Protein 5TTX (pdb70)

Solvent-accessible surface area: 29119 Å² total

Radius of gyration: 36.77 Å; Cα contacts (8 Å, |Δi|>4): 1331; chains: 4; bounding box: 72×115×46 Å

Sequence (600 aa):
KRVLVAGVGNRLGDDGFGPRVVDLLSSSLPDYVDARDIGTAGITVATDLEDYEKVIFLDSVELEGPPGRLSKSILEVRGLDEDISQLARTTLLHHEEVVGGLLEGLLKFAKSIGVLPPGGEEVVTLIGCIPRSLKPSLELSEEVEAATHAAVDLVLEALGLEKRVLVAGVGNRLGDDGFGPRVVDLLSSSLPDYVDARDIGTAGITVATDLEDYEKVIFLDSVELEGPPGRLSKSILEVRGLDEDISQLARTTLLHHEEVVGGLLEGLLKFAKSIGVLPGEVTLIGCIPRSLKPSLELSEEVEAATHAAVDLVLEALGLEKRVLVAGVGNRLGDDGFGPRVVDLLSSSLPDYVDARDIGTAGITDLEDYEKVIFLDSVELEGPPGRLSKSILEVRGLDEDISQLARTLHEVGLEGLLKFAKSIGVLPGEVTLIGCIPRSLKPSLELSEEVEAATHAAVDLVLEALGLEKRVLVAGVGNRLGDDGFGPRVVDLLSSSLPDYVDARDIGTAGITVATDLEDYEKVIFLDSVELEGPPGRLSKSILEVRGLDEDISQLARTLHEVGLEGLLKFAKSIGVLPGEVTLIGCIPRSLKPSLELSEEVEAATHAAVDLVLEALGL

Nearest PDB structures (foldseek):
  5ttx-assembly3_C  TM=1.007E+00  e=7.642E-30  Thaumarchaeota archaeon SCGC AB-539-E09
  5ttx-assembly1_A  TM=9.515E-01  e=2.611E-27  Thaumarchaeota archaeon SCGC AB-539-E09
  1cfz-assembly2_B  TM=7.663E-01  e=1.480E-13  Escherichia coli
  2kml-assembly1_A  TM=7.675E-01  e=4.742E-11  Escherichia coli IAI1
  5ija-assembly2_B  TM=6.728E-01  e=5.137E-08  Thermococcus kodakarensis KOD1

Foldseek 3Di:
DAEEEEFEAALLELQRLRVVLLVVVVVDDDPNYHSDYCYHVDDDQPPGQLRYQAYEYEGADADPDDFLDKDKDKDQLVVVLVVLVVVLCCVPPDCNVVSVVVSVRSVRHHRMYMYMYTHAPDPPRDNYYDPNSVVSSVVVNVVVCVVVVND/DAEEEEFEAALLELQCLRVVLLVVVVVDDDPLYDRDYCYHVDDDQPPTQLRYQEYEYEGADPDDDDFLDKDKDWDQLVVVLVVLVVVLVDDPVVDNVVSVVVNVSSVRHHNTYMYMYGHAPDDPRDNYYDPSSVVSSVVVNVVVCVVVVND/DAEEEEFEAALLELQCLRVVLLVVVVVDDDPVYDYDHCYHVDCDVQLRYQEYEAEGADADDDDFLDKDKDKDQLVVVLVVLVVVCVDDPVCDNVVSVVVNVVSVSHHRMYIYIYTHAPDPPRDNYYDPSSVVSSVVVNVVVCVVVPND/DAEEQEFEAALLELQCLRVVLLVVVVVDDDPNYDYYHCYHVDDDCPPTQLSHLEYEYEGADADPDDQQDKDKDKDALVVVLVVLVVVQVDDPVNDDVNSVVVNVVSVSGHGIYMYIYGHHDDDDRDNYYDPSSVVSSVVVNVVVCVVVVD

InterPro domains:
  IPR000671 Peptidase A31 family [PF01750] (25-153)
  IPR000671 Peptidase A31 family [PR00446] (7-19)
  IPR000671 Peptidase A31 family [PR00446] (19-30)
  IPR000671 Peptidase A31 family [PR00446] (38-55)
  IPR000671 Peptidase A31 family [PR00446] (59-69)
  IPR000671 Peptidase A31 family [PTHR30302] (1-156)
  IPR000671 Peptidase A31 family [TIGR00072] (8-154)
  IPR023430 Peptidase HybD-like domain superfamily [G3DSA:3.40.50.1450] (5-157)
  IPR023430 Peptidase HybD-like domain superfamily [SSF53163] (5-156)

Organism: NCBI:txid1198115

B-factor: mean 65.5, std 28.56, range [20.11, 185.98]

Structure (mmCIF, N/CA/C/O backbone):
data_5TTX
#
_entry.id   5TTX
#
_cell.length_a   131.966
_cell.length_b   161.494
_cell.length_c   101.702
_cell.angle_alpha   90.00
_cell.angle_beta   90.00
_cell.angle_gamma   90.00
#
_symmetry.space_group_name_H-M   'C 2 2 21'
#
loop_
_entity.id
_entity.type
_entity.pdbx_description
1 polymer 'Hydrogenase 2 maturation peptidase'
2 non-polymer GLYCEROL
3 water water
#
loop_
_atom_site.group_PDB
_atom_site.id
_atom_site.type_symbol
_atom_site.label_atom_id
_atom_site.label_alt_id
_atom_site.label_comp_id
_atom_site.label_asym_id
_atom_site.label_entity_id
_atom_site.label_seq_id
_atom_site.pdbx_PDB_ins_code
_atom_site.Cartn_x
_atom_site.Cartn_y
_atom_site.Cartn_z
_atom_site.occupancy
_atom_site.B_iso_or_equiv
_atom_site.auth_seq_id
_atom_site.auth_comp_id
_atom_site.auth_asym_id
_atom_site.auth_atom_id
_atom_site.pdbx_PDB_model_num
ATOM 1 N N . LYS A 1 8 ? -25.830 10.877 -1.407 1.00 87.77 5 LYS A N 1
ATOM 2 C CA . LYS A 1 8 ? -25.682 10.503 -0.002 1.00 85.03 5 LYS A CA 1
ATOM 3 C C . LYS A 1 8 ? -24.891 9.199 0.105 1.00 77.38 5 LYS A C 1
ATOM 4 O O . LYS A 1 8 ? -25.445 8.156 0.441 1.00 88.57 5 LYS A O 1
ATOM 10 N N . ARG A 1 9 ? -23.595 9.253 -0.178 1.00 64.92 6 ARG A N 1
ATOM 11 C CA . ARG A 1 9 ? -22.803 8.035 -0.322 1.00 56.82 6 ARG A CA 1
ATOM 12 C C . ARG A 1 9 ? -21.676 7.901 0.685 1.00 43.42 6 ARG A C 1
ATOM 13 O O . ARG A 1 9 ? -21.438 6.796 1.180 1.00 43.81 6 ARG A O 1
ATOM 21 N N . VAL A 1 10 ? -20.961 8.977 0.992 1.00 39.96 7 VAL A N 1
ATOM 22 C CA . VAL A 1 10 ? -19.857 8.945 1.941 1.00 35.55 7 VAL A CA 1
ATOM 23 C C . VAL A 1 10 ? -20.221 9.804 3.143 1.00 38.84 7 VAL A C 1
ATOM 24 O O . VAL A 1 10 ? -20.728 10.918 2.979 1.00 47.04 7 VAL A O 1
ATOM 28 N N . LEU A 1 11 ? -19.976 9.274 4.343 1.00 27.49 8 LEU A N 1
ATOM 29 C CA . LEU A 1 11 ? -20.204 9.974 5.595 1.00 30.24 8 LEU A CA 1
ATOM 30 C C . LEU A 1 11 ? -18.856 10.274 6.217 1.00 31.29 8 LEU A C 1
ATOM 31 O O . LEU A 1 11 ? -18.063 9.355 6.445 1.00 31.86 8 LEU A O 1
ATOM 36 N N . VAL A 1 12 ? -18.587 11.547 6.484 1.00 27.28 9 VAL A N 1
ATOM 37 C CA . VAL A 1 12 ? -17.467 11.933 7.339 1.00 24.18 9 VAL A CA 1
ATOM 38 C C . VAL A 1 12 ? -18.050 12.496 8.627 1.00 35.08 9 VAL A C 1
ATOM 39 O O . VAL A 1 12 ? -18.729 13.538 8.606 1.00 36.52 9 VAL A O 1
ATOM 43 N N . ALA A 1 13 ? -17.775 11.817 9.747 1.00 32.01 10 ALA A N 1
ATOM 44 C CA . ALA A 1 13 ? -18.442 12.074 11.020 1.00 26.40 10 ALA A CA 1
ATOM 45 C C . ALA A 1 13 ? -17.447 12.597 12.037 1.00 25.71 10 ALA A C 1
ATOM 46 O O . ALA A 1 13 ? -16.482 11.907 12.376 1.00 29.48 10 ALA A O 1
ATOM 48 N N . GLY A 1 14 ? -17.685 13.813 12.529 1.00 32.18 11 GLY A N 1
ATOM 49 C CA . GLY A 1 14 ? -16.908 14.349 13.629 1.00 25.67 11 GLY A CA 1
ATOM 50 C C . GLY A 1 14 ? -17.589 14.065 14.954 1.00 30.13 11 GLY A C 1
ATOM 51 O O . GLY A 1 14 ? -18.761 14.398 15.147 1.00 36.84 11 GLY A O 1
ATOM 52 N N . VAL A 1 15 ? -16.856 13.438 15.863 1.00 26.09 12 VAL A N 1
ATOM 53 C CA . VAL A 1 15 ? -17.414 12.981 17.127 1.00 34.31 12 VAL A CA 1
ATOM 54 C C . VAL A 1 15 ? -16.651 13.644 18.264 1.00 35.48 12 VAL A C 1
ATOM 55 O O . VAL A 1 15 ? -15.415 13.582 18.302 1.00 33.00 12 VAL A O 1
ATOM 59 N N . GLY A 1 16 ? -17.383 14.241 19.192 1.00 33.95 13 GLY A N 1
ATOM 60 C CA . GLY A 1 16 ? -16.801 14.764 20.416 1.00 29.26 13 GLY A CA 1
ATOM 61 C C . GLY A 1 16 ? -17.580 15.973 20.899 1.00 33.21 13 GLY A C 1
ATOM 62 O O . GLY A 1 16 ? -18.545 16.412 20.284 1.00 36.69 13 GLY A O 1
ATOM 63 N N . ASN A 1 17 ? -17.122 16.518 22.015 1.00 29.24 14 ASN A N 1
ATOM 64 C CA . ASN A 1 17 ? -17.790 17.624 22.700 1.00 27.25 14 ASN A CA 1
ATOM 65 C C . ASN A 1 17 ? -17.008 18.921 22.474 1.00 32.88 14 ASN A C 1
ATOM 66 O O . ASN A 1 17 ? -15.921 19.094 23.039 1.00 33.91 14 ASN A O 1
ATOM 71 N N . ARG A 1 18 ? -17.585 19.840 21.682 1.00 28.77 15 ARG A N 1
ATOM 72 C CA . ARG A 1 18 ? -16.976 21.147 21.395 1.00 29.82 15 ARG A CA 1
ATOM 73 C C . ARG A 1 18 ? -16.669 21.968 22.638 1.00 35.74 15 ARG A C 1
ATOM 74 O O . ARG A 1 18 ? -15.843 22.880 22.561 1.00 35.58 15 ARG A O 1
ATOM 82 N N . LEU A 1 19 ? -17.348 21.710 23.755 1.00 29.29 16 LEU A N 1
ATOM 83 C CA . LEU A 1 19 ? -17.149 22.460 24.985 1.00 31.80 16 LEU A CA 1
ATOM 84 C C . LEU A 1 19 ? -16.013 21.908 25.835 1.00 37.46 16 LEU A C 1
ATOM 85 O O . LEU A 1 19 ? -15.735 22.452 26.917 1.00 34.28 16 LEU A O 1
ATOM 98 N N . GLY A 1 21 ? -12.644 21.473 25.013 1.00 32.61 18 GLY A N 1
ATOM 99 C CA . GLY A 1 21 ? -11.293 21.691 24.533 1.00 35.82 18 GLY A CA 1
ATOM 100 C C . GLY A 1 21 ? -10.989 20.856 23.315 1.00 29.56 18 GLY A C 1
ATOM 101 O O . GLY A 1 21 ? -11.686 20.919 22.298 1.00 31.10 18 GLY A O 1
ATOM 102 N N . ASP A 1 22 ? -9.933 20.059 23.407 1.00 29.38 19 ASP A N 1
ATOM 103 C CA . ASP A 1 22 ? -9.500 19.305 22.240 1.00 24.18 19 ASP A CA 1
ATOM 104 C C . ASP A 1 22 ? -10.414 18.118 21.916 1.00 28.36 19 ASP A C 1
ATOM 105 O O . ASP A 1 22 ? -10.213 17.474 20.878 1.00 28.54 19 ASP A O 1
ATOM 110 N N . ASP A 1 23 ? -11.427 17.819 22.738 1.00 30.12 20 ASP A N 1
ATOM 111 C CA . ASP A 1 23 ? -12.434 16.857 22.293 1.00 27.95 20 ASP A CA 1
ATOM 112 C C . ASP A 1 23 ? -13.252 17.386 21.135 1.00 31.87 20 ASP A C 1
ATOM 113 O O . ASP A 1 23 ? -13.997 16.615 20.521 1.00 32.14 20 ASP A O 1
ATOM 118 N N . GLY A 1 24 ? -13.162 18.683 20.844 1.00 28.53 21 GLY A N 1
ATOM 119 C CA . GLY A 1 24 ? -13.785 19.215 19.654 1.00 23.55 21 GLY A CA 1
ATOM 120 C C . GLY A 1 24 ? -12.999 19.015 18.373 1.00 27.44 21 GLY A C 1
ATOM 121 O O . GLY A 1 24 ? -13.374 19.583 17.349 1.00 30.10 21 GLY A O 1
ATOM 122 N N . PHE A 1 25 ? -11.920 18.223 18.386 1.00 26.72 22 PHE A N 1
ATOM 123 C CA . PHE A 1 25 ? -11.183 17.933 17.150 1.00 30.66 22 PHE A CA 1
ATOM 124 C C . PHE A 1 25 ? -12.102 17.483 16.007 1.00 35.83 22 PHE A C 1
ATOM 125 O O . PHE A 1 25 ? -12.074 18.055 14.911 1.00 35.07 22 PHE A O 1
ATOM 133 N N . GLY A 1 26 ? -12.915 16.447 16.235 1.00 38.08 23 GLY A N 1
ATOM 134 C CA . GLY A 1 26 ? -13.726 15.882 15.169 1.00 29.48 23 GLY A CA 1
ATOM 135 C C . GLY A 1 26 ? -14.705 16.873 14.553 1.00 28.47 23 GLY A C 1
ATOM 136 O O . GLY A 1 26 ? -14.722 17.081 13.337 1.00 29.85 23 GLY A O 1
ATOM 137 N N . PRO A 1 27 ? -15.563 17.478 15.384 1.00 30.54 24 PRO A N 1
ATOM 138 C CA . PRO A 1 27 ? -16.486 18.504 14.862 1.00 22.99 24 PRO A CA 1
ATOM 139 C C . PRO A 1 27 ? -15.780 19.659 14.194 1.00 32.93 24 PRO A C 1
ATOM 140 O O . PRO A 1 27 ? -16.326 20.245 13.244 1.00 32.87 24 PRO A O 1
ATOM 144 N N . ARG A 1 28 ? -14.580 20.017 14.663 1.00 30.89 25 ARG A N 1
ATOM 145 C CA . ARG A 1 28 ? -13.862 21.122 14.042 1.00 33.62 25 ARG A CA 1
ATOM 146 C C . ARG A 1 28 ? -13.295 20.727 12.671 1.00 35.77 25 ARG A C 1
ATOM 147 O O . ARG A 1 28 ? -13.173 21.583 11.792 1.00 35.21 25 ARG A O 1
ATOM 155 N N . VAL A 1 29 ? -12.961 19.448 12.462 1.00 31.74 26 VAL A N 1
ATOM 156 C CA . VAL A 1 29 ? -12.600 18.999 11.120 1.00 30.91 26 VAL A CA 1
ATOM 157 C C . VAL A 1 29 ? -13.810 19.087 10.201 1.00 33.95 26 VAL A C 1
ATOM 158 O O . VAL A 1 29 ? -13.705 19.526 9.050 1.00 42.96 26 VAL A O 1
ATOM 162 N N . VAL A 1 30 ? -14.981 18.688 10.694 1.00 32.44 27 VAL A N 1
ATOM 163 C CA . VAL A 1 30 ? -16.192 18.833 9.889 1.00 34.33 27 VAL A CA 1
ATOM 164 C C . VAL A 1 30 ? -16.393 20.287 9.477 1.00 39.43 27 VAL A C 1
ATOM 165 O O . VAL A 1 30 ? -16.763 20.566 8.330 1.00 40.98 27 VAL A O 1
ATOM 169 N N . ASP A 1 31 ? -16.140 21.238 10.397 1.00 33.67 28 ASP A N 1
ATOM 170 C CA . ASP A 1 31 ? -16.232 22.653 10.042 1.00 31.97 28 ASP A CA 1
ATOM 171 C C . ASP A 1 31 ? -15.325 22.984 8.866 1.00 35.06 28 ASP A C 1
ATOM 172 O O . ASP A 1 31 ? -15.738 23.686 7.937 1.00 40.77 28 ASP A O 1
ATOM 177 N N . LEU A 1 32 ? -14.081 22.496 8.888 1.00 37.26 29 LEU A N 1
ATOM 178 C CA . LEU A 1 32 ? -13.186 22.748 7.762 1.00 39.16 29 LEU A CA 1
ATOM 179 C C . LEU A 1 32 ? -13.744 22.156 6.477 1.00 34.55 29 LEU A C 1
ATOM 180 O O . LEU A 1 32 ? -13.791 22.833 5.443 1.00 50.56 29 LEU A O 1
ATOM 185 N N . LEU A 1 33 ? -14.193 20.899 6.528 1.00 39.19 30 LEU A N 1
ATOM 186 C CA . LEU A 1 33 ? -14.715 20.229 5.333 1.00 38.10 30 LEU A CA 1
ATOM 187 C C . LEU A 1 33 ? -15.966 20.923 4.803 1.00 42.51 30 LEU A C 1
ATOM 188 O O . LEU A 1 33 ? -16.086 21.171 3.600 1.00 47.70 30 LEU A O 1
ATOM 193 N N . SER A 1 34 ? -16.903 21.264 5.694 1.00 44.25 31 SER A N 1
ATOM 194 C CA . SER A 1 34 ? -18.108 21.983 5.285 1.00 43.34 31 SER A CA 1
ATOM 195 C C . SER A 1 34 ? -17.811 23.307 4.606 1.00 41.01 31 SER A C 1
ATOM 196 O O . SER A 1 34 ? -18.669 23.814 3.881 1.00 52.34 31 SER A O 1
ATOM 199 N N . SER A 1 35 ? -16.649 23.904 4.827 1.00 47.86 32 SER A N 1
ATOM 200 C CA . SER A 1 35 ? -16.379 25.159 4.147 1.00 49.85 32 SER A CA 1
ATOM 201 C C . SER A 1 35 ? -15.602 24.966 2.849 1.00 49.34 32 SER A C 1
ATOM 202 O O . SER A 1 35 ? -15.376 25.938 2.133 1.00 52.96 32 SER A O 1
ATOM 213 N N . SER A 1 37 ? -15.372 22.847 -0.941 1.00 48.41 34 SER A N 1
ATOM 214 C CA . SER A 1 37 ? -16.413 22.581 -1.927 1.00 68.49 34 SER A CA 1
ATOM 215 C C . SER A 1 37 ? -16.313 21.103 -2.263 1.00 59.09 34 SER A C 1
ATOM 216 O O . SER A 1 37 ? -15.609 20.707 -3.191 1.00 68.24 34 SER A O 1
ATOM 219 N N . LEU A 1 38 ? -16.953 20.347 -1.529 1.00 57.82 35 LEU A N 1
ATOM 220 C CA . LEU A 1 38 ? -16.967 18.899 -1.601 1.00 52.32 35 LEU A CA 1
ATOM 221 C C . LEU A 1 38 ? -18.116 18.410 -2.475 1.00 54.09 35 LEU A C 1
ATOM 222 O O . LEU A 1 38 ? -19.184 19.034 -2.520 1.00 56.25 35 LEU A O 1
ATOM 227 N N . PRO A 1 39 ? -17.909 17.299 -3.177 1.00 47.36 36 PRO A N 1
ATOM 228 C CA . PRO A 1 39 ? -18.999 16.712 -3.967 1.00 46.53 36 PRO A CA 1
ATOM 229 C C . PRO A 1 39 ? -20.233 16.465 -3.108 1.00 46.79 36 PRO A C 1
ATOM 230 O O . PRO A 1 39 ? -20.134 16.175 -1.907 1.00 45.28 36 PRO A O 1
ATOM 234 N N . ASP A 1 40 ? -21.405 16.583 -3.743 1.00 44.68 37 ASP A N 1
ATOM 235 C CA . ASP A 1 40 ? -22.676 16.407 -3.041 1.00 49.89 37 ASP A CA 1
ATOM 236 C C . ASP A 1 40 ? -22.766 15.061 -2.340 1.00 48.79 37 ASP A C 1
ATOM 237 O O . ASP A 1 40 ? -23.460 14.941 -1.320 1.00 52.41 37 ASP A O 1
ATOM 242 N N . TYR A 1 41 ? -22.078 14.037 -2.856 1.00 45.42 38 TYR A N 1
ATOM 243 C CA . TYR A 1 41 ? -22.261 12.709 -2.287 1.00 48.90 38 TYR A CA 1
ATOM 244 C C . TYR A 1 41 ? -21.548 12.545 -0.942 1.00 47.28 38 TYR A C 1
ATOM 245 O O . TYR A 1 41 ? -21.830 11.585 -0.216 1.00 42.97 38 TYR A O 1
ATOM 254 N N . VAL A 1 42 ? -20.658 13.460 -0.582 1.00 42.00 39 VAL A N 1
ATOM 255 C CA . VAL A 1 42 ? -20.016 13.451 0.724 1.00 42.55 39 VAL A CA 1
ATOM 256 C C . VAL A 1 42 ? -20.907 14.179 1.724 1.00 42.28 39 VAL A C 1
ATOM 257 O O . VAL A 1 42 ? -21.317 15.317 1.482 1.00 34.92 39 VAL A O 1
ATOM 261 N N . ASP A 1 43 ? -21.218 13.526 2.845 1.00 33.41 40 ASP A N 1
ATOM 262 C CA . ASP A 1 43 ? -21.855 14.189 3.982 1.00 36.77 40 ASP A CA 1
ATOM 263 C C . ASP A 1 43 ? -20.815 14.353 5.083 1.00 32.48 40 ASP A C 1
ATOM 264 O O . ASP A 1 43 ? -20.406 13.366 5.703 1.00 37.30 40 ASP A O 1
ATOM 269 N N . ALA A 1 44 ? -20.384 15.587 5.322 1.00 33.93 41 ALA A N 1
ATOM 270 C CA . ALA A 1 44 ? -19.554 15.923 6.479 1.00 36.42 41 ALA A CA 1
ATOM 271 C C . ALA A 1 44 ? -20.497 16.338 7.598 1.00 33.57 41 ALA A C 1
ATOM 272 O O . ALA A 1 44 ? -21.127 17.384 7.511 1.00 40.53 41 ALA A O 1
ATOM 274 N N . ARG A 1 45 ? -20.628 15.512 8.632 1.00 30.75 42 ARG A N 1
ATOM 275 C CA . ARG A 1 45 ? -21.681 15.700 9.622 1.00 33.90 42 ARG A CA 1
ATOM 276 C C . ARG A 1 45 ? -21.076 15.816 11.015 1.00 34.51 42 ARG A C 1
ATOM 277 O O . ARG A 1 45 ? -20.254 14.981 11.427 1.00 33.46 42 ARG A O 1
ATOM 285 N N . ASP A 1 46 ? -21.488 16.851 11.729 1.00 36.76 43 ASP A N 1
ATOM 286 C CA . ASP A 1 46 ? -21.043 17.103 13.098 1.00 35.74 43 ASP A CA 1
ATOM 287 C C . ASP A 1 46 ? -21.955 16.313 14.033 1.00 32.69 43 ASP A C 1
ATOM 288 O O . ASP A 1 46 ? -23.060 16.748 14.367 1.00 37.92 43 ASP A O 1
ATOM 293 N N . ILE A 1 47 ? -21.493 15.140 14.448 1.00 34.76 44 ILE A N 1
ATOM 294 C CA . ILE A 1 47 ? -22.279 14.272 15.321 1.00 35.23 44 ILE A CA 1
ATOM 295 C C . ILE A 1 47 ? -22.203 14.719 16.782 1.00 42.92 44 ILE A C 1
ATOM 296 O O . ILE A 1 47 ? -23.120 14.427 17.568 1.00 39.62 44 ILE A O 1
ATOM 301 N N . GLY A 1 48 ? -21.140 15.431 17.162 1.00 35.98 45 GLY A N 1
ATOM 302 C CA . GLY A 1 48 ? -21.018 15.897 18.531 1.00 30.04 45 GLY A CA 1
ATOM 303 C C . GLY A 1 48 ? -20.976 14.741 19.514 1.00 34.20 45 GLY A C 1
ATOM 304 O O . GLY A 1 48 ? -20.212 13.784 19.353 1.00 37.87 45 GLY A O 1
ATOM 305 N N . THR A 1 49 ? -21.828 14.832 20.533 1.00 34.45 46 THR A N 1
ATOM 306 C CA . THR A 1 49 ? -22.004 13.818 21.572 1.00 37.97 46 THR A CA 1
ATOM 307 C C . THR A 1 49 ? -23.327 13.086 21.437 1.00 40.41 46 THR A C 1
ATOM 308 O O . THR A 1 49 ? -23.702 12.330 22.338 1.00 48.40 46 THR A O 1
ATOM 312 N N . ALA A 1 50 ? -24.074 13.342 20.368 1.00 41.39 47 ALA A N 1
ATOM 313 C CA . ALA A 1 50 ? -25.426 12.820 20.239 1.00 44.90 47 ALA A CA 1
ATOM 314 C C . ALA A 1 50 ? -25.488 11.420 19.627 1.00 39.02 47 ALA A C 1
ATOM 315 O O . ALA A 1 50 ? -26.579 10.844 19.574 1.00 43.53 47 ALA A O 1
ATOM 317 N N . GLY A 1 51 ? -24.360 10.868 19.159 1.00 33.09 48 GLY A N 1
ATOM 318 C CA . GLY A 1 51 ? -24.336 9.568 18.493 1.00 36.08 48 GLY A CA 1
ATOM 319 C C . GLY A 1 51 ? -25.122 9.543 17.186 1.00 44.25 48 GLY A C 1
ATOM 320 O O . GLY A 1 51 ? -25.777 10.503 16.794 1.00 47.13 48 GLY A O 1
ATOM 321 N N . ILE A 1 52 ? -25.082 8.401 16.517 1.00 49.39 49 ILE A N 1
ATOM 322 C CA . ILE A 1 52 ? -25.789 8.245 15.251 1.00 47.87 49 ILE A CA 1
ATOM 323 C C . ILE A 1 52 ? -26.547 6.926 15.254 1.00 46.26 49 ILE A C 1
ATOM 324 O O . ILE A 1 52 ? -26.062 5.925 15.790 1.00 53.04 49 ILE A O 1
ATOM 329 N N . THR A 1 53 ? -27.758 6.942 14.696 1.00 39.19 50 THR A N 1
ATOM 330 C CA . THR A 1 53 ? -28.531 5.727 14.479 1.00 53.66 50 THR A CA 1
ATOM 331 C C . THR A 1 53 ? -28.033 4.958 13.248 1.00 62.23 50 THR A C 1
ATOM 332 O O . THR A 1 53 ? -27.746 5.542 12.195 1.00 62.22 50 THR A O 1
ATOM 336 N N . VAL A 1 54 ? -27.941 3.636 13.390 1.00 60.73 51 VAL A N 1
ATOM 337 C CA . VAL A 1 54 ? -27.565 2.769 12.276 1.00 59.28 51 VAL A CA 1
ATOM 338 C C . VAL A 1 54 ? -28.736 2.593 11.311 1.00 58.69 51 VAL A C 1
ATOM 339 O O . VAL A 1 54 ? -28.623 2.883 10.112 1.00 64.92 51 VAL A O 1
ATOM 343 N N . ALA A 1 55 ? -29.878 2.122 11.814 1.00 55.71 52 ALA A N 1
ATOM 344 C CA . ALA A 1 55 ? -31.051 1.974 10.958 1.00 65.17 52 ALA A CA 1
ATOM 345 C C . ALA A 1 55 ? -31.523 3.336 10.442 1.00 76.56 52 ALA A C 1
ATOM 346 O O . ALA A 1 55 ? -31.568 4.325 11.184 1.00 74.22 52 ALA A O 1
ATOM 348 N N . THR A 1 56 ? -31.851 3.385 9.146 1.00 81.32 53 THR A N 1
ATOM 349 C CA . THR A 1 56 ? -32.393 4.554 8.449 1.00 84.17 53 THR A CA 1
ATOM 350 C C . THR A 1 56 ? -31.430 5.740 8.403 1.00 76.10 53 THR A C 1
ATOM 351 O O . THR A 1 56 ? -31.853 6.859 8.079 1.00 84.07 53 THR A O 1
ATOM 355 N N . ASP A 1 57 ? -30.153 5.543 8.724 1.00 60.66 54 ASP A N 1
ATOM 356 C CA . ASP A 1 57 ? -29.207 6.655 8.700 1.00 51.89 54 ASP A CA 1
ATOM 357 C C . ASP A 1 57 ? -27.827 6.155 8.298 1.00 38.77 54 ASP A C 1
ATOM 358 O O . ASP A 1 57 ? -27.430 6.298 7.142 1.00 46.98 54 ASP A O 1
ATOM 363 N N . LEU A 1 58 ? -27.098 5.545 9.231 1.00 38.49 55 LEU A N 1
ATOM 364 C CA . LEU A 1 58 ? -25.729 5.120 8.934 1.00 40.12 55 LEU A CA 1
ATOM 365 C C . LEU A 1 58 ? -25.694 4.070 7.825 1.00 38.51 55 LEU A C 1
ATOM 366 O O . LEU A 1 58 ? -24.796 4.079 6.970 1.00 39.06 55 LEU A O 1
ATOM 371 N N . GLU A 1 59 ? -26.680 3.178 7.797 1.00 41.47 56 GLU A N 1
ATOM 372 C CA . GLU A 1 59 ? -26.689 2.129 6.788 1.00 44.85 56 GLU A CA 1
ATOM 373 C C . GLU A 1 59 ? -26.871 2.667 5.371 1.00 53.57 56 GLU A C 1
ATOM 374 O O . GLU A 1 59 ? -26.594 1.940 4.412 1.00 58.24 56 GLU A O 1
ATOM 380 N N . ASP A 1 60 ? -27.301 3.912 5.204 1.00 46.55 57 ASP A N 1
ATOM 381 C CA . ASP A 1 60 ? -27.443 4.440 3.854 1.00 42.88 57 ASP A CA 1
ATOM 382 C C . ASP A 1 60 ? -26.134 4.935 3.260 1.00 43.04 57 ASP A C 1
ATOM 383 O O . ASP A 1 60 ? -26.138 5.408 2.125 1.00 50.39 57 ASP A O 1
ATOM 388 N N . TYR A 1 61 ? -25.024 4.840 3.979 1.00 37.02 58 TYR A N 1
ATOM 389 C CA . TYR A 1 61 ? -23.722 5.173 3.425 1.00 36.76 58 TYR A CA 1
ATOM 390 C C . TYR A 1 61 ? -22.989 3.905 3.030 1.00 40.29 58 TYR A C 1
ATOM 391 O O . TYR A 1 61 ? -23.190 2.842 3.618 1.00 46.55 58 TYR A O 1
ATOM 400 N N . GLU A 1 62 ? -22.144 4.022 2.013 1.00 41.89 59 GLU A N 1
ATOM 401 C CA . GLU A 1 62 ? -21.263 2.929 1.634 1.00 37.56 59 GLU A CA 1
ATOM 402 C C . GLU A 1 62 ? -19.859 3.091 2.197 1.00 37.35 59 GLU A C 1
ATOM 403 O O . GLU A 1 62 ? -19.087 2.131 2.202 1.00 39.99 59 GLU A O 1
ATOM 409 N N . LYS A 1 63 ? -19.501 4.279 2.652 1.00 36.29 60 LYS A N 1
ATOM 410 C CA . LYS A 1 63 ? -18.189 4.493 3.229 1.00 37.39 60 LYS A CA 1
ATOM 411 C C . LYS A 1 63 ? -18.349 5.475 4.380 1.00 42.04 60 LYS A C 1
ATOM 412 O O . LYS A 1 63 ? -19.125 6.428 4.281 1.00 53.55 60 LYS A O 1
ATOM 418 N N . VAL A 1 64 ? -17.667 5.204 5.492 1.00 32.02 61 VAL A N 1
ATOM 419 C CA . VAL A 1 64 ? -17.723 6.052 6.679 1.00 31.68 61 VAL A CA 1
ATOM 420 C C . VAL A 1 64 ? -16.310 6.351 7.141 1.00 31.88 61 VAL A C 1
ATOM 421 O O . VAL A 1 64 ? -15.450 5.461 7.163 1.00 33.09 61 VAL A O 1
ATOM 425 N N . ILE A 1 65 ? -16.079 7.608 7.510 1.00 31.25 62 ILE A N 1
ATOM 426 C CA . ILE A 1 65 ? -14.853 8.066 8.156 1.00 31.35 62 ILE A CA 1
ATOM 427 C C . ILE A 1 65 ? -15.255 8.740 9.458 1.00 32.62 62 ILE A C 1
ATOM 428 O O . ILE A 1 65 ? -16.030 9.706 9.441 1.00 37.86 62 ILE A O 1
ATOM 433 N N . PHE A 1 66 ? -14.741 8.234 10.580 1.00 30.31 63 PHE A N 1
ATOM 434 C CA . PHE A 1 66 ? -15.006 8.793 11.904 1.00 28.51 63 PHE A CA 1
ATOM 435 C C . PHE A 1 66 ? -13.786 9.562 12.373 1.00 25.78 63 PHE A C 1
ATOM 436 O O . PHE A 1 66 ? -12.652 9.070 12.263 1.00 32.77 63 PHE A O 1
ATOM 444 N N . LEU A 1 67 ? -14.027 10.745 12.931 1.00 27.31 64 LEU A N 1
ATOM 445 C CA . LEU A 1 67 ? -12.978 11.571 13.517 1.00 24.55 64 LEU A CA 1
ATOM 446 C C . LEU A 1 67 ? -13.309 11.818 14.981 1.00 27.90 64 LEU A C 1
ATOM 447 O O . LEU A 1 67 ? -14.436 12.222 15.316 1.00 31.07 64 LEU A O 1
ATOM 452 N N . ASP A 1 68 ? -12.337 11.565 15.855 1.00 25.12 65 ASP A N 1
ATOM 453 C CA . ASP A 1 68 ? -12.567 11.760 17.276 1.00 26.66 65 ASP A CA 1
ATOM 454 C C . ASP A 1 68 ? -11.235 12.029 17.950 1.00 29.87 65 ASP A C 1
ATOM 455 O O . ASP A 1 68 ? -10.178 12.046 17.312 1.00 28.97 65 ASP A O 1
ATOM 460 N N . SER A 1 69 ? -11.292 12.185 19.262 1.00 28.82 66 SER A N 1
ATOM 461 C CA . SER A 1 69 ? -10.110 12.422 20.076 1.00 33.50 66 SER A CA 1
ATOM 462 C C . SER A 1 69 ? -9.803 11.149 20.863 1.00 25.66 66 SER A C 1
ATOM 463 O O . SER A 1 69 ? -10.708 10.534 21.429 1.00 38.12 66 SER A O 1
ATOM 466 N N . VAL A 1 70 ? -8.542 10.740 20.873 1.00 31.00 67 VAL A N 1
ATOM 467 C CA . VAL A 1 70 ? -8.129 9.475 21.488 1.00 29.72 67 VAL A CA 1
ATOM 468 C C . VAL A 1 70 ? -6.850 9.701 22.285 1.00 28.47 67 VAL A C 1
ATOM 469 O O . VAL A 1 70 ? -5.872 10.235 21.759 1.00 43.87 67 VAL A O 1
ATOM 473 N N . GLU A 1 71 ? -6.820 9.234 23.525 1.00 30.94 68 GLU A N 1
ATOM 474 C CA . GLU A 1 71 ? -5.567 9.257 24.269 1.00 37.96 68 GLU A CA 1
ATOM 475 C C . GLU A 1 71 ? -4.736 8.015 23.937 1.00 31.14 68 GLU A C 1
ATOM 476 O O . GLU A 1 71 ? -5.053 6.906 24.356 1.00 44.58 68 GLU A O 1
ATOM 482 N N . LEU A 1 72 ? -3.659 8.219 23.199 1.00 29.15 69 LEU A N 1
ATOM 483 C CA . LEU A 1 72 ? -2.669 7.213 22.864 1.00 30.46 69 LEU A CA 1
ATOM 484 C C . LEU A 1 72 ? -1.319 7.732 23.307 1.00 31.06 69 LEU A C 1
ATOM 485 O O . LEU A 1 72 ? -1.170 8.913 23.627 1.00 45.82 69 LEU A O 1
ATOM 490 N N . GLU A 1 73 ? -0.318 6.859 23.308 1.00 43.56 70 GLU A N 1
ATOM 491 C CA . GLU A 1 73 ? 1.041 7.337 23.513 1.00 38.88 70 GLU A CA 1
ATOM 492 C C . GLU A 1 73 ? 1.435 8.233 22.351 1.00 40.19 70 GLU A C 1
ATOM 493 O O . GLU A 1 73 ? 1.253 7.874 21.189 1.00 43.07 70 GLU A O 1
ATOM 499 N N . GLY A 1 74 A 1.971 9.403 22.668 1.00 40.39 71 GLY A N 1
ATOM 500 C CA . GLY A 1 74 A 2.397 10.332 21.655 1.00 34.32 71 GLY A CA 1
ATOM 501 C C . GLY A 1 74 A 2.004 11.735 22.018 1.00 33.47 71 GLY A C 1
ATOM 502 O O . GLY A 1 74 A 1.191 11.961 22.922 1.00 43.68 71 GLY A O 1
ATOM 503 N N . PRO A 1 75 ? 2.559 12.708 21.305 1.00 35.83 72 PRO A N 1
ATOM 504 C CA . PRO A 1 75 ? 2.358 14.110 21.673 1.00 39.80 72 PRO A CA 1
ATOM 505 C C . PRO A 1 75 ? 1.016 14.620 21.185 1.00 40.58 72 PRO A C 1
ATOM 506 O O . PRO A 1 75 ? 0.423 14.062 20.247 1.00 38.61 72 PRO A O 1
ATOM 510 N N . PRO A 1 76 ? 0.514 15.691 21.796 1.00 45.11 73 PRO A N 1
ATOM 511 C CA . PRO A 1 76 ? -0.719 16.323 21.305 1.00 28.39 73 PRO A CA 1
ATOM 512 C C . PRO A 1 76 ? -0.618 16.664 19.824 1.00 31.23 73 PRO A C 1
ATOM 513 O O . PRO A 1 76 ? 0.430 17.097 19.328 1.00 36.96 73 PRO A O 1
ATOM 517 N N . GLY A 1 77 ? -1.719 16.453 19.107 1.00 27.14 74 GLY A N 1
ATOM 518 C CA . GLY A 1 77 ? -1.766 16.683 17.673 1.00 26.05 74 GLY A CA 1
ATOM 519 C C . GLY A 1 77 ? -1.299 15.510 16.827 1.00 28.95 74 GLY A C 1
ATOM 520 O O . GLY A 1 77 ? -1.382 15.582 15.606 1.00 24.94 74 GLY A O 1
ATOM 521 N N . ARG A 1 78 ? -0.761 14.454 17.430 1.00 29.64 75 ARG A N 1
ATOM 522 C CA . ARG A 1 78 ? -0.500 13.236 16.676 1.00 36.52 75 ARG A CA 1
ATOM 523 C C . ARG A 1 78 ? -1.818 12.631 16.182 1.00 34.18 75 ARG A C 1
ATOM 524 O O . ARG A 1 78 ? -2.820 12.592 16.903 1.00 32.83 75 ARG A O 1
ATOM 532 N N . LEU A 1 79 ? -1.829 12.191 14.935 1.00 30.72 76 LEU A N 1
ATOM 533 C CA . LEU A 1 79 ? -3.005 11.582 14.328 1.00 34.59 76 LEU A CA 1
ATOM 534 C C . LEU A 1 79 ? -2.805 10.079 14.202 1.00 31.40 76 LEU A C 1
ATOM 535 O O . LEU A 1 79 ? -1.679 9.594 14.069 1.00 33.04 76 LEU A O 1
ATOM 540 N N . SER A 1 80 ? -3.916 9.352 14.222 1.00 34.13 77 SER A N 1
ATOM 541 C CA . SER A 1 80 ? -3.914 7.892 14.225 1.00 31.02 77 SER A CA 1
ATOM 542 C C . SER A 1 80 ? -5.043 7.415 13.327 1.00 31.87 77 SER A C 1
ATOM 543 O O . SER A 1 80 ? -6.216 7.690 13.605 1.00 36.90 77 SER A O 1
ATOM 546 N N . LYS A 1 81 ? -4.710 6.697 12.266 1.00 31.02 78 LYS A N 1
ATOM 547 C CA . LYS A 1 81 ? -5.716 6.185 11.349 1.00 26.59 78 LYS A CA 1
ATOM 548 C C . LYS A 1 81 ? -5.845 4.686 11.563 1.00 33.96 78 LYS A C 1
ATOM 549 O O . LYS A 1 81 ? -4.842 3.973 11.613 1.00 40.49 78 LYS A O 1
ATOM 555 N N . SER A 1 82 ? -7.070 4.207 11.681 1.00 32.63 79 SER A N 1
ATOM 556 C CA . SER A 1 82 ? -7.295 2.782 11.813 1.00 29.93 79 SER A CA 1
ATOM 557 C C . SER A 1 82 ? -8.520 2.399 11.001 1.00 35.66 79 SER A C 1
ATOM 558 O O . SER A 1 82 ? -9.309 3.243 10.563 1.00 37.36 79 SER A O 1
ATOM 561 N N . ILE A 1 83 ? -8.684 1.098 10.851 1.00 39.38 80 ILE A N 1
ATOM 562 C CA . ILE A 1 83 ? -9.740 0.502 10.057 1.00 41.99 80 ILE A CA 1
ATOM 563 C C . ILE A 1 83 ? -10.474 -0.496 10.939 1.00 47.46 80 ILE A C 1
ATOM 564 O O . ILE A 1 83 ? -9.850 -1.335 11.595 1.00 53.96 80 ILE A O 1
ATOM 569 N N . LEU A 1 84 ? -11.780 -0.399 10.963 1.00 41.20 81 LEU A N 1
ATOM 570 C CA . LEU A 1 84 ? -12.623 -1.429 11.528 1.00 36.21 81 LEU A CA 1
ATOM 571 C C . LEU A 1 84 ? -13.087 -2.330 10.388 1.00 40.50 81 LEU A C 1
ATOM 572 O O . LEU A 1 84 ? -13.875 -1.905 9.541 1.00 40.98 81 LEU A O 1
ATOM 577 N N . GLU A 1 85 ? -12.625 -3.581 10.382 1.00 45.28 82 GLU A N 1
ATOM 578 C CA . GLU A 1 85 ? -12.984 -4.550 9.341 1.00 44.38 82 GLU A CA 1
ATOM 579 C C . GLU A 1 85 ? -14.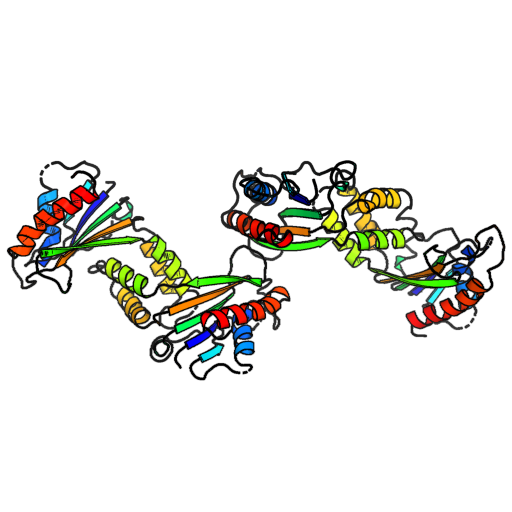324 -5.202 9.694 1.00 46.49 82 GLU A C 1
ATOM 580 O O . GLU A 1 85 ? -14.386 -6.222 10.393 1.00 49.19 82 GLU A O 1
ATOM 586 N N . VAL A 1 86 ? -15.416 -4.627 9.176 1.00 38.25 83 VAL A N 1
ATOM 587 C CA . VAL A 1 86 ? -16.743 -4.978 9.681 1.00 42.78 83 VAL A CA 1
ATOM 588 C C . VAL A 1 86 ? -17.243 -6.308 9.111 1.00 39.55 83 VAL A C 1
ATOM 589 O O . VAL A 1 86 ? -17.924 -7.064 9.810 1.00 39.07 83 VAL A O 1
ATOM 593 N N . ARG A 1 87 ? -16.942 -6.632 7.849 1.00 38.06 84 ARG A N 1
ATOM 594 C CA . ARG A 1 87 ? -17.365 -7.944 7.355 1.00 48.19 84 ARG A CA 1
ATOM 595 C C . ARG A 1 87 ? -16.667 -9.054 8.134 1.00 39.44 84 ARG A C 1
ATOM 596 O O . ARG A 1 87 ? -17.295 -10.047 8.508 1.00 43.60 84 ARG A O 1
ATOM 604 N N . GLY A 1 88 ? -15.383 -8.873 8.444 1.00 38.38 85 GLY A N 1
ATOM 605 C CA . GLY A 1 88 ? -14.714 -9.805 9.335 1.00 39.81 85 GLY A CA 1
ATOM 606 C C . GLY A 1 88 ? -15.418 -9.914 10.674 1.00 49.05 85 GLY A C 1
ATOM 607 O O . GLY A 1 88 ? -15.573 -11.012 11.219 1.00 53.05 85 GLY A O 1
ATOM 608 N N . LEU A 1 89 ? -15.893 -8.781 11.196 1.00 40.42 86 LEU A N 1
ATOM 609 C CA . LEU A 1 89 ? -16.546 -8.782 12.499 1.00 40.46 86 LEU A CA 1
ATOM 610 C C . LEU A 1 89 ? -17.861 -9.563 12.479 1.00 45.64 86 LEU A C 1
ATOM 611 O O . LEU A 1 89 ? -18.159 -10.282 13.441 1.00 46.51 86 LEU A O 1
ATOM 616 N N . ASP A 1 90 ? -18.655 -9.449 11.401 1.00 46.05 87 ASP A N 1
ATOM 617 C CA . ASP A 1 90 ? -19.826 -10.317 11.237 1.00 54.12 87 ASP A CA 1
ATOM 618 C C . ASP A 1 90 ? -19.444 -11.777 11.401 1.00 56.56 87 ASP A C 1
ATOM 619 O O . ASP A 1 90 ? -20.052 -12.517 12.189 1.00 57.95 87 ASP A O 1
ATOM 624 N N . GLU A 1 91 ? -18.447 -12.210 10.632 1.00 54.36 88 GLU A N 1
ATOM 625 C CA . GLU A 1 91 ? -18.040 -13.604 10.662 1.00 53.45 88 GLU A CA 1
ATOM 626 C C . GLU A 1 91 ? -17.699 -14.043 12.072 1.00 56.36 88 GLU A C 1
ATOM 627 O O . GLU A 1 91 ? -18.106 -15.134 12.504 1.00 56.80 88 GLU A O 1
ATOM 633 N N . ASP A 1 92 ? -16.974 -13.199 12.816 1.00 42.09 89 ASP A N 1
ATOM 634 C CA . ASP A 1 92 ? -16.633 -13.561 14.187 1.00 47.12 89 ASP A CA 1
ATOM 635 C C . ASP A 1 92 ? -17.878 -13.706 15.044 1.00 49.40 89 ASP A C 1
ATOM 636 O O . ASP A 1 92 ? -17.917 -14.557 15.940 1.00 59.95 89 ASP A O 1
ATOM 641 N N . ILE A 1 93 ? -18.906 -12.897 14.785 1.00 47.28 90 ILE A N 1
ATOM 642 C CA . ILE A 1 93 ? -20.149 -13.018 15.539 1.00 44.60 90 ILE A CA 1
ATOM 643 C C . ILE A 1 93 ? -20.870 -14.321 15.191 1.00 51.94 90 ILE A C 1
ATOM 644 O O . ILE A 1 93 ? -21.375 -15.016 16.078 1.00 62.33 90 ILE A O 1
ATOM 649 N N . SER A 1 94 ? -20.909 -14.687 13.902 1.00 55.80 91 SER A N 1
ATOM 650 C CA . SER A 1 94 ? -21.437 -15.996 13.508 1.00 50.06 91 SER A CA 1
ATOM 651 C C . SER A 1 94 ? -20.681 -17.128 14.186 1.00 52.21 91 SER A C 1
ATOM 652 O O . SER A 1 94 ? -21.288 -18.107 14.661 1.00 53.15 91 SER A O 1
ATOM 655 N N . GLN A 1 95 ? -19.356 -17.027 14.233 1.00 46.37 92 GLN A N 1
ATOM 656 C CA . GLN A 1 95 ? -18.593 -18.068 14.908 1.00 51.02 92 GLN A CA 1
ATOM 657 C C . GLN A 1 95 ? -18.971 -18.138 16.377 1.00 60.59 92 GLN A C 1
ATOM 658 O O . GLN A 1 95 ? -19.067 -19.228 16.954 1.00 60.15 92 GLN A O 1
ATOM 664 N N . LEU A 1 96 ? -19.215 -16.979 16.991 1.00 58.58 93 LEU A N 1
ATOM 665 C CA . LEU A 1 96 ? -19.679 -16.946 18.370 1.00 47.98 93 LEU A CA 1
ATOM 666 C C . LEU A 1 96 ? -21.089 -17.515 18.489 1.00 49.03 93 LEU A C 1
ATOM 667 O O . LEU A 1 96 ? -21.400 -18.235 19.448 1.00 45.05 93 LEU A O 1
ATOM 672 N N . ALA A 1 97 ? -21.960 -17.192 17.527 1.00 49.20 94 ALA A N 1
ATOM 673 C CA . ALA A 1 97 ? -23.327 -17.709 17.548 1.00 54.75 94 ALA A CA 1
ATOM 674 C C . ALA A 1 97 ? -23.349 -19.233 17.434 1.00 72.35 94 ALA A C 1
ATOM 675 O O . ALA A 1 97 ? -24.137 -19.904 18.113 1.00 82.04 94 ALA A O 1
ATOM 677 N N . ARG A 1 98 ? -22.484 -19.800 16.586 1.00 74.20 95 ARG A N 1
ATOM 678 C CA . ARG A 1 98 ? -22.389 -21.255 16.487 1.00 66.84 95 ARG A CA 1
ATOM 679 C C . ARG A 1 98 ? -21.941 -21.876 17.795 1.00 69.34 95 ARG A C 1
ATOM 680 O O . ARG A 1 98 ? -22.338 -23.004 18.110 1.00 73.99 95 ARG A O 1
ATOM 704 N N A THR A 1 100 ? -21.946 -22.434 21.561 0.50 63.07 97 THR A N 1
ATOM 705 N N B THR A 1 100 ? -23.114 -20.639 20.541 0.50 64.22 97 THR A N 1
ATOM 706 C CA A THR A 1 100 ? -23.189 -22.414 22.306 0.50 61.58 97 THR A CA 1
ATOM 707 C CA B THR A 1 100 ? -24.101 -20.048 21.445 0.50 56.34 97 THR A CA 1
ATOM 708 C C A THR A 1 100 ? -22.916 -22.033 23.756 0.50 53.01 97 THR A C 1
ATOM 709 C C B THR A 1 100 ? -25.548 -20.327 21.031 0.50 49.91 97 THR A C 1
ATOM 710 O O A THR A 1 100 ? -23.246 -22.775 24.680 0.50 52.70 97 THR A O 1
ATOM 711 O O B THR A 1 100 ? -26.475 -19.849 21.695 0.50 51.72 97 THR A O 1
ATOM 718 N N A LEU A 1 101 ? -22.310 -20.863 23.948 0.50 51.40 98 LEU A N 1
ATOM 719 N N B LEU A 1 101 ? -25.769 -21.145 19.995 0.50 56.97 98 LEU A N 1
ATOM 720 C CA A LEU A 1 101 ? -21.901 -20.401 25.268 0.50 57.79 98 LEU A CA 1
ATOM 721 C CA B LEU A 1 101 ? -27.122 -21.430 19.512 0.50 55.31 98 LEU A CA 1
ATOM 722 C C A LEU A 1 101 ? -23.111 -19.933 26.063 0.50 64.54 98 LEU A C 1
ATOM 723 C C B LEU A 1 101 ? -28.070 -21.891 20.612 0.50 56.20 98 LEU A C 1
ATOM 724 O O A LEU A 1 101 ? -23.883 -19.090 25.593 0.50 66.27 98 LEU A O 1
ATOM 725 O O B LEU A 1 101 ? -29.289 -21.719 20.496 0.50 57.12 98 LEU A O 1
ATOM 734 N N A HIS A 1 102 ? -23.266 -20.470 27.277 0.50 65.97 99 HIS A N 1
ATOM 735 N N B HIS A 1 102 ? -27.545 -22.500 21.670 0.50 58.91 99 HIS A N 1
ATOM 736 C CA A HIS A 1 102 ? -24.398 -20.091 28.115 0.50 60.94 99 HIS A CA 1
ATOM 737 C CA B HIS A 1 102 ? -28.388 -23.102 22.693 0.50 55.82 99 HIS A CA 1
ATOM 738 C C A HIS A 1 102 ? -24.399 -18.589 28.397 0.50 51.53 99 HIS A C 1
ATOM 739 C C B HIS A 1 102 ? -28.263 -22.402 24.037 0.50 62.98 99 HIS A C 1
ATOM 740 O O A HIS A 1 102 ? -25.457 -17.950 28.375 0.50 48.33 99 HIS A O 1
ATOM 741 O O B HIS A 1 102 ? -28.542 -23.010 25.070 0.50 63.81 99 HIS A O 1
ATOM 754 N N A GLU A 1 103 ? -23.219 -18.001 28.619 0.50 48.96 100 GLU A N 1
ATOM 755 N N B GLU A 1 103 ? -27.862 -21.134 24.045 0.50 67.68 100 GLU A N 1
ATOM 756 C CA A GLU A 1 103 ? -23.096 -16.609 29.040 0.50 50.34 100 GLU A CA 1
ATOM 757 C CA B GLU A 1 103 ? -27.721 -20.366 25.271 0.50 65.66 100 GLU A CA 1
ATOM 758 C C A GLU A 1 103 ? -23.096 -15.616 27.888 0.50 49.93 100 GLU A C 1
ATOM 759 C C B GLU A 1 103 ? -28.659 -19.166 25.252 0.50 61.62 100 GLU A C 1
ATOM 760 O O A GLU A 1 103 ? -23.209 -14.408 28.133 0.50 43.22 100 GLU A O 1
ATOM 761 O O B GLU A 1 103 ? -29.247 -18.821 24.223 0.50 59.60 100 GLU A O 1
ATOM 772 N N A VAL A 1 104 ? -22.928 -16.083 26.654 0.50 53.44 101 VAL A N 1
ATOM 773 N N B VAL A 1 104 ? -28.771 -18.525 26.420 0.50 64.08 101 VAL A N 1
ATOM 774 C CA A VAL A 1 104 ? -23.128 -15.255 25.472 0.50 49.40 101 VAL A CA 1
ATOM 775 C CA B VAL A 1 104 ? -29.761 -17.466 26.628 0.50 62.10 101 VAL A CA 1
ATOM 776 C C A VAL A 1 104 ? -24.329 -15.827 24.728 0.50 56.12 101 VAL A C 1
ATOM 777 C C B VAL A 1 104 ? -29.527 -16.314 25.662 0.50 59.65 101 VAL A C 1
ATOM 778 O O A VAL A 1 104 ? -24.179 -16.648 23.813 0.50 49.29 101 VAL A O 1
ATOM 779 O O B VAL A 1 104 ? -30.390 -15.981 24.842 0.50 59.12 101 VAL A O 1
ATOM 786 N N A GLY A 1 105 ? -25.530 -15.408 25.132 0.50 60.78 102 GLY A N 1
ATOM 787 N N B GLY A 1 105 ? -28.352 -15.695 25.745 0.50 65.23 102 GLY A N 1
ATOM 788 C CA A GLY A 1 105 ? -26.769 -15.933 24.589 0.50 65.96 102 GLY A CA 1
ATOM 789 C CA B GLY A 1 105 ? -28.075 -14.465 25.030 0.50 62.81 102 GLY A CA 1
ATOM 790 C C A GLY A 1 105 ? -26.942 -15.715 23.100 0.50 69.45 102 GLY A C 1
ATOM 791 C C B GLY A 1 105 ? -27.792 -14.599 23.549 0.50 67.54 102 GLY A C 1
ATOM 792 O O A GLY A 1 105 ? -26.093 -15.096 22.454 0.50 68.49 102 GLY A O 1
ATOM 793 O O B GLY A 1 105 ? -27.260 -13.665 22.941 0.50 70.69 102 GLY A O 1
ATOM 794 N N A LEU A 1 106 ? -28.042 -16.213 22.537 0.50 71.13 103 LEU A N 1
ATOM 795 N N B LEU A 1 106 ? -28.119 -15.747 22.951 0.50 70.49 103 LEU A N 1
ATOM 796 C CA A LEU A 1 106 ? -28.213 -16.129 21.092 0.50 67.76 103 LEU A CA 1
ATOM 797 C CA B LEU A 1 106 ? -28.033 -15.856 21.496 0.50 68.36 103 LEU A CA 1
ATOM 798 C C A LEU A 1 106 ? -29.028 -14.917 20.662 0.50 64.82 103 LEU A C 1
ATOM 799 C C B LEU A 1 106 ? -28.909 -14.808 20.829 0.50 64.44 103 LEU A C 1
ATOM 800 O O A LEU A 1 106 ? -28.696 -14.286 19.654 0.50 63.62 103 LEU A O 1
ATOM 801 O O B LEU A 1 106 ? -28.532 -14.222 19.808 0.50 63.18 103 LEU A O 1
ATOM 810 N N . GLU A 1 107 ? -30.092 -14.573 21.394 1.00 58.73 104 GLU A N 1
ATOM 811 C CA . GLU A 1 107 ? -30.955 -13.493 20.939 1.00 56.86 104 GLU A CA 1
ATOM 812 C C . GLU A 1 107 ? -30.216 -12.159 20.940 1.00 60.72 104 GLU A C 1
ATOM 813 O O . GLU A 1 107 ? -30.180 -11.452 19.923 1.00 57.02 104 GLU A O 1
ATOM 819 N N . GLY A 1 108 ? -29.597 -11.815 22.073 1.00 58.63 105 GLY A N 1
ATOM 820 C CA . GLY A 1 108 ? -28.872 -10.561 22.162 1.00 47.70 105 GLY A CA 1
ATOM 821 C C . GLY A 1 108 ? -27.710 -10.496 21.194 1.00 53.70 105 GLY A C 1
ATOM 822 O O . GLY A 1 108 ? -27.410 -9.441 20.631 1.00 60.83 105 GLY A O 1
ATOM 823 N N . LEU A 1 109 ? -27.046 -11.626 20.984 1.00 49.97 106 LEU A N 1
ATOM 824 C CA . LEU A 1 109 ? -25.992 -11.682 19.984 1.00 44.37 106 LEU A CA 1
ATOM 825 C C . LEU A 1 109 ? -26.528 -11.437 18.578 1.00 52.81 106 LEU A C 1
ATOM 826 O O . LEU A 1 109 ? -25.809 -10.908 17.722 1.00 54.61 106 LEU A O 1
ATOM 831 N N . LEU A 1 110 ? -27.773 -11.837 18.318 1.00 53.90 107 LEU A N 1
ATOM 832 C CA . LEU A 1 110 ? -28.374 -11.674 16.999 1.00 54.79 107 LEU A CA 1
ATOM 833 C C . LEU A 1 110 ? -28.821 -10.234 16.771 1.00 49.12 107 LEU A C 1
ATOM 834 O O . LEU A 1 110 ? -28.745 -9.728 15.645 1.00 49.24 107 LEU A O 1
ATOM 839 N N . LYS A 1 111 ? -29.321 -9.595 17.831 1.00 42.65 108 LYS A N 1
ATOM 840 C CA . LYS A 1 111 ? -29.627 -8.166 17.818 1.00 49.34 108 LYS A CA 1
ATOM 841 C C . LYS A 1 111 ? -28.378 -7.346 17.528 1.00 47.21 108 LYS A C 1
ATOM 842 O O . LYS A 1 111 ? -28.370 -6.487 16.640 1.00 55.24 108 LYS A O 1
ATOM 848 N N . PHE A 1 112 ? -27.307 -7.616 18.271 1.00 39.87 109 PHE A N 1
ATOM 849 C CA . PHE A 1 112 ? -26.026 -6.980 18.010 1.00 38.98 109 PHE A CA 1
ATOM 850 C C . PHE A 1 112 ? -25.611 -7.169 16.557 1.00 54.74 109 PHE A C 1
ATOM 851 O O . PHE A 1 112 ? -25.170 -6.222 15.899 1.00 57.80 109 PHE A O 1
ATOM 859 N N . ALA A 1 113 ? -25.769 -8.387 16.032 1.00 50.12 110 ALA A N 1
ATOM 860 C CA . ALA A 1 113 ? -25.419 -8.641 14.642 1.00 47.88 110 ALA A CA 1
ATOM 861 C C . ALA A 1 113 ? -26.359 -7.912 13.678 1.00 50.97 110 ALA A C 1
ATOM 862 O O . ALA A 1 113 ? -25.958 -7.603 12.550 1.00 46.19 110 ALA A O 1
ATOM 864 N N . LYS A 1 114 ? -27.607 -7.635 14.088 1.00 45.70 111 LYS A N 1
ATOM 865 C CA . LYS A 1 114 ? -28.508 -6.897 13.203 1.00 50.14 111 LYS A CA 1
ATOM 866 C C . LYS A 1 114 ? -27.982 -5.491 12.926 1.00 56.91 111 LYS A C 1
ATOM 867 O O . LYS A 1 114 ? -28.078 -4.994 11.796 1.00 61.47 111 LYS A O 1
ATOM 873 N N . SER A 1 115 ? -27.404 -4.840 13.939 1.00 44.01 112 SER A N 1
ATOM 874 C CA . SER A 1 115 ? -26.751 -3.559 13.708 1.00 54.41 112 SER A CA 1
ATOM 875 C C . SER A 1 115 ? -25.516 -3.724 12.822 1.00 63.13 112 SER A C 1
ATOM 876 O O . SER A 1 115 ? -25.419 -3.127 11.741 1.00 63.34 112 SER A O 1
ATOM 879 N N . ILE A 1 116 ? -24.561 -4.540 13.275 1.00 59.41 113 ILE A N 1
ATOM 880 C CA . ILE A 1 116 ? -23.275 -4.695 12.595 1.00 55.66 113 ILE A CA 1
ATOM 881 C C . ILE A 1 116 ? -23.472 -5.084 11.131 1.00 60.78 113 ILE A C 1
ATOM 882 O O . ILE A 1 116 ? -22.735 -4.633 10.247 1.00 63.00 113 ILE A O 1
ATOM 887 N N . GLY A 1 117 ? -24.489 -5.903 10.850 1.00 65.19 114 GLY A N 1
ATOM 888 C CA . GLY A 1 117 ? -24.719 -6.428 9.512 1.00 58.77 114 GLY A CA 1
ATOM 889 C C . GLY A 1 117 ? -25.022 -5.388 8.442 1.00 64.52 114 GLY A C 1
ATOM 890 O O . GLY A 1 117 ? -24.933 -5.707 7.246 1.00 61.55 114 GLY A O 1
ATOM 891 N N . VAL A 1 118 ? -25.379 -4.161 8.830 1.00 59.50 115 VAL A N 1
ATOM 892 C CA . VAL A 1 118 ? -25.708 -3.117 7.865 1.00 57.90 115 VAL A CA 1
ATOM 893 C C . VAL A 1 118 ? -24.738 -1.943 7.884 1.00 63.56 115 VAL A C 1
ATOM 894 O O . VAL A 1 118 ? -24.846 -1.067 7.012 1.00 70.49 115 VAL A O 1
ATOM 898 N N . LEU A 1 119 ? -23.806 -1.871 8.842 1.00 57.11 116 LEU A N 1
ATOM 899 C CA . LEU A 1 119 ? -22.705 -0.923 8.720 1.00 48.37 116 LEU A CA 1
ATOM 900 C C . LEU A 1 119 ? -22.012 -1.150 7.380 1.00 50.94 116 LEU A C 1
ATOM 901 O O . LEU A 1 119 ? -22.051 -2.264 6.856 1.00 56.62 116 LEU A O 1
ATOM 906 N N A PRO A 1 120 ? -21.549 -0.094 6.725 0.50 53.03 117 PRO A N 1
ATOM 907 N N B PRO A 1 120 ? -21.234 -0.195 6.873 0.50 52.07 117 PRO A N 1
ATOM 908 C CA A PRO A 1 120 ? -20.864 -0.270 5.446 0.50 51.61 117 PRO A CA 1
ATOM 909 C CA B PRO A 1 120 ? -20.319 -0.515 5.767 0.50 51.18 117 PRO A CA 1
ATOM 910 C C A PRO A 1 120 ? -19.507 -0.909 5.654 0.50 51.37 117 PRO A C 1
ATOM 911 C C B PRO A 1 120 ? -19.328 -1.609 6.151 0.50 52.43 117 PRO A C 1
ATOM 912 O O A PRO A 1 120 ? -18.859 -0.718 6.685 0.50 50.91 117 PRO A O 1
ATOM 913 O O B PRO A 1 120 ? -19.111 -1.905 7.327 0.50 55.21 117 PRO A O 1
ATOM 920 N N A GLY A 1 121 ? -19.088 -1.688 4.654 0.50 52.19 118 GLY A N 1
ATOM 921 N N B GLY A 1 121 ? -18.711 -2.211 5.127 0.50 51.43 118 GLY A N 1
ATOM 922 C CA A GLY A 1 121 ? -17.829 -2.409 4.724 0.50 51.09 118 GLY A CA 1
ATOM 923 C CA B GLY A 1 121 ? -17.822 -3.345 5.353 0.50 52.72 118 GLY A CA 1
ATOM 924 C C A GLY A 1 121 ? -16.600 -1.526 4.784 0.50 49.44 118 GLY A C 1
ATOM 925 C C B GLY A 1 121 ? -16.538 -2.999 6.085 0.50 52.49 118 GLY A C 1
ATOM 926 O O A GLY A 1 121 ? -15.532 -2.004 5.184 0.50 47.89 118 GLY A O 1
ATOM 927 O O B GLY A 1 121 ? -15.943 -3.857 6.741 0.50 58.95 118 GLY A O 1
ATOM 928 N N A GLU A 1 122 ? -16.726 -0.250 4.415 0.50 40.51 119 GLU A N 1
ATOM 929 N N B GLU A 1 122 ? -16.074 -1.763 5.954 0.50 50.12 119 GLU A N 1
ATOM 930 C CA A GLU A 1 122 ? -15.604 0.692 4.392 0.50 41.80 119 GLU A CA 1
ATOM 931 C CA B GLU A 1 122 ? -15.010 -1.233 6.789 0.50 43.82 119 GLU A CA 1
ATOM 932 C C A GLU A 1 122 ? -15.703 1.641 5.588 0.50 34.20 119 GLU A C 1
ATOM 933 C C B GLU A 1 122 ? -15.388 0.190 7.162 0.50 37.87 119 GLU A C 1
ATOM 934 O O A GLU A 1 122 ? -16.415 2.648 5.532 0.50 28.12 119 GLU A O 1
ATOM 935 O O B GLU A 1 122 ? -16.166 0.844 6.455 0.50 35.10 119 GLU A O 1
ATOM 946 N N A VAL A 1 123 ? -14.961 1.326 6.655 0.50 38.64 120 VAL A N 1
ATOM 947 N N B VAL A 1 123 ? -14.864 0.644 8.303 0.50 34.21 120 VAL A N 1
ATOM 948 C CA A VAL A 1 123 ? -14.982 2.073 7.918 0.50 32.91 120 VAL A CA 1
ATOM 949 C CA B VAL A 1 123 ? -15.019 2.012 8.780 0.50 32.03 120 VAL A CA 1
ATOM 950 C C A VAL A 1 123 ? -13.553 2.459 8.292 0.50 29.70 120 VAL A C 1
ATOM 951 C C B VAL A 1 123 ? -13.627 2.572 9.035 0.50 30.93 120 VAL A C 1
ATOM 952 O O A VAL A 1 123 ? -12.684 1.590 8.434 0.50 27.37 120 VAL A O 1
ATOM 953 O O B VAL A 1 123 ? -12.824 1.930 9.721 0.50 32.31 120 VAL A O 1
ATOM 960 N N . THR A 1 124 ? -13.329 3.757 8.489 1.00 29.71 121 THR A N 1
ATOM 961 C CA . THR A 1 124 ? -12.024 4.359 8.748 1.00 24.54 121 THR A CA 1
ATOM 962 C C . THR A 1 124 ? -12.158 5.276 9.969 1.00 30.05 121 THR A C 1
ATOM 963 O O . THR A 1 124 ? -13.154 5.990 10.115 1.00 30.01 121 THR A O 1
ATOM 967 N N . LEU A 1 125 ? -11.175 5.231 10.865 1.00 24.60 122 LEU A N 1
ATOM 968 C CA . LEU A 1 125 ? -11.226 6.025 12.087 1.00 24.43 122 LEU A CA 1
ATOM 969 C C . LEU A 1 125 ? -9.934 6.813 12.173 1.00 28.68 122 LEU A C 1
ATOM 970 O O . LEU A 1 125 ? -8.845 6.250 12.007 1.00 27.82 122 LEU A O 1
ATOM 975 N N . ILE A 1 126 ? -10.075 8.120 12.363 1.00 23.07 123 ILE A N 1
ATOM 976 C CA . ILE A 1 126 ? -8.958 9.032 12.504 1.00 27.01 123 ILE A CA 1
ATOM 977 C C . ILE A 1 126 ? -9.067 9.652 13.889 1.00 24.19 123 ILE A C 1
ATOM 978 O O . ILE A 1 126 ? -9.996 10.432 14.165 1.00 26.93 123 ILE A O 1
ATOM 983 N N . GLY A 1 127 ? -8.142 9.290 14.768 1.00 27.70 124 GLY A N 1
ATOM 984 C CA . GLY A 1 127 ? -8.107 9.817 16.117 1.00 27.65 124 GLY A CA 1
ATOM 985 C C . GLY A 1 127 ? -6.984 10.828 16.237 1.00 36.53 124 GLY A C 1
ATOM 986 O O . GLY A 1 127 ? -5.961 10.721 15.547 1.00 33.62 124 GLY A O 1
ATOM 987 N N . CYS A 1 128 ? -7.182 11.802 17.127 1.00 27.32 125 CYS A N 1
ATOM 988 C CA . CYS A 1 128 ? -6.214 12.846 17.423 1.00 24.18 125 CYS A CA 1
ATOM 989 C C . CYS A 1 128 ? -5.869 12.844 18.907 1.00 24.83 125 CYS A C 1
ATOM 990 O O . CYS A 1 128 ? -6.765 12.862 19.755 1.00 34.21 125 CYS A O 1
ATOM 993 N N . ILE A 1 129 ? -4.579 12.801 19.231 1.00 22.02 126 ILE A N 1
ATOM 994 C CA . ILE A 1 129 ? -4.184 12.874 20.636 1.00 23.36 126 ILE A CA 1
ATOM 995 C C . ILE A 1 129 ? -4.398 14.303 21.113 1.00 30.06 126 ILE A C 1
ATOM 996 O O . ILE A 1 129 ? -3.840 15.223 20.517 1.00 27.76 126 ILE A O 1
ATOM 1001 N N . PRO A 1 130 ? -5.188 14.532 22.160 1.00 34.44 127 PRO A N 1
ATOM 1002 C CA . PRO A 1 130 ? -5.439 15.899 22.617 1.00 25.34 127 PRO A CA 1
ATOM 1003 C C . PRO A 1 130 ? -4.274 16.445 23.417 1.00 34.37 127 PRO A C 1
ATOM 1004 O O . PRO A 1 130 ? -3.379 15.719 23.867 1.00 34.92 127 PRO A O 1
ATOM 1008 N N . ARG A 1 131 ? -4.299 17.759 23.585 1.00 32.79 128 ARG A N 1
ATOM 1009 C CA . ARG A 1 131 ? -3.481 18.352 24.620 1.00 30.01 128 ARG A CA 1
ATOM 1010 C C . ARG A 1 131 ? -4.265 18.444 25.909 1.00 29.19 128 ARG A C 1
ATOM 1011 O O . ARG A 1 131 ? -3.798 18.024 26.970 1.00 25.93 128 ARG A O 1
ATOM 1019 N N . SER A 1 132 ? -5.469 18.986 25.824 1.00 31.21 129 SER A N 1
ATOM 1020 C CA . SER A 1 132 ? -6.273 19.193 27.009 1.00 31.45 129 SER A CA 1
ATOM 1021 C C . SER A 1 132 ? -7.746 18.994 26.679 1.00 35.04 129 SER A C 1
ATOM 1022 O O . SER A 1 132 ? -8.244 19.456 25.637 1.00 33.82 129 SER A O 1
ATOM 1025 N N . LEU A 1 133 ? -8.429 18.300 27.587 1.00 37.15 130 LEU A N 1
ATOM 1026 C CA . LEU A 1 133 ? -9.867 18.062 27.536 1.00 33.42 130 LEU A CA 1
ATOM 1027 C C . LEU A 1 133 ? -10.601 18.877 28.586 1.00 27.28 130 LEU A C 1
ATOM 1028 O O . LEU A 1 133 ? -11.799 18.665 28.809 1.00 36.17 130 LEU A O 1
ATOM 1033 N N . LYS A 1 134 ? -9.894 19.765 29.272 1.00 27.80 131 LYS A N 1
ATOM 1034 C CA . LYS A 1 134 ? -10.540 20.655 30.214 1.00 36.59 131 LYS A CA 1
ATOM 1035 C C . LYS A 1 134 ? -11.604 21.481 29.486 1.00 34.79 131 LYS A C 1
ATOM 1036 O O . LYS A 1 134 ? -11.500 21.714 28.275 1.00 35.35 131 LYS A O 1
ATOM 1042 N N . PRO A 1 135 ? -12.668 21.870 30.185 1.00 37.68 132 PRO A N 1
ATOM 1043 C CA . PRO A 1 135 ? -13.699 22.713 29.561 1.00 32.56 132 PRO A CA 1
ATOM 1044 C C . PRO A 1 135 ? -13.108 23.951 28.898 1.00 36.52 132 PRO A C 1
ATOM 1045 O O . PRO A 1 135 ? -12.293 24.670 29.486 1.00 40.01 132 PRO A O 1
ATOM 1049 N N . SER A 1 136 ? -13.559 24.203 27.666 1.00 32.65 133 SER A N 1
ATOM 1050 C CA . SER A 1 136 ? -12.999 25.200 26.765 1.00 37.81 133 SER A CA 1
ATOM 1051 C C . SER A 1 136 ? -13.735 25.147 25.433 1.00 40.57 133 SER A C 1
ATOM 1052 O O . SER A 1 136 ? -14.051 24.059 24.941 1.00 34.46 133 SER A O 1
ATOM 1055 N N . LEU A 1 137 ? -14.011 26.317 24.862 1.00 37.81 134 LEU A N 1
ATOM 1056 C CA . LEU A 1 137 ? -14.531 26.469 23.512 1.00 42.94 134 LEU A CA 1
ATOM 1057 C C . LEU A 1 137 ? -13.446 26.343 22.456 1.00 45.68 134 LEU A C 1
ATOM 1058 O O . LEU A 1 137 ? -13.769 26.310 21.261 1.00 40.73 134 LEU A O 1
ATOM 1063 N N . GLU A 1 138 ? -12.178 26.277 22.861 1.00 37.97 135 GLU A N 1
ATOM 1064 C CA . GLU A 1 138 ? -11.072 26.416 21.929 1.00 39.53 135 GLU A CA 1
ATOM 1065 C C . GLU A 1 138 ? -10.239 25.145 21.855 1.00 38.75 135 GLU A C 1
ATOM 1066 O O . GLU A 1 138 ? -10.191 24.352 22.797 1.00 33.90 135 GLU A O 1
ATOM 1072 N N . LEU A 1 139 ? -9.591 24.959 20.710 1.00 38.09 136 LEU A N 1
ATOM 1073 C CA . LEU A 1 139 ? -8.598 23.915 20.548 1.00 31.26 136 LEU A CA 1
ATOM 1074 C C . LEU A 1 139 ? -7.233 24.458 20.930 1.00 28.39 136 LEU A C 1
ATOM 1075 O O . LEU A 1 139 ? -6.936 25.635 20.714 1.00 33.09 136 LEU A O 1
ATOM 1080 N N . SER A 1 140 ? -6.397 23.580 21.474 1.00 34.96 137 SER A N 1
ATOM 1081 C CA . SER A 1 140 ? -4.980 23.862 21.610 1.00 26.15 137 SER A CA 1
ATOM 1082 C C . SER A 1 140 ? -4.354 24.130 20.239 1.00 34.33 137 SER A C 1
ATOM 1083 O O . SER A 1 140 ? -4.864 23.737 19.188 1.00 34.68 137 SER A O 1
ATOM 1086 N N . GLU A 1 141 ? -3.219 24.810 20.280 1.00 29.39 138 GLU A N 1
ATOM 1087 C CA . GLU A 1 141 ? -2.400 25.042 19.106 1.00 35.92 138 GLU A CA 1
ATOM 1088 C C . GLU A 1 141 ? -2.159 23.740 18.329 1.00 38.95 138 GLU A C 1
ATOM 1089 O O . GLU A 1 141 ? -2.314 23.694 17.103 1.00 44.05 138 GLU A O 1
ATOM 1095 N N . GLU A 1 142 ? -1.818 22.657 19.039 1.00 31.17 139 GLU A N 1
ATOM 1096 C CA . GLU A 1 142 ? -1.486 21.400 18.379 1.00 28.22 139 GLU A CA 1
ATOM 1097 C C . GLU A 1 142 ? -2.695 20.802 17.681 1.00 27.99 139 GLU A C 1
ATOM 1098 O O . GLU A 1 142 ? -2.603 20.364 16.528 1.00 35.07 139 GLU A O 1
ATOM 1104 N N . VAL A 1 143 ? -3.838 20.778 18.356 1.00 25.90 140 VAL A N 1
ATOM 1105 C CA . VAL A 1 143 ? -4.956 20.046 17.786 1.00 30.94 140 VAL A CA 1
ATOM 1106 C C . VAL A 1 143 ? -5.613 20.860 16.691 1.00 35.06 140 VAL A C 1
ATOM 1107 O O . VAL A 1 143 ? -6.092 20.302 15.693 1.00 36.99 140 VAL A O 1
ATOM 1111 N N . GLU A 1 144 ? -5.584 22.180 16.816 1.00 30.35 141 GLU A N 1
ATOM 1112 C CA . GLU A 1 144 ? -5.953 23.020 15.693 1.00 27.45 141 GLU A CA 1
ATOM 1113 C C . GLU A 1 144 ? -5.117 22.688 14.465 1.00 31.56 141 GLU A C 1
ATOM 1114 O O . GLU A 1 144 ? -5.650 22.567 13.357 1.00 38.35 141 GLU A O 1
ATOM 1120 N N . ALA A 1 145 ? -3.793 22.590 14.626 1.00 29.06 142 ALA A N 1
ATOM 1121 C CA . ALA A 1 145 ? -2.984 22.274 13.457 1.00 35.17 142 ALA A CA 1
ATOM 1122 C C . ALA A 1 145 ? -3.306 20.871 12.951 1.00 38.06 142 ALA A C 1
ATOM 1123 O O . ALA A 1 145 ? -3.262 20.618 11.735 1.00 37.78 142 ALA A O 1
ATOM 1125 N N . ALA A 1 146 ? -3.713 19.979 13.854 1.00 35.03 143 ALA A N 1
ATOM 1126 C CA . ALA A 1 146 ? -4.012 18.618 13.450 1.00 28.09 143 ALA A CA 1
ATOM 1127 C C . ALA A 1 146 ? -5.292 18.551 12.639 1.00 36.29 143 ALA A C 1
ATOM 1128 O O . ALA A 1 146 ? -5.459 17.617 11.836 1.00 37.40 143 ALA A O 1
ATOM 1130 N N . THR A 1 147 ? -6.211 19.510 12.838 1.00 29.17 144 THR A N 1
ATOM 1131 C CA . THR A 1 147 ? -7.428 19.517 12.036 1.00 29.50 144 THR A CA 1
ATOM 1132 C C . THR A 1 147 ? -7.094 19.649 10.553 1.00 35.11 144 THR A C 1
ATOM 1133 O O . THR A 1 147 ? -7.704 18.984 9.711 1.00 34.14 144 THR A O 1
ATOM 1137 N N . HIS A 1 148 ? -6.095 20.467 10.218 1.00 27.90 145 HIS A N 1
ATOM 1138 C CA . HIS A 1 148 ? -5.740 20.627 8.812 1.00 33.44 145 HIS A CA 1
ATOM 1139 C C . HIS A 1 148 ? -5.099 19.361 8.269 1.00 37.50 145 HIS A C 1
ATOM 1140 O O . HIS A 1 148 ? -5.342 18.984 7.120 1.00 37.58 145 HIS A O 1
ATOM 1147 N N . ALA A 1 149 ? -4.291 18.688 9.090 1.00 34.57 146 ALA A N 1
ATOM 1148 C CA . ALA A 1 149 ? -3.713 17.411 8.688 1.00 29.24 146 ALA A CA 1
ATOM 1149 C C . ALA A 1 149 ? -4.798 16.352 8.504 1.00 29.35 146 ALA A C 1
ATOM 1150 O O . ALA A 1 149 ? -4.761 15.566 7.547 1.00 40.82 146 ALA A O 1
ATOM 1152 N N . ALA A 1 150 ? -5.775 16.325 9.409 1.00 25.18 147 ALA A N 1
ATOM 1153 C CA . ALA A 1 150 ? -6.854 15.365 9.277 1.00 34.12 147 ALA A CA 1
ATOM 1154 C C . ALA A 1 150 ? -7.634 15.626 8.004 1.00 34.39 147 ALA A C 1
ATOM 1155 O O . ALA A 1 150 ? -8.045 14.684 7.319 1.00 37.02 147 ALA A O 1
ATOM 1157 N N . VAL A 1 151 ? -7.808 16.904 7.649 1.00 29.85 148 VAL A N 1
ATOM 1158 C CA . VAL A 1 151 ? -8.505 17.241 6.410 1.00 28.43 148 VAL A CA 1
ATOM 1159 C C . VAL A 1 151 ? -7.812 16.575 5.224 1.00 26.25 148 VAL A C 1
ATOM 1160 O O . VAL A 1 151 ? -8.455 15.947 4.380 1.00 40.51 148 VAL A O 1
ATOM 1164 N N . ASP A 1 152 ? -6.482 16.668 5.174 1.00 31.81 149 ASP A N 1
ATOM 1165 C CA . ASP A 1 152 ? -5.737 15.997 4.117 1.00 37.40 149 ASP A CA 1
ATOM 1166 C C . ASP A 1 152 ? -5.962 14.493 4.137 1.00 44.73 149 ASP A C 1
ATOM 1167 O O . ASP A 1 152 ? -6.118 13.875 3.072 1.00 48.12 149 ASP A O 1
ATOM 1172 N N . LEU A 1 153 ? -5.965 13.877 5.333 1.00 34.17 150 LEU A N 1
ATOM 1173 C CA . LEU A 1 153 ? -6.182 12.434 5.393 1.00 36.09 150 LEU A CA 1
ATOM 1174 C C . LEU A 1 153 ? -7.555 12.078 4.856 1.00 34.09 150 LEU A C 1
ATOM 1175 O O . LEU A 1 153 ? -7.712 11.098 4.120 1.00 37.45 150 LEU A O 1
ATOM 1180 N N . VAL A 1 154 ? -8.558 12.873 5.216 1.00 27.15 151 VAL A N 1
ATOM 1181 C CA . VAL A 1 154 ? -9.905 12.691 4.688 1.00 31.61 151 VAL A CA 1
ATOM 1182 C C . VAL A 1 154 ? -9.915 12.818 3.171 1.00 40.31 151 VAL A C 1
ATOM 1183 O O . VAL A 1 154 ? -10.502 11.989 2.459 1.00 42.62 151 VAL A O 1
ATOM 1187 N N . LEU A 1 155 ? -9.286 13.868 2.646 1.00 43.87 152 LEU A N 1
ATOM 1188 C CA . LEU A 1 155 ? -9.336 14.058 1.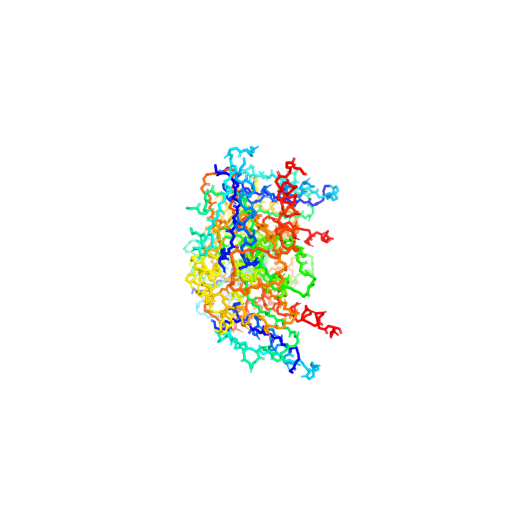198 1.00 45.13 152 LEU A CA 1
ATOM 1189 C C . LEU A 1 155 ? -8.587 12.945 0.478 1.00 40.94 152 LEU A C 1
ATOM 1190 O O . LEU A 1 155 ? -9.030 12.496 -0.582 1.00 41.62 152 LEU A O 1
ATOM 1195 N N . GLU A 1 156 ? -7.483 12.453 1.051 1.00 40.63 153 GLU A N 1
ATOM 1196 C CA . GLU A 1 156 ? -6.750 11.386 0.378 1.00 39.99 153 GLU A CA 1
ATOM 1197 C C . GLU A 1 156 ? -7.542 10.096 0.390 1.00 46.69 153 GLU A C 1
ATOM 1198 O O . GLU A 1 156 ? -7.597 9.388 -0.621 1.00 47.40 153 GLU A O 1
ATOM 1204 N N . ALA A 1 157 ? -8.154 9.780 1.533 1.00 40.29 154 ALA A N 1
ATOM 1205 C CA . ALA A 1 157 ? -8.979 8.589 1.648 1.00 35.83 154 ALA A CA 1
ATOM 1206 C C . ALA A 1 157 ? -10.067 8.560 0.592 1.00 42.84 154 ALA A C 1
ATOM 1207 O O . ALA A 1 157 ? -10.438 7.485 0.117 1.00 57.21 154 ALA A O 1
ATOM 1209 N N . LEU A 1 158 ? -10.580 9.724 0.211 1.00 42.83 155 LEU A N 1
ATOM 1210 C CA . LEU A 1 158 ? -11.676 9.841 -0.736 1.00 41.75 155 LEU A CA 1
ATOM 1211 C C . LEU A 1 158 ? -11.216 10.101 -2.162 1.00 38.67 155 LEU A C 1
ATOM 1212 O O . LEU A 1 158 ? -12.058 10.185 -3.063 1.00 44.63 155 LEU A O 1
ATOM 1217 N N . GLY A 1 159 ? -9.916 10.239 -2.398 1.00 41.47 156 GLY A N 1
ATOM 1218 C CA . GLY A 1 159 ? -9.457 10.534 -3.742 1.00 42.59 156 GLY A CA 1
ATOM 1219 C C . GLY A 1 159 ? -9.632 11.969 -4.182 1.00 50.29 156 GLY A C 1
ATOM 1220 O O . GLY A 1 159 ? -9.522 12.253 -5.377 1.00 66.18 156 GLY A O 1
ATOM 1221 N N . LEU A 1 160 ? -9.868 12.892 -3.250 1.00 45.95 157 LEU A N 1
ATOM 1222 C CA . LEU A 1 160 ? -10.147 14.287 -3.554 1.00 45.72 157 LEU A CA 1
ATOM 1223 C C . LEU A 1 160 ? -8.950 15.206 -3.352 1.00 55.94 157 LEU A C 1
ATOM 1224 O O . LEU A 1 160 ? -9.087 16.424 -3.528 1.00 63.88 157 LEU A O 1
ATOM 1229 N N . GLU A 1 161 ? -7.789 14.664 -2.986 1.00 58.07 158 GLU A N 1
ATOM 1230 C CA . GLU A 1 161 ? -6.611 15.491 -2.720 1.00 60.79 158 GLU A CA 1
ATOM 1231 C C . GLU A 1 161 ? -6.006 15.991 -4.021 1.00 66.06 158 GLU A C 1
ATOM 1232 O O . GLU A 1 161 ? -6.625 16.780 -4.730 1.00 75.06 158 GLU A O 1
ATOM 1238 N N . LYS B 1 8 ? 31.286 15.326 -3.205 1.00 83.61 5 LYS B N 1
ATOM 1239 C CA . LYS B 1 8 ? 31.617 16.587 -2.544 1.00 87.01 5 LYS B CA 1
ATOM 1240 C C . LYS B 1 8 ? 31.085 17.788 -3.341 1.00 83.81 5 LYS B C 1
ATOM 1241 O O . LYS B 1 8 ? 31.854 18.617 -3.829 1.00 76.47 5 LYS B O 1
ATOM 1247 N N . ARG B 1 9 ? 29.758 17.863 -3.472 1.00 76.68 6 ARG B N 1
ATOM 1248 C CA . ARG B 1 9 ? 29.103 19.019 -4.069 1.00 69.47 6 ARG B CA 1
ATOM 1249 C C . ARG B 1 9 ? 27.670 19.109 -3.543 1.00 59.59 6 ARG B C 1
ATOM 1250 O O . ARG B 1 9 ? 27.180 20.203 -3.244 1.00 59.82 6 ARG B O 1
ATOM 1258 N N . VAL B 1 10 ? 26.997 17.973 -3.407 1.00 50.60 7 VAL B N 1
ATOM 1259 C CA . VAL B 1 10 ? 25.703 17.896 -2.736 1.00 51.09 7 VAL B CA 1
ATOM 1260 C C . VAL B 1 10 ? 25.864 17.014 -1.507 1.00 52.28 7 VAL B C 1
ATOM 1261 O O . VAL B 1 10 ? 26.474 15.943 -1.587 1.00 53.80 7 VAL B O 1
ATOM 1265 N N . LEU B 1 11 ? 25.314 17.461 -0.376 1.00 50.46 8 LEU B N 1
ATOM 1266 C CA . LEU B 1 11 ? 25.322 16.707 0.875 1.00 46.40 8 LEU B CA 1
ATOM 1267 C C . LEU B 1 11 ? 23.900 16.285 1.215 1.00 45.83 8 LEU B C 1
ATOM 1268 O O . LEU B 1 11 ? 23.016 17.135 1.374 1.00 45.24 8 LEU B O 1
ATOM 1273 N N . VAL B 1 12 ? 23.685 14.981 1.331 1.00 37.05 9 VAL B N 1
ATOM 1274 C CA . VAL B 1 12 ? 22.442 14.438 1.858 1.00 37.57 9 VAL B CA 1
ATOM 1275 C C . VAL B 1 12 ? 22.744 13.894 3.249 1.00 39.20 9 VAL B C 1
ATOM 1276 O O . VAL B 1 12 ? 23.483 12.910 3.400 1.00 43.65 9 VAL B O 1
ATOM 1280 N N . ALA B 1 13 ? 22.178 14.536 4.263 1.00 34.21 10 ALA B N 1
ATOM 1281 C CA . ALA B 1 13 ? 22.516 14.283 5.660 1.00 36.70 10 ALA B CA 1
ATOM 1282 C C . ALA B 1 13 ? 21.333 13.651 6.384 1.00 29.19 10 ALA B C 1
ATOM 1283 O O . ALA B 1 13 ? 20.266 14.263 6.479 1.00 47.78 10 ALA B O 1
ATOM 1285 N N . GLY B 1 14 ? 21.528 12.442 6.902 1.00 39.10 11 GLY B N 1
ATOM 1286 C CA . GLY B 1 14 ? 20.544 11.813 7.776 1.00 31.38 11 GLY B CA 1
ATOM 1287 C C . GLY B 1 14 ? 20.897 12.087 9.228 1.00 37.04 11 GLY B C 1
ATOM 1288 O O . GLY B 1 14 ? 22.030 11.846 9.656 1.00 41.43 11 GLY B O 1
ATOM 1289 N N . VAL B 1 15 ? 19.930 12.618 9.977 1.00 32.38 12 VAL B N 1
ATOM 1290 C CA . VAL B 1 15 ? 20.152 13.126 11.331 1.00 30.19 12 VAL B CA 1
ATOM 1291 C C . VAL B 1 15 ? 19.194 12.405 12.278 1.00 36.54 12 VAL B C 1
ATOM 1292 O O . VAL B 1 15 ? 17.976 12.430 12.068 1.00 40.07 12 VAL B O 1
ATOM 1296 N N . GLY B 1 16 ? 19.740 11.743 13.291 1.00 40.10 13 GLY B N 1
ATOM 1297 C CA . GLY B 1 16 ? 18.930 11.099 14.309 1.00 25.66 13 GLY B CA 1
ATOM 1298 C C . GLY B 1 16 ? 19.655 9.940 14.957 1.00 34.75 13 GLY B C 1
ATOM 1299 O O . GLY B 1 16 ? 20.726 9.509 14.521 1.00 32.32 13 GLY B O 1
ATOM 1300 N N . ASN B 1 17 ? 19.012 9.410 16.001 1.00 38.45 14 ASN B N 1
ATOM 1301 C CA . ASN B 1 17 ? 19.516 8.295 16.800 1.00 33.15 14 ASN B CA 1
ATOM 1302 C C . ASN B 1 17 ? 18.868 7.003 16.313 1.00 36.24 14 ASN B C 1
ATOM 1303 O O . ASN B 1 17 ? 17.660 6.811 16.482 1.00 37.26 14 ASN B O 1
ATOM 1308 N N . ARG B 1 18 ? 19.668 6.123 15.699 1.00 35.16 15 ARG B N 1
ATOM 1309 C CA . ARG B 1 18 ? 19.176 4.809 15.286 1.00 32.36 15 ARG B CA 1
ATOM 1310 C C . ARG B 1 18 ? 18.717 3.963 16.457 1.00 36.98 15 ARG B C 1
ATOM 1311 O O . ARG B 1 18 ? 18.001 2.984 16.247 1.00 37.09 15 ARG B O 1
ATOM 1319 N N . LEU B 1 19 ? 19.160 4.277 17.673 1.00 36.09 16 LEU B N 1
ATOM 1320 C CA . LEU B 1 19 ? 18.711 3.529 18.830 1.00 36.39 16 LEU B CA 1
ATOM 1321 C C . LEU B 1 19 ? 17.378 4.028 19.361 1.00 33.85 16 LEU B C 1
ATOM 1322 O O . LEU B 1 19 ? 16.847 3.432 20.304 1.00 37.72 16 LEU B O 1
ATOM 1335 N N . GLY B 1 21 ? 14.170 4.220 17.795 1.00 34.62 18 GLY B N 1
ATOM 1336 C CA . GLY B 1 21 ? 12.972 3.924 17.026 1.00 31.74 18 GLY B CA 1
ATOM 1337 C C . GLY B 1 21 ? 12.923 4.736 15.748 1.00 33.72 18 GLY B C 1
ATOM 1338 O O . GLY B 1 21 ? 13.889 4.803 14.982 1.00 36.13 18 GLY B O 1
ATOM 1339 N N . ASP B 1 22 ? 11.800 5.417 15.539 1.00 36.97 19 ASP B N 1
ATOM 1340 C CA . ASP B 1 22 ? 11.604 6.161 14.307 1.00 28.00 19 ASP B CA 1
ATOM 1341 C C . ASP B 1 22 ? 12.517 7.382 14.175 1.00 26.48 19 ASP B C 1
ATOM 1342 O O . ASP B 1 22 ? 12.531 7.989 13.109 1.00 30.53 19 ASP B O 1
ATOM 1347 N N . ASP B 1 23 ? 13.295 7.739 15.203 1.00 34.67 20 ASP B N 1
ATOM 1348 C CA . ASP B 1 23 ? 14.349 8.740 15.025 1.00 32.38 20 ASP B CA 1
ATOM 1349 C C . ASP B 1 23 ? 15.478 8.251 14.129 1.00 34.59 20 ASP B C 1
ATOM 1350 O O . ASP B 1 23 ? 16.348 9.049 13.756 1.00 34.49 20 ASP B O 1
ATOM 1355 N N . GLY B 1 24 ? 15.529 6.954 13.826 1.00 34.34 21 GLY B N 1
ATOM 1356 C CA . GLY B 1 24 ? 16.477 6.514 12.827 1.00 26.87 21 GLY B CA 1
ATOM 1357 C C . GLY B 1 24 ? 16.039 6.745 11.400 1.00 32.68 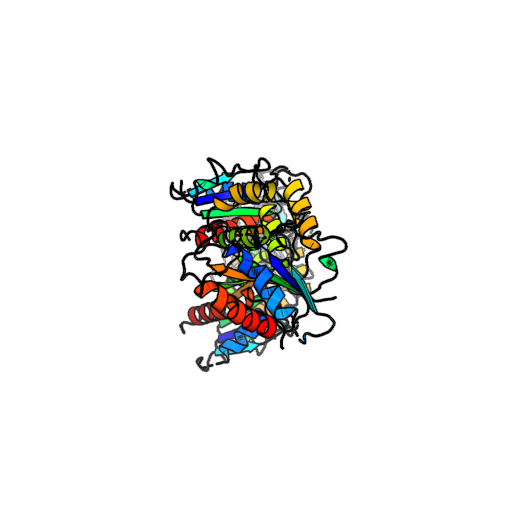21 GLY B C 1
ATOM 1358 O O . GLY B 1 24 ? 16.718 6.280 10.479 1.00 31.48 21 GLY B O 1
ATOM 1359 N N . PHE B 1 25 ? 14.912 7.440 11.191 1.00 26.23 22 PHE B N 1
ATOM 1360 C CA . PHE B 1 25 ? 14.409 7.687 9.836 1.00 26.60 22 PHE B CA 1
ATOM 1361 C C . PHE B 1 25 ? 15.487 8.253 8.916 1.00 30.62 22 PHE B C 1
ATOM 1362 O O . PHE B 1 25 ? 15.759 7.698 7.844 1.00 31.49 22 PHE B O 1
ATOM 1370 N N . GLY B 1 26 ? 16.120 9.359 9.319 1.00 27.93 23 GLY B N 1
ATOM 1371 C CA . GLY B 1 26 ? 17.070 10.036 8.451 1.00 29.17 23 GLY B CA 1
ATOM 1372 C C . GLY B 1 26 ? 18.228 9.140 8.042 1.00 36.59 23 GLY B C 1
ATOM 1373 O O . GLY B 1 26 ? 18.504 8.918 6.850 1.00 41.23 23 GLY B O 1
ATOM 1374 N N . PRO B 1 27 ? 18.934 8.602 9.042 1.00 38.76 24 PRO B N 1
ATOM 1375 C CA . PRO B 1 27 ? 19.998 7.636 8.738 1.00 34.47 24 PRO B CA 1
ATOM 1376 C C . PRO B 1 27 ? 19.526 6.463 7.879 1.00 40.95 24 PRO B C 1
ATOM 1377 O O . PRO B 1 27 ? 20.266 6.027 6.990 1.00 38.63 24 PRO B O 1
ATOM 1381 N N . ARG B 1 28 ? 18.302 5.965 8.080 1.00 31.84 25 ARG B N 1
ATOM 1382 C CA . ARG B 1 28 ? 17.880 4.838 7.265 1.00 37.42 25 ARG B CA 1
ATOM 1383 C C . ARG B 1 28 ? 17.607 5.276 5.827 1.00 37.20 25 ARG B C 1
ATOM 1384 O O . ARG B 1 28 ? 17.712 4.463 4.913 1.00 44.10 25 ARG B O 1
ATOM 1392 N N . VAL B 1 29 ? 17.278 6.551 5.601 1.00 38.62 26 VAL B N 1
ATOM 1393 C CA . VAL B 1 29 ? 17.186 7.028 4.225 1.00 38.35 26 VAL B CA 1
ATOM 1394 C C . VAL B 1 29 ? 18.576 7.109 3.606 1.00 41.37 26 VAL B C 1
ATOM 1395 O O . VAL B 1 29 ? 18.745 6.868 2.403 1.00 41.68 26 VAL B O 1
ATOM 1399 N N . VAL B 1 30 ? 19.594 7.412 4.416 1.00 40.34 27 VAL B N 1
ATOM 1400 C CA . VAL B 1 30 ? 20.956 7.416 3.900 1.00 34.80 27 VAL B CA 1
ATOM 1401 C C . VAL B 1 30 ? 21.387 6.006 3.516 1.00 42.88 27 VAL B C 1
ATOM 1402 O O . VAL B 1 30 ? 21.990 5.810 2.453 1.00 46.42 27 VAL B O 1
ATOM 1406 N N . ASP B 1 31 ? 21.060 4.999 4.351 1.00 37.32 28 ASP B N 1
ATOM 1407 C CA . ASP B 1 31 ? 21.359 3.610 3.994 1.00 44.70 28 ASP B CA 1
ATOM 1408 C C . ASP B 1 31 ? 20.797 3.252 2.621 1.00 42.71 28 ASP B C 1
ATOM 1409 O O . ASP B 1 31 ? 21.484 2.627 1.801 1.00 50.44 28 ASP B O 1
ATOM 1414 N N . LEU B 1 32 ? 19.552 3.652 2.343 1.00 41.56 29 LEU B N 1
ATOM 1415 C CA . LEU B 1 32 ? 18.963 3.358 1.034 1.00 47.32 29 LEU B CA 1
ATOM 1416 C C . LEU B 1 32 ? 19.680 4.105 -0.087 1.00 42.45 29 LEU B C 1
ATOM 1417 O O . LEU B 1 32 ? 19.896 3.557 -1.172 1.00 63.48 29 LEU B O 1
ATOM 1422 N N . LEU B 1 33 ? 20.033 5.364 0.144 1.00 51.82 30 LEU B N 1
ATOM 1423 C CA . LEU B 1 33 ? 20.697 6.135 -0.896 1.00 48.38 30 LEU B CA 1
ATOM 1424 C C . LEU B 1 33 ? 22.076 5.575 -1.174 1.00 47.88 30 LEU B C 1
ATOM 1425 O O . LEU B 1 33 ? 22.516 5.564 -2.330 1.00 53.03 30 LEU B O 1
ATOM 1430 N N . SER B 1 34 ? 22.742 5.050 -0.138 1.00 45.74 31 SER B N 1
ATOM 1431 C CA . SER B 1 34 ? 24.051 4.434 -0.336 1.00 60.68 31 SER B CA 1
ATOM 1432 C C . SER B 1 34 ? 23.974 3.209 -1.235 1.00 65.67 31 SER B C 1
ATOM 1433 O O . SER B 1 34 ? 24.957 2.863 -1.893 1.00 70.88 31 SER B O 1
ATOM 1436 N N . SER B 1 35 ? 22.821 2.546 -1.282 1.00 72.08 32 SER B N 1
ATOM 1437 C CA . SER B 1 35 ? 22.651 1.361 -2.108 1.00 70.86 32 SER B CA 1
ATOM 1438 C C . SER B 1 35 ? 22.384 1.690 -3.562 1.00 66.05 32 SER B C 1
ATOM 1439 O O . SER B 1 35 ? 22.277 0.771 -4.378 1.00 67.34 32 SER B O 1
ATOM 1450 N N . SER B 1 37 ? 23.022 4.094 -7.272 1.00 60.21 34 SER B N 1
ATOM 1451 C CA . SER B 1 37 ? 24.183 4.545 -8.019 1.00 66.25 34 SER B CA 1
ATOM 1452 C C . SER B 1 37 ? 24.035 6.045 -8.229 1.00 71.51 34 SER B C 1
ATOM 1453 O O . SER B 1 37 ? 23.710 6.527 -9.316 1.00 79.80 34 SER B O 1
ATOM 1456 N N . LEU B 1 38 ? 24.273 6.779 -7.172 1.00 65.03 35 LEU B N 1
ATOM 1457 C CA . LEU B 1 38 ? 24.199 8.213 -7.318 1.00 62.99 35 LEU B CA 1
ATOM 1458 C C . LEU B 1 38 ? 25.481 8.732 -7.950 1.00 68.75 35 LEU B C 1
ATOM 1459 O O . LEU B 1 38 ? 26.541 8.115 -7.814 1.00 77.16 35 LEU B O 1
ATOM 1464 N N . PRO B 1 39 ? 25.409 9.856 -8.650 1.00 65.54 36 PRO B N 1
ATOM 1465 C CA . PRO B 1 39 ? 26.639 10.472 -9.161 1.00 62.62 36 PRO B CA 1
ATOM 1466 C C . PRO B 1 39 ? 27.641 10.713 -8.045 1.00 67.95 36 PRO B C 1
ATOM 1467 O O . PRO B 1 39 ? 27.280 10.759 -6.860 1.00 64.75 36 PRO B O 1
ATOM 1471 N N . ASP B 1 40 ? 28.908 10.859 -8.435 1.00 71.30 37 ASP B N 1
ATOM 1472 C CA . ASP B 1 40 ? 30.004 11.021 -7.489 1.00 79.45 37 ASP B CA 1
ATOM 1473 C C . ASP B 1 40 ? 29.924 12.325 -6.713 1.00 77.09 37 ASP B C 1
ATOM 1474 O O . ASP B 1 40 ? 30.501 12.414 -5.624 1.00 86.83 37 ASP B O 1
ATOM 1479 N N . TYR B 1 41 ? 29.224 13.333 -7.234 1.00 68.06 38 TYR B N 1
ATOM 1480 C CA . TYR B 1 41 ? 29.150 14.593 -6.511 1.00 65.18 38 TYR B CA 1
ATOM 1481 C C . TYR B 1 41 ? 28.186 14.545 -5.329 1.00 65.97 38 TYR B C 1
ATOM 1482 O O . TYR B 1 41 ? 28.125 15.518 -4.567 1.00 70.60 38 TYR B O 1
ATOM 1491 N N . VAL B 1 42 ? 27.444 13.451 -5.150 1.00 57.10 39 VAL B N 1
ATOM 1492 C CA . VAL B 1 42 ? 26.507 13.305 -4.039 1.00 52.07 39 VAL B CA 1
ATOM 1493 C C . VAL B 1 42 ? 27.209 12.557 -2.921 1.00 54.44 39 VAL B C 1
ATOM 1494 O O . VAL B 1 42 ? 27.784 11.485 -3.145 1.00 63.90 39 VAL B O 1
ATOM 1498 N N . ASP B 1 43 ? 27.190 13.132 -1.727 1.00 47.10 40 ASP B N 1
ATOM 1499 C CA . ASP B 1 43 ? 27.656 12.462 -0.524 1.00 46.78 40 ASP B CA 1
ATOM 1500 C C . ASP B 1 43 ? 26.423 12.226 0.326 1.00 45.53 40 ASP B C 1
ATOM 1501 O O . ASP B 1 43 ? 25.798 13.178 0.807 1.00 50.24 40 ASP B O 1
ATOM 1506 N N . ALA B 1 44 ? 26.049 10.967 0.469 1.00 48.13 41 ALA B N 1
ATOM 1507 C CA . ALA B 1 44 ? 24.992 10.583 1.382 1.00 39.52 41 ALA B CA 1
ATOM 1508 C C . ALA B 1 44 ? 25.662 10.157 2.678 1.00 44.36 41 ALA B C 1
ATOM 1509 O O . ALA B 1 44 ? 26.482 9.235 2.682 1.00 50.09 41 ALA B O 1
ATOM 1511 N N . ARG B 1 45 ? 25.361 10.858 3.764 1.00 44.33 42 ARG B N 1
ATOM 1512 C CA . ARG B 1 45 ? 26.141 10.695 4.980 1.00 42.84 42 ARG B CA 1
ATOM 1513 C C . ARG B 1 45 ? 25.215 10.601 6.178 1.00 43.40 42 ARG B C 1
ATOM 1514 O O . ARG B 1 45 ? 24.302 11.418 6.338 1.00 41.17 42 ARG B O 1
ATOM 1522 N N . ASP B 1 46 ? 25.445 9.578 6.995 1.00 52.10 43 ASP B N 1
ATOM 1523 C CA . ASP B 1 46 ? 24.704 9.359 8.235 1.00 44.48 43 ASP B CA 1
ATOM 1524 C C . ASP B 1 46 ? 25.463 10.092 9.327 1.00 38.54 43 ASP B C 1
ATOM 1525 O O . ASP B 1 46 ? 26.502 9.618 9.798 1.00 49.21 43 ASP B O 1
ATOM 1530 N N . ILE B 1 47 ? 24.954 11.252 9.748 1.00 32.14 44 ILE B N 1
ATOM 1531 C CA . ILE B 1 47 ? 25.632 11.995 10.802 1.00 40.76 44 ILE B CA 1
ATOM 1532 C C . ILE B 1 47 ? 25.048 11.712 12.173 1.00 42.10 44 ILE B C 1
ATOM 1533 O O . ILE B 1 47 ? 25.574 12.209 13.176 1.00 53.18 44 ILE B O 1
ATOM 1538 N N . GLY B 1 48 ? 24.002 10.892 12.246 1.00 39.99 45 GLY B N 1
ATOM 1539 C CA . GLY B 1 48 ? 23.515 10.392 13.517 1.00 35.58 45 GLY B CA 1
ATOM 1540 C C . GLY B 1 48 ? 23.133 11.521 14.437 1.00 42.20 45 GLY B C 1
ATOM 1541 O O . GLY B 1 48 ? 22.372 12.427 14.071 1.00 40.65 45 GLY B O 1
ATOM 1542 N N . THR B 1 49 ? 23.694 11.470 15.647 1.00 37.97 46 THR B N 1
ATOM 1543 C CA . THR B 1 49 ? 23.545 12.507 16.652 1.00 30.84 46 THR B CA 1
ATOM 1544 C C . THR B 1 49 ? 24.809 13.339 16.836 1.00 34.49 46 THR B C 1
ATOM 1545 O O . THR B 1 49 ? 24.843 14.204 17.715 1.00 42.39 46 THR B O 1
ATOM 1549 N N . ALA B 1 50 ? 25.848 13.110 16.041 1.00 34.23 47 ALA B N 1
ATOM 1550 C CA . ALA B 1 50 ? 27.109 13.809 16.262 1.00 43.84 47 ALA B CA 1
ATOM 1551 C C . ALA B 1 50 ? 27.186 15.200 15.609 1.00 37.95 47 ALA B C 1
ATOM 1552 O O . ALA B 1 50 ? 28.134 15.944 15.886 1.00 45.54 47 ALA B O 1
ATOM 1554 N N . GLY B 1 51 ? 26.231 15.571 14.755 1.00 35.99 48 GLY B N 1
ATOM 1555 C CA . GLY B 1 51 ? 26.233 16.884 14.125 1.00 35.70 48 GLY B CA 1
ATOM 1556 C C . GLY B 1 51 ? 27.330 17.018 13.087 1.00 39.95 48 GLY B C 1
ATOM 1557 O O . GLY B 1 51 ? 28.166 16.146 12.902 1.00 46.66 48 GLY B O 1
ATOM 1558 N N . ILE B 1 52 ? 27.347 18.157 12.417 1.00 52.86 49 ILE B N 1
ATOM 1559 C CA . ILE B 1 52 ? 28.333 18.379 11.370 1.00 55.04 49 ILE B CA 1
ATOM 1560 C C . ILE B 1 52 ? 29.024 19.713 11.594 1.00 49.42 49 ILE B C 1
ATOM 1561 O O . ILE B 1 52 ? 28.382 20.703 11.955 1.00 57.72 49 ILE B O 1
ATOM 1566 N N . THR B 1 53 ? 30.343 19.730 11.409 1.00 54.78 50 THR B N 1
ATOM 1567 C CA . THR B 1 53 ? 31.102 20.973 11.465 1.00 58.69 50 THR B CA 1
ATOM 1568 C C . THR B 1 53 ? 30.894 21.776 10.180 1.00 71.63 50 THR B C 1
ATOM 1569 O O . THR B 1 53 ? 31.010 21.242 9.070 1.00 66.64 50 THR B O 1
ATOM 1573 N N . VAL B 1 54 ? 30.591 23.065 10.336 1.00 77.02 51 VAL B N 1
ATOM 1574 C CA . VAL B 1 54 ? 30.388 23.933 9.178 1.00 73.77 51 VAL B CA 1
ATOM 1575 C C . VAL B 1 54 ? 31.720 24.243 8.500 1.00 75.65 51 VAL B C 1
ATOM 1576 O O . VAL B 1 54 ? 31.891 24.014 7.295 1.00 72.38 51 VAL B O 1
ATOM 1580 N N . ALA B 1 55 ? 32.684 24.761 9.260 1.00 77.12 52 ALA B N 1
ATOM 1581 C CA . ALA B 1 55 ? 33.990 25.073 8.691 1.00 81.14 52 ALA B CA 1
ATOM 1582 C C . ALA B 1 55 ? 34.718 23.791 8.288 1.00 87.17 52 ALA B C 1
ATOM 1583 O O . ALA B 1 55 ? 34.814 22.843 9.077 1.00 81.54 52 ALA B O 1
ATOM 1585 N N . THR B 1 56 ? 35.215 23.766 7.045 1.00 95.49 53 THR B N 1
ATOM 1586 C CA . THR B 1 56 ? 36.015 22.678 6.468 1.00 97.21 53 THR B CA 1
ATOM 1587 C C . THR B 1 56 ? 35.249 21.356 6.368 1.00 93.70 53 THR B C 1
ATOM 1588 O O . THR B 1 56 ? 35.856 20.279 6.347 1.00 98.74 53 THR B O 1
ATOM 1592 N N . ASP B 1 57 ? 33.921 21.409 6.298 1.00 81.54 54 ASP B N 1
ATOM 1593 C CA . ASP B 1 57 ? 33.128 20.230 5.974 1.00 69.08 54 ASP B CA 1
ATOM 1594 C C . ASP B 1 57 ? 31.883 20.677 5.222 1.00 59.66 54 ASP B C 1
ATOM 1595 O O . ASP B 1 57 ? 31.802 20.525 4.001 1.00 65.14 54 ASP B O 1
ATOM 1600 N N . LEU B 1 58 ? 30.920 21.249 5.947 1.00 59.07 55 LEU B N 1
ATOM 1601 C CA . LEU B 1 58 ? 29.676 21.696 5.331 1.00 56.92 55 LEU B CA 1
ATOM 1602 C C . LEU B 1 58 ? 29.914 22.808 4.319 1.00 62.13 55 LEU B C 1
ATOM 1603 O O . LEU B 1 58 ? 29.141 22.952 3.364 1.00 65.56 55 LEU B O 1
ATOM 1608 N N . GLU B 1 59 ? 30.975 23.600 4.518 1.00 64.21 56 GLU B N 1
ATOM 1609 C CA . GLU B 1 59 ? 31.354 24.651 3.577 1.00 72.71 56 GLU B CA 1
ATOM 1610 C C . GLU B 1 59 ? 31.588 24.118 2.173 1.00 77.26 56 GLU B C 1
ATOM 1611 O O . GLU B 1 59 ? 31.439 24.862 1.198 1.00 71.74 56 GLU B O 1
ATOM 1617 N N . ASP B 1 60 ? 32.025 22.863 2.054 1.00 76.63 57 ASP B N 1
ATOM 1618 C CA . ASP B 1 60 ? 32.487 22.335 0.779 1.00 71.52 57 ASP B CA 1
ATOM 1619 C C . ASP B 1 60 ? 31.354 21.962 -0.159 1.00 65.38 57 ASP B C 1
ATOM 1620 O O . ASP B 1 60 ? 31.618 21.594 -1.306 1.00 70.30 57 ASP B O 1
ATOM 1625 N N . TYR B 1 61 ? 30.111 22.047 0.286 1.00 60.30 58 TYR B N 1
ATOM 1626 C CA . TYR B 1 61 ? 28.983 21.628 -0.523 1.00 58.67 58 TYR B CA 1
ATOM 1627 C C . TYR B 1 61 ? 28.266 22.832 -1.101 1.00 57.11 58 TYR B C 1
ATOM 1628 O O . TYR B 1 61 ? 28.116 23.860 -0.435 1.00 59.88 58 TYR B O 1
ATOM 1637 N N . GLU B 1 62 ? 27.828 22.696 -2.347 1.00 55.32 59 GLU B N 1
ATOM 1638 C CA . GLU B 1 62 ? 26.990 23.717 -2.961 1.00 62.54 59 GLU B CA 1
ATOM 1639 C C . GLU B 1 62 ? 25.557 23.621 -2.487 1.00 59.26 59 GLU B C 1
ATOM 1640 O O . GLU B 1 62 ? 24.805 24.593 -2.598 1.00 55.13 59 GLU B O 1
ATOM 1646 N N . LYS B 1 63 ? 25.175 22.474 -1.945 1.00 55.12 60 LYS B N 1
ATOM 1647 C CA . LYS B 1 63 ? 23.775 22.170 -1.725 1.00 57.44 60 LYS B CA 1
ATOM 1648 C C . LYS B 1 63 ? 23.676 21.094 -0.649 1.00 52.20 60 LYS B C 1
ATOM 1649 O O . LYS B 1 63 ? 24.498 20.170 -0.598 1.00 45.56 60 LYS B O 1
ATOM 1655 N N . VAL B 1 64 ? 22.697 21.233 0.229 1.00 43.28 61 VAL B N 1
ATOM 1656 C CA . VAL B 1 64 ? 22.520 20.252 1.283 1.00 46.13 61 VAL B CA 1
ATOM 1657 C C . VAL B 1 64 ? 21.039 19.936 1.432 1.00 43.82 61 VAL B C 1
ATOM 1658 O O . VAL B 1 64 ? 20.181 20.821 1.329 1.00 48.61 61 VAL B O 1
ATOM 1662 N N . ILE B 1 65 ? 20.754 18.663 1.677 1.00 37.33 62 ILE B N 1
ATOM 1663 C CA . ILE B 1 65 ? 19.433 18.178 2.043 1.00 39.79 62 ILE B CA 1
ATOM 1664 C C . ILE B 1 65 ? 19.566 17.483 3.399 1.00 40.82 62 ILE B C 1
ATOM 1665 O O . ILE B 1 65 ? 20.359 16.540 3.542 1.00 38.51 62 ILE B O 1
ATOM 1670 N N . PHE B 1 66 ? 18.810 17.961 4.393 1.00 38.66 63 PHE B N 1
ATOM 1671 C CA . PHE B 1 66 ? 18.768 17.369 5.731 1.00 29.38 63 PHE B CA 1
ATOM 1672 C C . PHE B 1 66 ? 17.500 16.544 5.890 1.00 31.53 63 PHE B C 1
ATOM 1673 O O . PHE B 1 66 ? 16.408 17.019 5.560 1.00 37.37 63 PHE B O 1
ATOM 1681 N N . LEU B 1 67 ? 17.644 15.329 6.435 1.00 36.80 64 LEU B N 1
ATOM 1682 C CA . LEU B 1 67 ? 16.536 14.419 6.717 1.00 26.56 64 LEU B CA 1
ATOM 1683 C C . LEU B 1 67 ? 16.512 14.095 8.203 1.00 31.66 64 LEU B C 1
ATOM 1684 O O . LEU B 1 67 ? 17.529 13.680 8.766 1.00 39.69 64 LEU B O 1
ATOM 1689 N N . ASP B 1 68 ? 15.359 14.289 8.840 1.00 27.68 65 ASP B N 1
ATOM 1690 C CA . ASP B 1 68 ? 15.256 14.037 10.268 1.00 26.15 65 ASP B CA 1
ATOM 1691 C C . ASP B 1 68 ? 13.813 13.711 10.625 1.00 32.35 65 ASP B C 1
ATOM 1692 O O . ASP B 1 68 ? 12.914 13.726 9.779 1.00 38.50 65 ASP B O 1
ATOM 1697 N N . SER B 1 69 ? 13.586 13.481 11.907 1.00 31.76 66 SER B N 1
ATOM 1698 C CA . SER B 1 69 ? 12.248 13.269 12.434 1.00 31.45 66 SER B CA 1
ATOM 1699 C C . SER B 1 69 ? 11.831 14.506 13.226 1.00 30.57 66 SER B C 1
ATOM 1700 O O . SER B 1 69 ? 12.639 15.065 13.964 1.00 40.00 66 SER B O 1
ATOM 1703 N N . VAL B 1 70 ? 10.582 14.954 13.036 1.00 40.24 67 VAL B N 1
ATOM 1704 C CA . VAL B 1 70 ? 10.075 16.224 13.560 1.00 42.27 67 VAL B CA 1
ATOM 1705 C C . VAL B 1 70 ? 8.795 16.007 14.362 1.00 51.92 67 VAL B C 1
ATOM 1706 O O . VAL B 1 70 ? 7.964 15.155 14.025 1.00 39.09 67 VAL B O 1
ATOM 1710 N N . GLU B 1 71 ? 8.628 16.811 15.426 1.00 53.74 68 GLU B N 1
ATOM 1711 C CA . GLU B 1 71 ? 7.390 16.807 16.210 1.00 55.69 68 GLU B CA 1
ATOM 1712 C C . GLU B 1 71 ? 6.410 17.775 15.551 1.00 44.87 68 GLU B C 1
ATOM 1713 O O . GLU B 1 71 ? 6.208 18.912 15.987 1.00 46.72 68 GLU B O 1
ATOM 1719 N N . LEU B 1 72 ? 5.815 17.312 14.463 1.00 34.02 69 LEU B N 1
ATOM 1720 C CA . LEU B 1 72 ? 4.790 18.037 13.732 1.00 33.76 69 LEU B CA 1
ATOM 1721 C C . LEU B 1 72 ? 3.469 17.293 13.866 1.00 31.84 69 LEU B C 1
ATOM 1722 O O . LEU B 1 72 ? 3.435 16.063 13.923 1.00 36.78 69 LEU B O 1
ATOM 1727 N N . GLU B 1 73 ? 2.382 18.040 13.872 1.00 31.44 70 GLU B N 1
ATOM 1728 C CA . GLU B 1 73 ? 1.075 17.423 14.026 1.00 37.89 70 GLU B CA 1
ATOM 1729 C C . GLU B 1 73 ? 0.693 16.697 12.741 1.00 40.24 70 GLU B C 1
ATOM 1730 O O . GLU B 1 73 ? 0.912 17.198 11.637 1.00 37.16 70 GLU B O 1
ATOM 1736 N N . GLY B 1 74 ? 0.139 15.497 12.888 1.00 41.17 71 GLY B N 1
ATOM 1737 C CA . GLY B 1 74 ? -0.226 14.677 11.753 1.00 30.54 71 GLY B CA 1
ATOM 1738 C C . GLY B 1 74 ? 0.076 13.205 12.004 1.00 39.96 71 GLY B C 1
ATOM 1739 O O . GLY B 1 74 ? 0.427 12.785 13.112 1.00 32.67 71 GLY B O 1
ATOM 1740 N N . PRO B 1 75 ? -0.054 12.390 10.967 1.00 32.38 72 PRO B N 1
ATOM 1741 C CA . PRO B 1 75 ? 0.077 10.961 11.144 1.00 26.95 72 PRO B CA 1
ATOM 1742 C C . PRO B 1 75 ? 1.519 10.537 10.980 1.00 28.51 72 PRO B C 1
ATOM 1743 O O . PRO B 1 75 ? 2.287 11.207 10.276 1.00 34.55 72 PRO B O 1
ATOM 1747 N N . PRO B 1 76 ? 1.920 9.435 11.611 1.00 34.70 73 PRO B N 1
ATOM 1748 C CA . PRO B 1 76 ? 3.285 8.934 11.415 1.00 23.87 73 PRO B CA 1
ATOM 1749 C C . PRO B 1 76 ? 3.571 8.675 9.943 1.00 34.62 73 PRO B C 1
ATOM 1750 O O . PRO B 1 76 ? 2.702 8.250 9.179 1.00 31.07 73 PRO B O 1
ATOM 1754 N N . GLY B 1 77 ? 4.807 8.945 9.546 1.00 33.65 74 GLY B N 1
ATOM 1755 C CA . GLY B 1 77 ? 5.227 8.730 8.192 1.00 32.17 74 GLY B CA 1
ATOM 1756 C C . GLY B 1 77 ? 4.983 9.893 7.259 1.00 35.18 74 GLY B C 1
ATOM 1757 O O . GLY B 1 77 ? 5.528 9.898 6.159 1.00 43.86 74 GLY B O 1
ATOM 1758 N N . ARG B 1 78 ? 4.166 10.869 7.649 1.00 32.32 75 ARG B N 1
ATOM 1759 C CA . ARG B 1 78 ? 3.981 12.030 6.797 1.00 35.39 75 ARG B CA 1
ATOM 1760 C C . ARG B 1 78 ? 5.280 12.833 6.688 1.00 39.76 75 ARG B C 1
ATOM 1761 O O . ARG B 1 78 ? 5.944 13.118 7.691 1.00 36.49 75 ARG B O 1
ATOM 1769 N N . LEU B 1 79 ? 5.645 13.171 5.449 1.00 35.27 76 LEU B N 1
ATOM 1770 C CA . LEU B 1 79 ? 6.858 13.906 5.128 1.00 36.19 76 LEU B CA 1
ATOM 1771 C C . LEU B 1 79 ? 6.524 15.377 4.928 1.00 39.04 76 LEU B C 1
ATOM 1772 O O . LEU B 1 79 ? 5.446 15.734 4.449 1.00 48.41 76 LEU B O 1
ATOM 1777 N N . SER B 1 80 ? 7.450 16.234 5.317 1.00 39.85 77 SER B N 1
ATOM 1778 C CA . SER B 1 80 ? 7.281 17.668 5.136 1.00 36.54 77 SER B CA 1
ATOM 1779 C C . SER B 1 80 ? 8.602 18.208 4.636 1.00 41.15 77 SER B C 1
ATOM 1780 O O . SER B 1 80 ? 9.659 17.898 5.196 1.00 42.31 77 SER B O 1
ATOM 1783 N N . LYS B 1 81 ? 8.536 18.961 3.553 1.00 40.92 78 LYS B N 1
ATOM 1784 C CA . LYS B 1 81 ? 9.701 19.525 2.903 1.00 45.97 78 LYS B CA 1
ATOM 1785 C C . LYS B 1 81 ? 9.707 21.018 3.184 1.00 47.66 78 LYS B C 1
ATOM 1786 O O . LYS B 1 81 ? 8.662 21.676 3.112 1.00 51.25 78 LYS B O 1
ATOM 1792 N N . SER B 1 82 ? 10.872 21.549 3.525 1.00 42.67 79 SER B N 1
ATOM 1793 C CA . SER B 1 82 ? 10.969 22.979 3.753 1.00 40.76 79 SER B CA 1
ATOM 1794 C C . SER B 1 82 ? 12.360 23.450 3.361 1.00 45.83 79 SER B C 1
ATOM 1795 O O . SER B 1 82 ? 13.280 22.651 3.153 1.00 45.83 79 SER B O 1
ATOM 1798 N N . ILE B 1 83 ? 12.493 24.770 3.255 1.00 48.42 80 ILE B N 1
ATOM 1799 C CA . ILE B 1 83 ? 13.714 25.429 2.813 1.00 56.56 80 ILE B CA 1
ATOM 1800 C C . ILE B 1 83 ? 14.194 26.383 3.900 1.00 55.67 80 ILE B C 1
ATOM 1801 O O . ILE B 1 83 ? 13.398 26.958 4.645 1.00 62.39 80 ILE B O 1
ATOM 1806 N N . LEU B 1 84 ? 15.503 26.538 3.997 1.00 51.59 81 LEU B N 1
ATOM 1807 C CA . LEU B 1 84 ? 16.108 27.631 4.747 1.00 52.02 81 LEU B CA 1
ATOM 1808 C C . LEU B 1 84 ? 16.786 28.542 3.740 1.00 52.10 81 LEU B C 1
ATOM 1809 O O . LEU B 1 84 ? 17.741 28.129 3.077 1.00 54.10 81 LEU B O 1
ATOM 1814 N N . GLU B 1 85 ? 16.273 29.764 3.599 1.00 59.92 82 GLU B N 1
ATOM 1815 C CA . GLU B 1 85 ? 16.850 30.752 2.681 1.00 65.86 82 GLU B CA 1
ATOM 1816 C C . GLU B 1 85 ? 17.997 31.450 3.393 1.00 63.01 82 GLU B C 1
ATOM 1817 O O . GLU B 1 85 ? 17.789 32.392 4.162 1.00 59.76 82 GLU B O 1
ATOM 1823 N N . VAL B 1 86 ? 19.218 30.983 3.120 1.00 67.48 83 VAL B N 1
ATOM 1824 C CA . VAL B 1 86 ? 20.379 31.392 3.905 1.00 70.24 83 VAL B CA 1
ATOM 1825 C C . VAL B 1 86 ? 20.768 32.835 3.601 1.00 70.96 83 VAL B C 1
ATOM 1826 O O . VAL B 1 86 ? 21.198 33.572 4.496 1.00 65.89 83 VAL B O 1
ATOM 1830 N N . ARG B 1 87 ? 20.625 33.263 2.342 1.00 76.23 84 ARG B N 1
ATOM 1831 C CA . ARG B 1 87 ? 20.929 34.650 1.990 1.00 75.38 84 ARG B CA 1
ATOM 1832 C C . ARG B 1 87 ? 20.028 35.617 2.746 1.00 71.30 84 ARG B C 1
ATOM 1833 O O . ARG B 1 87 ? 20.501 36.624 3.285 1.00 84.63 84 ARG B O 1
ATOM 1841 N N . GLY B 1 88 ? 18.723 35.331 2.791 1.00 63.42 85 GLY B N 1
ATOM 1842 C CA . GLY B 1 88 ? 17.826 36.137 3.599 1.00 59.94 85 GLY B CA 1
ATOM 1843 C C . GLY B 1 88 ? 18.257 36.197 5.047 1.00 63.52 85 GLY B C 1
ATOM 1844 O O . GLY B 1 88 ? 18.136 37.240 5.699 1.00 69.50 85 GLY B O 1
ATOM 1845 N N . LEU B 1 89 ? 18.809 35.098 5.553 1.00 60.19 86 LEU B N 1
ATOM 1846 C CA . LEU B 1 89 ? 19.225 35.042 6.945 1.00 58.70 86 LEU B CA 1
ATOM 1847 C C . LEU B 1 89 ? 20.433 35.946 7.202 1.00 56.78 86 LEU B C 1
ATOM 1848 O O . LEU B 1 89 ? 20.486 36.644 8.224 1.00 54.97 86 LEU B O 1
ATOM 1853 N N . ASP B 1 90 ? 21.398 35.973 6.279 1.00 56.99 87 ASP B N 1
ATOM 1854 C CA . ASP B 1 90 ? 22.529 36.886 6.430 1.00 64.55 87 ASP B CA 1
ATOM 1855 C C . ASP B 1 90 ? 22.055 38.330 6.510 1.00 61.10 87 ASP B C 1
ATOM 1856 O O . ASP B 1 90 ? 22.510 39.095 7.361 1.00 60.61 87 ASP B O 1
ATOM 1861 N N . GLU B 1 91 ? 21.124 38.712 5.633 1.00 60.48 88 GLU B N 1
ATOM 1862 C CA . GLU B 1 91 ? 20.640 40.087 5.613 1.00 62.02 88 GLU B CA 1
ATOM 1863 C C . GLU B 1 91 ? 19.949 40.447 6.920 1.00 56.40 88 GLU B C 1
ATOM 1864 O O . GLU B 1 91 ? 20.179 41.530 7.470 1.00 63.86 88 GLU B O 1
ATOM 1870 N N . ASP B 1 92 ? 19.124 39.541 7.450 1.00 55.27 89 ASP B N 1
ATOM 1871 C CA . ASP B 1 92 ? 18.453 39.803 8.722 1.00 53.69 89 ASP B CA 1
ATOM 1872 C C . ASP B 1 92 ? 19.460 39.988 9.847 1.00 52.55 89 ASP B C 1
ATOM 1873 O O . ASP B 1 92 ? 19.303 40.876 10.696 1.00 53.00 89 ASP B O 1
ATOM 1878 N N . ILE B 1 93 ? 20.500 39.153 9.875 1.00 50.59 90 ILE B N 1
ATOM 1879 C CA . ILE B 1 93 ? 21.508 39.267 10.926 1.00 51.84 90 ILE B CA 1
ATOM 1880 C C . ILE B 1 93 ? 22.219 40.610 10.836 1.00 57.27 90 ILE B C 1
ATOM 1881 O O . ILE B 1 93 ? 22.451 41.273 11.855 1.00 62.92 90 ILE B O 1
ATOM 1886 N N . SER B 1 94 ? 22.552 41.039 9.611 1.00 52.00 91 SER B N 1
ATOM 1887 C CA . SER B 1 94 ? 23.185 42.334 9.390 1.00 53.61 91 SER B CA 1
ATOM 1888 C C . SER B 1 94 ? 22.312 43.480 9.878 1.00 61.39 91 SER B C 1
ATOM 1889 O O . SER B 1 94 ? 22.818 44.464 10.437 1.00 60.97 91 SER B O 1
ATOM 1892 N N . GLN B 1 95 ? 21.004 43.397 9.642 1.00 56.66 92 GLN B N 1
ATOM 1893 C CA . GLN B 1 95 ? 20.134 44.449 10.154 1.00 62.46 92 GLN B CA 1
ATOM 1894 C C . GLN B 1 95 ? 20.143 44.450 11.676 1.00 60.50 92 GLN B C 1
ATOM 1895 O O . GLN B 1 95 ? 20.290 45.503 12.307 1.00 59.23 92 GLN B O 1
ATOM 1901 N N . LEU B 1 96 ? 20.035 43.262 12.274 1.00 57.20 93 LEU B N 1
ATOM 1902 C CA . LEU B 1 96 ? 20.106 43.131 13.723 1.00 57.45 93 LEU B CA 1
ATOM 1903 C C . LEU B 1 96 ? 21.410 43.705 14.263 1.00 54.18 93 LEU B C 1
ATOM 1904 O O . LEU B 1 96 ? 21.408 44.466 15.237 1.00 55.33 93 LEU B O 1
ATOM 1909 N N . ALA B 1 97 ? 22.535 43.346 13.636 1.00 52.87 94 ALA B N 1
ATOM 1910 C CA . ALA B 1 97 ? 23.829 43.888 14.035 1.00 54.71 94 ALA B CA 1
ATOM 1911 C C . ALA B 1 97 ? 23.780 45.404 14.133 1.00 59.90 94 ALA B C 1
ATOM 1912 O O . ALA B 1 97 ? 24.144 45.981 15.162 1.00 71.34 94 ALA B O 1
ATOM 1914 N N . ARG B 1 98 ? 23.268 46.062 13.090 1.00 62.58 95 ARG B N 1
ATOM 1915 C CA . ARG B 1 98 ? 23.226 47.524 13.079 1.00 62.58 95 ARG B CA 1
ATOM 1916 C C . ARG B 1 98 ? 22.478 48.078 14.282 1.00 67.72 95 ARG B C 1
ATOM 1917 O O . ARG B 1 98 ? 22.808 49.167 14.766 1.00 77.67 95 ARG B O 1
ATOM 1941 N N A THR B 1 100 ? 22.580 46.471 17.162 0.50 70.77 97 THR B N 1
ATOM 1942 N N B THR B 1 100 ? 21.905 48.389 17.945 0.50 74.98 97 THR B N 1
ATOM 1943 C CA A THR B 1 100 ? 23.262 45.828 18.282 0.50 65.43 97 THR B CA 1
ATOM 1944 C CA B THR B 1 100 ? 22.865 48.246 19.034 0.50 73.73 97 THR B CA 1
ATOM 1945 C C A THR B 1 100 ? 24.741 46.203 18.355 0.50 55.92 97 THR B C 1
ATOM 1946 C C B THR B 1 100 ? 22.191 47.695 20.293 0.50 73.96 97 THR B C 1
ATOM 1947 O O A THR B 1 100 ? 25.472 45.639 19.177 0.50 55.30 97 THR B O 1
ATOM 1948 O O B THR B 1 100 ? 22.146 48.326 21.346 0.50 64.12 97 THR B O 1
ATOM 1955 N N A LEU B 1 101 ? 25.184 47.168 17.536 0.50 42.95 98 LEU B N 1
ATOM 1956 N N B LEU B 1 101 ? 21.661 46.483 20.157 0.50 63.21 98 LEU B N 1
ATOM 1957 C CA A LEU B 1 101 ? 26.587 47.585 17.473 0.50 49.25 98 LEU B CA 1
ATOM 1958 C CA B LEU B 1 101 ? 20.957 45.810 21.242 0.50 66.50 98 LEU B CA 1
ATOM 1959 C C A LEU B 1 101 ? 27.174 47.939 18.829 0.50 52.96 98 LEU B C 1
ATOM 1960 C C B LEU B 1 101 ? 21.975 45.303 22.252 0.50 73.62 98 LEU B C 1
ATOM 1961 O O A LEU B 1 101 ? 28.378 47.763 19.050 0.50 53.49 98 LEU B O 1
ATOM 1962 O O B LEU B 1 101 ? 22.746 44.384 21.957 0.50 73.51 98 LEU B O 1
ATOM 1971 N N A HIS B 1 102 ? 26.363 48.484 19.732 0.50 54.18 99 HIS B N 1
ATOM 1972 N N B HIS B 1 102 ? 21.982 45.908 23.444 0.50 75.87 99 HIS B N 1
ATOM 1973 C CA A HIS B 1 102 ? 26.869 49.004 20.995 0.50 59.56 99 HIS B CA 1
ATOM 1974 C CA B HIS B 1 102 ? 22.846 45.424 24.515 0.50 77.83 99 HIS B CA 1
ATOM 1975 C C A HIS B 1 102 ? 26.340 48.219 22.187 0.50 66.97 99 HIS B C 1
ATOM 1976 C C B HIS B 1 102 ? 22.640 43.938 24.755 0.50 75.04 99 HIS B C 1
ATOM 1977 O O A HIS B 1 102 ? 26.281 48.749 23.300 0.50 72.76 99 HIS B O 1
ATOM 1978 O O B HIS B 1 102 ? 23.609 43.192 24.938 0.50 75.55 99 HIS B O 1
ATOM 1991 N N A GLU B 1 103 ? 25.962 46.965 21.975 0.50 66.33 100 GLU B N 1
ATOM 1992 N N B GLU B 1 103 ? 21.380 43.487 24.718 0.50 72.57 100 GLU B N 1
ATOM 1993 C CA A GLU B 1 103 ? 25.516 46.082 23.037 0.50 69.51 100 GLU B CA 1
ATOM 19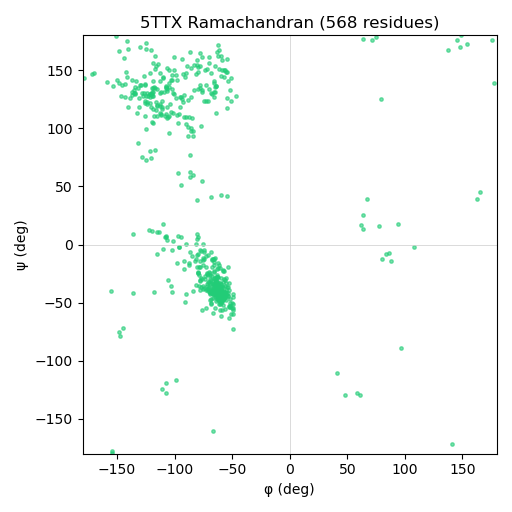94 C CA B GLU B 1 103 ? 21.046 42.102 25.028 0.50 79.45 100 GLU B CA 1
ATOM 1995 C C A GLU B 1 103 ? 26.513 44.948 23.231 0.50 71.01 100 GLU B C 1
ATOM 1996 C C B GLU B 1 103 ? 21.396 41.156 23.888 0.50 74.78 100 GLU B C 1
ATOM 1997 O O A GLU B 1 103 ? 27.369 44.686 22.382 0.50 71.04 100 GLU B O 1
ATOM 1998 O O B GLU B 1 103 ? 21.739 39.995 24.134 0.50 80.63 100 GLU B O 1
ATOM 2009 N N A VAL B 1 104 ? 26.381 44.271 24.374 0.50 75.88 101 VAL B N 1
ATOM 2010 N N B VAL B 1 104 ? 21.302 41.617 22.645 0.50 66.60 101 VAL B N 1
ATOM 2011 C CA A VAL B 1 104 ? 27.352 43.252 24.764 0.50 74.07 101 VAL B CA 1
ATOM 2012 C CA B VAL B 1 104 ? 21.715 40.805 21.510 0.50 61.04 101 VAL B CA 1
ATOM 2013 C C A VAL B 1 104 ? 27.401 42.141 23.725 0.50 77.57 101 VAL B C 1
ATOM 2014 C C B VAL B 1 104 ? 23.177 41.130 21.244 0.50 66.48 101 VAL B C 1
ATOM 2015 O O A VAL B 1 104 ? 28.447 41.873 23.122 0.50 76.27 101 VAL B O 1
ATOM 2016 O O B VAL B 1 104 ? 23.507 41.844 20.287 0.50 57.13 101 VAL B O 1
ATOM 2023 N N A GLY B 1 105 ? 26.261 41.498 23.485 0.50 81.54 102 GLY B N 1
ATOM 2024 N N B GLY B 1 105 ? 24.054 40.619 22.115 0.50 73.89 102 GLY B N 1
ATOM 2025 C CA A GLY B 1 105 ? 26.211 40.300 22.670 0.50 82.69 102 GLY B CA 1
ATOM 2026 C CA B GLY B 1 105 ? 25.481 40.892 22.091 0.50 78.09 102 GLY B CA 1
ATOM 2027 C C A GLY B 1 105 ? 26.365 40.479 21.173 0.50 81.54 102 GLY B C 1
ATOM 2028 C C B GLY B 1 105 ? 26.109 40.855 20.714 0.50 79.38 102 GLY B C 1
ATOM 2029 O O A GLY B 1 105 ? 26.026 39.569 20.409 0.50 85.12 102 GLY B O 1
ATOM 2030 O O B GLY B 1 105 ? 25.947 39.881 19.973 0.50 81.86 102 GLY B O 1
ATOM 2031 N N A LEU B 1 106 ? 26.867 41.634 20.728 0.50 80.02 103 LEU B N 1
ATOM 2032 N N B LEU B 1 106 ? 26.829 41.922 20.361 0.50 78.12 103 LEU B N 1
ATOM 2033 C CA A LEU B 1 106 ? 27.136 41.815 19.303 0.50 75.25 103 LEU B CA 1
ATOM 2034 C CA B LEU B 1 106 ? 27.338 42.049 19.000 0.50 73.72 103 LEU B CA 1
ATOM 2035 C C A LEU B 1 106 ? 28.141 40.784 18.805 0.50 77.82 103 LEU B C 1
ATOM 2036 C C B LEU B 1 106 ? 28.296 40.916 18.653 0.50 77.61 103 LEU B C 1
ATOM 2037 O O A LEU B 1 106 ? 27.948 40.166 17.751 0.50 77.77 103 LEU B O 1
ATOM 2038 O O B LEU B 1 106 ? 28.201 40.324 17.572 0.50 78.06 103 LEU B O 1
ATOM 2047 N N . GLU B 1 107 ? 29.228 40.597 19.555 1.00 75.37 104 GLU B N 1
ATOM 2048 C CA . GLU B 1 107 ? 30.256 39.621 19.206 1.00 75.95 104 GLU B CA 1
ATOM 2049 C C . GLU B 1 107 ? 29.655 38.238 18.965 1.00 76.36 104 GLU B C 1
ATOM 2050 O O . GLU B 1 107 ? 29.837 37.645 17.895 1.00 71.11 104 GLU B O 1
ATOM 2056 N N . GLY B 1 108 ? 28.921 37.715 19.946 1.00 74.37 105 GLY B N 1
ATOM 2057 C CA . GLY B 1 108 ? 28.249 36.439 19.751 1.00 84.09 105 GLY B CA 1
ATOM 2058 C C . GLY B 1 108 ? 27.396 36.397 18.500 1.00 81.98 105 GLY B C 1
ATOM 2059 O O . GLY B 1 108 ? 27.275 35.350 17.853 1.00 79.59 105 GLY B O 1
ATOM 2060 N N . LEU B 1 109 ? 26.810 37.535 18.127 1.00 74.07 106 LEU B N 1
ATOM 2061 C CA . LEU B 1 109 ? 26.037 37.597 16.896 1.00 65.84 106 LEU B CA 1
ATOM 2062 C C . LEU B 1 109 ? 26.929 37.478 15.665 1.00 74.24 106 LEU B C 1
ATOM 2063 O O . LEU B 1 109 ? 26.517 36.896 14.656 1.00 78.75 106 LEU B O 1
ATOM 2068 N N . LEU B 1 110 ? 28.152 38.011 15.725 1.00 72.60 107 LEU B N 1
ATOM 2069 C CA . LEU B 1 110 ? 29.043 37.951 14.571 1.00 64.68 107 LEU B CA 1
ATOM 2070 C C . LEU B 1 110 ? 29.698 36.587 14.418 1.00 70.27 107 LEU B C 1
ATOM 2071 O O . LEU B 1 110 ? 30.023 36.189 13.293 1.00 70.83 107 LEU B O 1
ATOM 2076 N N . LYS B 1 111 ? 29.936 35.878 15.527 1.00 74.19 108 LYS B N 1
ATOM 2077 C CA . LYS B 1 111 ? 30.320 34.473 15.438 1.00 77.17 108 LYS B CA 1
ATOM 2078 C C . LYS B 1 111 ? 29.253 33.687 14.692 1.00 73.39 108 LYS B C 1
ATOM 2079 O O . LYS B 1 111 ? 29.551 32.880 13.805 1.00 75.96 108 LYS B O 1
ATOM 2085 N N . PHE B 1 112 ? 27.999 33.907 15.074 1.00 69.91 109 PHE B N 1
ATOM 2086 C CA . PHE B 1 112 ? 26.832 33.364 14.391 1.00 68.96 109 PHE B CA 1
ATOM 2087 C C . PHE B 1 112 ? 26.904 33.608 12.885 1.00 70.79 109 PHE B C 1
ATOM 2088 O O . PHE B 1 112 ? 26.877 32.667 12.084 1.00 76.46 109 PHE B O 1
ATOM 2096 N N . ALA B 1 113 ? 27.040 34.875 12.488 1.00 62.19 110 ALA B N 1
ATOM 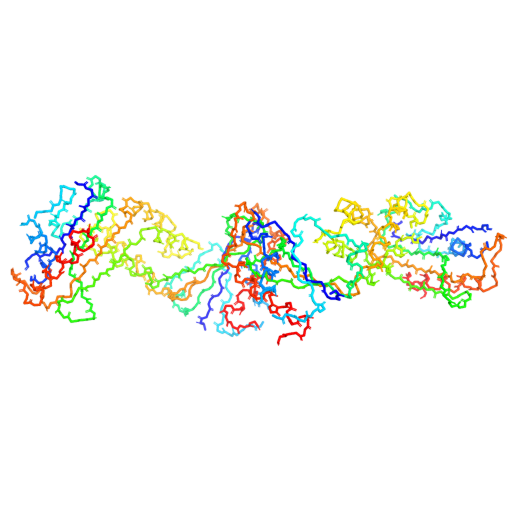2097 C CA . ALA B 1 113 ? 27.020 35.233 11.071 1.00 68.42 110 ALA B CA 1
ATOM 2098 C C . ALA B 1 113 ? 28.145 34.559 10.294 1.00 70.37 110 ALA B C 1
ATOM 2099 O O . ALA B 1 113 ? 27.939 34.104 9.163 1.00 73.00 110 ALA B O 1
ATOM 2101 N N . LYS B 1 114 ? 29.344 34.496 10.874 1.00 70.53 111 LYS B N 1
ATOM 2102 C CA . LYS B 1 114 ? 30.470 33.870 10.182 1.00 77.40 111 LYS B CA 1
ATOM 2103 C C . LYS B 1 114 ? 30.172 32.411 9.815 1.00 83.33 111 LYS B C 1
ATOM 2104 O O . LYS B 1 114 ? 30.571 31.938 8.743 1.00 79.63 111 LYS B O 1
ATOM 2110 N N . SER B 1 115 ? 29.461 31.684 10.679 1.00 77.60 112 SER B N 1
ATOM 2111 C CA . SER B 1 115 ? 29.168 30.291 10.363 1.00 81.54 112 SER B CA 1
ATOM 2112 C C . SER B 1 115 ? 28.079 30.177 9.301 1.00 84.32 112 SER B C 1
ATOM 2113 O O . SER B 1 115 ? 28.116 29.279 8.450 1.00 89.09 112 SER B O 1
ATOM 2116 N N . ILE B 1 116 ? 27.109 31.085 9.339 1.00 77.11 113 ILE B N 1
ATOM 2117 C CA . ILE B 1 116 ? 25.999 31.047 8.395 1.00 76.51 113 ILE B CA 1
ATOM 2118 C C . ILE B 1 116 ? 26.441 31.534 7.016 1.00 75.76 113 ILE B C 1
ATOM 2119 O O . ILE B 1 116 ? 26.016 30.993 5.985 1.00 69.75 113 ILE B O 1
ATOM 2124 N N . GLY B 1 117 ? 27.305 32.554 6.973 1.00 72.62 114 GLY B N 1
ATOM 2125 C CA . GLY B 1 117 ? 27.824 33.087 5.723 1.00 68.59 114 GLY B CA 1
ATOM 2126 C C . GLY B 1 117 ? 28.464 32.070 4.786 1.00 80.41 114 GLY B C 1
ATOM 2127 O O . GLY B 1 117 ? 28.598 32.318 3.584 1.00 82.11 114 GLY B O 1
ATOM 2128 N N . VAL B 1 118 ? 28.852 30.912 5.311 1.00 82.64 115 VAL B N 1
ATOM 2129 C CA . VAL B 1 118 ? 29.504 29.889 4.512 1.00 88.39 115 VAL B CA 1
ATOM 2130 C C . VAL B 1 118 ? 28.624 28.673 4.302 1.00 94.55 115 VAL B C 1
ATOM 2131 O O . VAL B 1 118 ? 29.028 27.747 3.585 1.00 96.16 115 VAL B O 1
ATOM 2135 N N . LEU B 1 119 ? 27.436 28.642 4.906 1.00 76.09 116 LEU B N 1
ATOM 2136 C CA . LEU B 1 119 ? 26.480 27.571 4.658 1.00 71.45 116 LEU B CA 1
ATOM 2137 C C . LEU B 1 119 ? 26.164 27.499 3.168 1.00 69.33 116 LEU B C 1
ATOM 2138 O O . LEU B 1 119 ? 26.224 28.510 2.466 1.00 81.40 116 LEU B O 1
ATOM 2143 N N . PRO B 1 120 ? 25.842 26.318 2.657 1.00 65.33 117 PRO B N 1
ATOM 2144 C CA . PRO B 1 120 ? 25.497 26.201 1.237 1.00 63.93 117 PRO B CA 1
ATOM 2145 C C . PRO B 1 120 ? 24.366 27.140 0.851 1.00 70.67 117 PRO B C 1
ATOM 2146 O O . PRO B 1 120 ? 23.482 27.447 1.650 1.00 74.77 117 PRO B O 1
ATOM 2150 N N . GLY B 1 121 ? 24.412 27.605 -0.399 1.00 78.33 118 GLY B N 1
ATOM 2151 C CA . GLY B 1 121 ? 23.380 28.488 -0.911 1.00 74.51 118 GLY B CA 1
ATOM 2152 C C . GLY B 1 121 ? 22.012 27.843 -1.032 1.00 70.58 118 GLY B C 1
ATOM 2153 O O . GLY B 1 121 ? 21.010 28.555 -1.140 1.00 71.99 118 GLY B O 1
ATOM 2154 N N . GLU B 1 122 ? 21.940 26.515 -1.017 1.00 70.27 119 GLU B N 1
ATOM 2155 C CA . GLU B 1 122 ? 20.665 25.801 -1.070 1.00 66.19 119 GLU B CA 1
ATOM 2156 C C . GLU B 1 122 ? 20.594 24.856 0.116 1.00 59.30 119 GLU B C 1
ATOM 2157 O O . GLU B 1 122 ? 21.467 23.995 0.276 1.00 58.63 119 GLU B O 1
ATOM 2163 N N . VAL B 1 123 ? 19.573 25.018 0.956 1.00 59.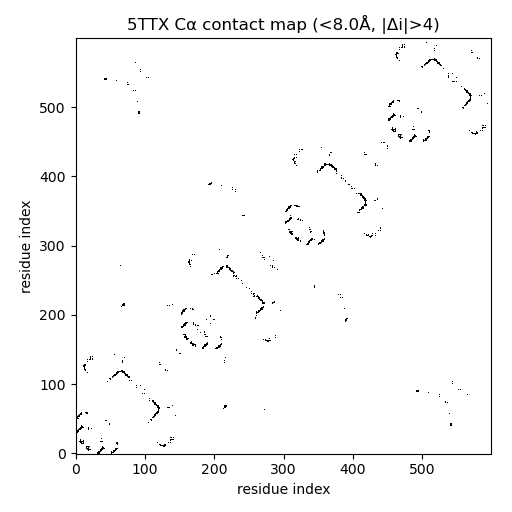90 120 VAL B N 1
ATOM 2164 C CA . VAL B 1 123 ? 19.416 24.195 2.147 1.00 46.66 120 VAL B CA 1
ATOM 2165 C C . VAL B 1 123 ? 17.969 23.700 2.235 1.00 45.27 120 VAL B C 1
ATOM 2166 O O . VAL B 1 123 ? 17.048 24.496 2.456 1.00 55.56 120 VAL B O 1
ATOM 2170 N N . THR B 1 124 ? 17.774 22.387 2.094 1.00 43.83 121 THR B N 1
ATOM 2171 C CA . THR B 1 124 ? 16.459 21.761 2.089 1.00 42.84 121 THR B CA 1
ATOM 2172 C C . THR B 1 124 ? 16.345 20.752 3.238 1.00 41.09 121 THR B C 1
ATOM 2173 O O . THR B 1 124 ? 17.247 19.940 3.451 1.00 44.46 121 THR B O 1
ATOM 2177 N N . LEU B 1 125 ? 15.230 20.785 3.961 1.00 38.16 122 LEU B N 1
ATOM 2178 C CA . LEU B 1 125 ? 15.001 19.895 5.097 1.00 39.24 122 LEU B CA 1
ATOM 2179 C C . LEU B 1 125 ? 13.764 19.045 4.841 1.00 41.53 122 LEU B C 1
ATOM 2180 O O . LEU B 1 125 ? 12.715 19.566 4.435 1.00 41.01 122 LEU B O 1
ATOM 2185 N N . ILE B 1 126 ? 13.897 17.741 5.060 1.00 44.68 123 ILE B N 1
ATOM 2186 C CA . ILE B 1 126 ? 12.801 16.788 4.915 1.00 42.79 123 ILE B CA 1
ATOM 2187 C C . ILE B 1 126 ? 12.557 16.126 6.270 1.00 41.03 123 ILE B C 1
ATOM 2188 O O . ILE B 1 126 ? 13.434 15.433 6.811 1.00 33.94 123 ILE B O 1
ATOM 2193 N N . GLY B 1 127 ? 11.375 16.347 6.816 1.00 35.99 124 GLY B N 1
ATOM 2194 C CA . GLY B 1 127 ? 11.020 15.854 8.131 1.00 30.75 124 GLY B CA 1
ATOM 2195 C C . GLY B 1 127 ? 9.980 14.754 8.037 1.00 31.75 124 GLY B C 1
ATOM 2196 O O . GLY B 1 127 ? 9.077 14.812 7.203 1.00 38.92 124 GLY B O 1
ATOM 2197 N N . CYS B 1 128 ? 10.102 13.770 8.920 1.00 33.86 125 CYS B N 1
ATOM 2198 C CA . CYS B 1 128 ? 9.167 12.660 9.008 1.00 28.36 125 CYS B CA 1
ATOM 2199 C C . CYS B 1 128 ? 8.542 12.665 10.402 1.00 33.87 125 CYS B C 1
ATOM 2200 O O . CYS B 1 128 ? 9.252 12.785 11.407 1.00 25.98 125 CYS B O 1
ATOM 2203 N N . ILE B 1 129 ? 7.220 12.592 10.460 1.00 28.05 126 ILE B N 1
ATOM 2204 C CA . ILE B 1 129 ? 6.542 12.432 11.735 1.00 30.41 126 ILE B CA 1
ATOM 2205 C C . ILE B 1 129 ? 6.720 10.994 12.222 1.00 33.84 126 ILE B C 1
ATOM 2206 O O . ILE B 1 129 ? 6.340 10.042 11.525 1.00 32.80 126 ILE B O 1
ATOM 2211 N N . PRO B 1 130 ? 7.256 10.799 13.413 1.00 34.26 127 PRO B N 1
ATOM 2212 C CA . PRO B 1 130 ? 7.455 9.445 13.932 1.00 30.95 127 PRO B CA 1
ATOM 2213 C C . PRO B 1 130 ? 6.158 8.830 14.427 1.00 35.24 127 PRO B C 1
ATOM 2214 O O . PRO B 1 130 ? 5.170 9.508 14.718 1.00 40.33 127 PRO B O 1
ATOM 2218 N N . ARG B 1 131 ? 6.185 7.513 14.539 1.00 34.47 128 ARG B N 1
ATOM 2219 C CA . ARG B 1 131 ? 5.180 6.875 15.364 1.00 31.23 128 ARG B CA 1
ATOM 2220 C C . ARG B 1 131 ? 5.659 6.738 16.799 1.00 34.23 128 ARG B C 1
ATOM 2221 O O . ARG B 1 131 ? 4.907 7.010 17.739 1.00 28.54 128 ARG B O 1
ATOM 2229 N N . SER B 1 132 ? 6.909 6.352 17.000 1.00 34.02 129 SER B N 1
ATOM 2230 C CA . SER B 1 132 ? 7.393 6.194 18.359 1.00 30.93 129 SER B CA 1
ATOM 2231 C C . SER B 1 132 ? 8.877 6.481 18.397 1.00 30.33 129 SER B C 1
ATOM 2232 O O . SER B 1 132 ? 9.613 6.106 17.479 1.00 36.18 129 SER B O 1
ATOM 2235 N N . LEU B 1 133 ? 9.308 7.134 19.472 1.00 36.75 130 LEU B N 1
ATOM 2236 C CA . LEU B 1 133 ? 10.700 7.524 19.653 1.00 37.70 130 LEU B CA 1
ATOM 2237 C C . LEU B 1 133 ? 11.352 6.784 20.814 1.00 44.10 130 LEU B C 1
ATOM 2238 O O . LEU B 1 133 ? 12.463 7.140 21.221 1.00 50.11 130 LEU B O 1
ATOM 2243 N N . LYS B 1 134 ? 10.689 5.759 21.349 1.00 26.99 131 LYS B N 1
ATOM 2244 C CA . LYS B 1 134 ? 11.223 4.999 22.457 1.00 39.85 131 LYS B CA 1
ATOM 2245 C C . LYS B 1 134 ? 12.403 4.163 22.001 1.00 35.65 131 LYS B C 1
ATOM 2246 O O . LYS B 1 134 ? 12.520 3.841 20.819 1.00 42.12 131 LYS B O 1
ATOM 2252 N N . PRO B 1 135 ? 13.286 3.792 22.928 1.00 49.91 132 PRO B N 1
ATOM 2253 C CA . PRO B 1 135 ? 14.420 2.932 22.562 1.00 36.20 132 PRO B CA 1
ATOM 2254 C C . PRO B 1 135 ? 13.966 1.757 21.709 1.00 37.14 132 PRO B C 1
ATOM 2255 O O . PRO B 1 135 ? 13.022 1.050 22.056 1.00 42.95 132 PRO B O 1
ATOM 2259 N N . SER B 1 136 ? 14.626 1.583 20.559 1.00 38.02 133 SER B N 1
ATOM 2260 C CA . SER B 1 136 ? 14.320 0.508 19.625 1.00 38.61 133 SER B CA 1
ATOM 2261 C C . SER B 1 136 ? 15.262 0.567 18.441 1.00 48.46 133 SER B C 1
ATOM 2262 O O . SER B 1 136 ? 15.625 1.668 17.993 1.00 41.53 133 SER B O 1
ATOM 2265 N N . LEU B 1 137 ? 15.656 -0.619 17.941 1.00 32.37 134 LEU B N 1
ATOM 2266 C CA . LEU B 1 137 ? 16.491 -0.765 16.756 1.00 47.86 134 LEU B CA 1
ATOM 2267 C C . LEU B 1 137 ? 15.706 -0.646 15.457 1.00 44.11 134 LEU B C 1
ATOM 2268 O O . LEU B 1 137 ? 16.316 -0.575 14.390 1.00 47.62 134 LEU B O 1
ATOM 2273 N N . GLU B 1 138 ? 14.382 -0.614 15.523 1.00 47.66 135 GLU B N 1
ATOM 2274 C CA . GLU B 1 138 ? 13.540 -0.766 14.353 1.00 43.29 135 GLU B CA 1
ATOM 2275 C C . GLU B 1 138 ? 12.714 0.481 14.096 1.00 40.20 135 GLU B C 1
ATOM 2276 O O . GLU B 1 138 ? 12.354 1.215 15.016 1.00 39.48 135 GLU B O 1
ATOM 2282 N N . LEU B 1 139 ? 12.402 0.683 12.823 1.00 39.67 136 LEU B N 1
ATOM 2283 C CA . LEU B 1 139 ? 11.405 1.645 12.408 1.00 35.70 136 LEU B CA 1
ATOM 2284 C C . LEU B 1 139 ? 10.023 1.043 12.594 1.00 37.26 136 LEU B C 1
ATOM 2285 O O . LEU B 1 139 ? 9.846 -0.168 12.474 1.00 40.93 136 LEU B O 1
ATOM 2290 N N . SER B 1 140 ? 9.039 1.887 12.897 1.00 31.70 137 SER B N 1
ATOM 2291 C CA . SER B 1 140 ? 7.653 1.491 12.686 1.00 33.24 137 SER B CA 1
ATOM 2292 C C . SER B 1 140 ? 7.415 1.216 11.202 1.00 34.74 137 SER B C 1
ATOM 2293 O O . SER B 1 140 ? 8.211 1.577 10.336 1.00 35.23 137 SER B O 1
ATOM 2296 N N . GLU B 1 141 ? 6.277 0.602 10.910 1.00 36.73 138 GLU B N 1
ATOM 2297 C CA . GLU B 1 141 ? 5.917 0.360 9.518 1.00 38.92 138 GLU B CA 1
ATOM 2298 C C . GLU B 1 141 ? 5.734 1.674 8.760 1.00 40.42 138 GLU B C 1
ATOM 2299 O O . GLU B 1 141 ? 6.235 1.830 7.642 1.00 42.01 138 GLU B O 1
ATOM 2305 N N . GLU B 1 142 ? 4.997 2.619 9.355 1.00 36.88 139 GLU B N 1
ATOM 2306 C CA . GLU B 1 142 ? 4.728 3.893 8.698 1.00 37.42 139 GLU B CA 1
ATOM 2307 C C . GLU B 1 142 ? 6.019 4.613 8.341 1.00 36.30 139 GLU B C 1
ATOM 2308 O O . GLU B 1 142 ? 6.179 5.101 7.213 1.00 42.78 139 GLU B O 1
ATOM 2314 N N . VAL B 1 143 ? 6.962 4.653 9.274 1.00 33.11 140 VAL B N 1
ATOM 2315 C CA . VAL B 1 143 ? 8.202 5.367 9.027 1.00 31.84 140 VAL B CA 1
ATOM 2316 C C . VAL B 1 143 ? 9.116 4.552 8.119 1.00 41.61 140 VAL B C 1
ATOM 2317 O O . VAL B 1 143 ? 9.886 5.123 7.339 1.00 45.72 140 VAL B O 1
ATOM 2321 N N . GLU B 1 144 ? 9.023 3.218 8.156 1.00 40.02 141 GLU B N 1
ATOM 2322 C CA . GLU B 1 144 ? 9.744 2.428 7.161 1.00 39.44 141 GLU B CA 1
ATOM 2323 C C . GLU B 1 144 ? 9.220 2.710 5.756 1.00 47.11 141 GLU B C 1
ATOM 2324 O O . GLU B 1 144 ? 10.010 2.888 4.819 1.00 42.74 141 GLU B O 1
ATOM 2330 N N . ALA B 1 145 ? 7.892 2.786 5.591 1.00 38.78 142 ALA B N 1
ATOM 2331 C CA . ALA B 1 145 ? 7.350 3.186 4.293 1.00 45.90 142 ALA B CA 1
ATOM 2332 C C . ALA B 1 145 ? 7.816 4.590 3.918 1.00 44.11 142 ALA B C 1
ATOM 2333 O O . ALA B 1 145 ? 8.136 4.859 2.753 1.00 51.18 142 ALA B O 1
ATOM 2335 N N . ALA B 1 146 ? 7.896 5.487 4.909 1.00 45.09 143 ALA B N 1
ATOM 2336 C CA . ALA B 1 146 ? 8.302 6.859 4.646 1.00 42.18 143 ALA B CA 1
ATOM 2337 C C . ALA B 1 146 ? 9.739 6.940 4.165 1.00 41.23 143 ALA B C 1
ATOM 2338 O O . ALA B 1 146 ? 10.064 7.852 3.397 1.00 40.10 143 ALA B O 1
ATOM 2340 N N . THR B 1 147 ? 10.615 6.004 4.572 1.00 35.83 144 THR B N 1
ATOM 2341 C CA . THR B 1 147 ? 11.980 6.052 4.039 1.00 36.67 144 THR B CA 1
ATOM 2342 C C . THR B 1 147 ? 11.974 6.014 2.515 1.00 41.42 144 THR B C 1
ATOM 2343 O O . THR B 1 147 ? 12.684 6.794 1.877 1.00 44.37 144 THR B O 1
ATOM 2347 N N . HIS B 1 148 ? 11.142 5.149 1.911 1.00 40.85 145 HIS B N 1
ATOM 2348 C CA . HIS B 1 148 ? 11.137 5.037 0.450 1.00 48.68 145 HIS B CA 1
ATOM 2349 C C . HIS B 1 148 ? 10.516 6.269 -0.199 1.00 52.85 145 HIS B C 1
ATOM 2350 O O . HIS B 1 148 ? 10.981 6.719 -1.251 1.00 66.22 145 HIS B O 1
ATOM 2357 N N . ALA B 1 149 ? 9.463 6.826 0.404 1.00 48.08 146 ALA B N 1
ATOM 2358 C CA . ALA B 1 149 ? 8.875 8.044 -0.142 1.00 48.18 146 ALA B CA 1
ATOM 2359 C C . ALA B 1 149 ? 9.870 9.196 -0.107 1.00 49.84 146 ALA B C 1
ATOM 2360 O O . ALA B 1 149 ? 9.815 10.101 -0.952 1.00 62.43 146 ALA B O 1
ATOM 2362 N N . ALA B 1 150 ? 10.793 9.160 0.849 1.00 46.04 147 ALA B N 1
ATOM 2363 C CA . ALA B 1 150 ? 11.747 10.237 1.065 1.00 42.30 147 ALA B CA 1
ATOM 2364 C C . ALA B 1 150 ? 12.919 10.137 0.111 1.00 46.26 147 ALA B C 1
ATOM 2365 O O . ALA B 1 150 ? 13.446 11.165 -0.326 1.00 50.04 147 ALA B O 1
ATOM 2367 N N . VAL B 1 151 ? 13.333 8.913 -0.217 1.00 48.35 148 VAL B N 1
ATOM 2368 C CA . VAL B 1 151 ? 14.241 8.712 -1.342 1.00 47.00 148 VAL B CA 1
ATOM 2369 C C . VAL B 1 151 ? 13.727 9.452 -2.571 1.00 47.82 148 VAL B C 1
ATOM 2370 O O . VAL B 1 151 ? 14.458 10.221 -3.199 1.00 51.84 148 VAL B O 1
ATOM 2374 N N . ASP B 1 152 ? 12.455 9.245 -2.926 1.00 52.07 149 ASP B N 1
ATOM 2375 C CA . ASP B 1 152 ? 11.931 9.892 -4.129 1.00 54.45 149 ASP B CA 1
ATOM 2376 C C . ASP B 1 152 ? 11.967 11.411 -4.005 1.00 58.02 149 ASP B C 1
ATOM 2377 O O . ASP B 1 152 ? 12.280 12.110 -4.976 1.00 62.26 149 ASP B O 1
ATOM 2382 N N . LEU B 1 153 ? 11.661 11.943 -2.815 1.00 51.74 150 LEU B N 1
ATOM 2383 C CA . LEU B 1 153 ? 11.786 13.380 -2.612 1.00 51.58 150 LEU B CA 1
ATOM 2384 C C . LEU B 1 153 ? 13.223 13.831 -2.802 1.00 53.12 150 LEU B C 1
ATOM 2385 O O . LEU B 1 153 ? 13.479 14.877 -3.413 1.00 54.17 150 LEU B O 1
ATOM 2390 N N . VAL B 1 154 ? 14.172 13.062 -2.263 1.00 46.97 151 VAL B N 1
ATOM 2391 C CA . VAL B 1 154 ? 15.582 13.403 -2.391 1.00 52.87 151 VAL B CA 1
ATOM 2392 C C . VAL B 1 154 ? 16.009 13.349 -3.850 1.00 52.16 151 VAL B C 1
ATOM 2393 O O . VAL B 1 154 ? 16.654 14.273 -4.357 1.00 60.27 151 VAL B O 1
ATOM 2397 N N . LEU B 1 155 ? 15.665 12.256 -4.539 1.00 52.59 152 LEU B N 1
ATOM 2398 C CA . LEU B 1 155 ? 16.022 12.111 -5.945 1.00 56.55 152 LEU B CA 1
ATOM 2399 C C . LEU B 1 155 ? 15.431 13.228 -6.783 1.00 64.01 152 LEU B C 1
ATOM 2400 O O . LEU B 1 155 ? 16.065 13.707 -7.729 1.00 62.40 152 LEU B O 1
ATOM 2405 N N . GLU B 1 156 ? 14.203 13.637 -6.469 1.00 65.01 153 GLU B N 1
ATOM 2406 C CA . GLU B 1 156 ? 13.538 14.666 -7.257 1.00 72.70 153 GLU B CA 1
ATOM 2407 C C . GLU B 1 156 ? 14.023 16.070 -6.899 1.00 68.85 153 GLU B C 1
ATOM 2408 O O . GLU B 1 156 ? 13.945 16.972 -7.735 1.00 64.43 153 GLU B O 1
ATOM 2414 N N . ALA B 1 157 ? 14.563 16.265 -5.696 1.00 62.09 154 ALA B N 1
ATOM 2415 C CA . ALA B 1 157 ? 15.240 17.518 -5.388 1.00 57.92 154 ALA B CA 1
ATOM 2416 C C . ALA B 1 157 ? 16.610 17.593 -6.046 1.00 65.42 154 ALA B C 1
ATOM 2417 O O . ALA B 1 157 ? 17.160 18.690 -6.187 1.00 64.62 154 ALA B O 1
ATOM 2419 N N . LEU B 1 158 ? 17.159 16.455 -6.473 1.00 64.99 155 LEU B N 1
ATOM 2420 C CA . LEU B 1 158 ? 18.463 16.410 -7.119 1.00 64.43 155 LEU B CA 1
ATOM 2421 C C . LEU B 1 158 ? 18.376 16.269 -8.629 1.00 69.01 155 LEU B C 1
ATOM 2422 O O . LEU B 1 158 ? 19.408 16.323 -9.306 1.00 74.02 155 LEU B O 1
ATOM 2427 N N . GLY B 1 159 ? 17.176 16.102 -9.170 1.00 76.39 156 GLY B N 1
ATOM 2428 C CA . GLY B 1 159 ? 17.016 15.822 -10.584 1.00 72.97 156 GLY B CA 1
ATOM 2429 C C . GLY B 1 159 ? 17.562 14.469 -10.983 1.00 73.66 156 GLY B C 1
ATOM 2430 O O . GLY B 1 159 ? 18.162 14.342 -12.054 1.00 86.01 156 GLY B O 1
ATOM 2431 N N . LEU B 1 160 ? 17.379 13.450 -10.142 1.00 72.92 157 LEU B N 1
ATOM 2432 C CA . LEU B 1 160 ? 17.917 12.122 -10.406 1.00 70.82 157 LEU B CA 1
ATOM 2433 C C . LEU B 1 160 ? 16.823 11.070 -10.507 1.00 75.41 157 LEU B C 1
ATOM 2434 O O . LEU B 1 160 ? 17.121 9.868 -10.515 1.00 77.50 157 LEU B O 1
ATOM 2439 N N . GLU B 1 161 ? 15.568 11.489 -10.591 1.00 75.66 158 GLU B N 1
ATOM 2440 C CA . GLU B 1 161 ? 14.443 10.564 -10.620 1.00 80.21 158 GLU B CA 1
ATOM 2441 C C . GLU B 1 161 ? 14.219 10.042 -12.037 1.00 81.44 158 GLU B C 1
ATOM 2442 O O . GLU B 1 161 ? 15.174 9.648 -12.717 1.00 81.15 158 GLU B O 1
ATOM 2448 N N . LYS C 1 8 ? 3.973 56.588 24.079 1.00 153.68 5 LYS C N 1
ATOM 2449 C CA . LYS C 1 8 ? 5.106 55.835 23.552 1.00 144.81 5 LYS C CA 1
ATOM 2450 C C . LYS C 1 8 ? 4.642 54.566 22.832 1.00 145.22 5 LYS C C 1
ATOM 2451 O O . LYS C 1 8 ? 4.699 53.469 23.390 1.00 144.75 5 LYS C O 1
ATOM 2453 N N . ARG C 1 9 ? 4.174 54.728 21.593 1.00 144.28 6 ARG C N 1
ATOM 2454 C CA . ARG C 1 9 ? 3.799 53.617 20.723 1.00 138.26 6 ARG C CA 1
ATOM 2455 C C . ARG C 1 9 ? 4.845 53.333 19.653 1.00 132.26 6 ARG C C 1
ATOM 2456 O O . ARG C 1 9 ? 5.070 52.169 19.304 1.00 130.70 6 ARG C O 1
ATOM 2464 N N . VAL C 1 10 ? 5.500 54.371 19.134 1.00 128.01 7 VAL C N 1
ATOM 2465 C CA . VAL C 1 10 ? 6.453 54.250 18.038 1.00 122.14 7 VAL C CA 1
ATOM 2466 C C . VAL C 1 10 ? 7.770 54.886 18.466 1.00 118.51 7 VAL C C 1
ATOM 2467 O O . VAL C 1 10 ? 7.777 55.945 19.105 1.00 119.36 7 VAL C O 1
ATOM 2471 N N . LEU C 1 11 ? 8.882 54.230 18.133 1.00 111.95 8 LEU C N 1
ATOM 2472 C CA . LEU C 1 11 ? 10.220 54.731 18.427 1.00 101.08 8 LEU C CA 1
ATOM 2473 C C . LEU C 1 11 ? 10.929 55.104 17.134 1.00 93.77 8 LEU C C 1
ATOM 2474 O O . LEU C 1 11 ? 10.952 54.314 16.183 1.00 93.61 8 LEU C O 1
ATOM 2479 N N . VAL C 1 12 ? 11.511 56.299 17.111 1.00 88.95 9 VAL C N 1
ATOM 2480 C CA . VAL C 1 12 ? 12.399 56.737 16.043 1.00 81.10 9 VAL C CA 1
ATOM 2481 C C . VAL C 1 12 ? 13.773 56.929 16.667 1.00 82.21 9 VAL C C 1
ATOM 2482 O O . VAL C 1 12 ? 13.975 57.859 17.459 1.00 77.32 9 VAL C O 1
ATOM 2486 N N . ALA C 1 13 ? 14.715 56.056 16.317 1.00 79.75 10 ALA C N 1
ATOM 2487 C CA . ALA C 1 13 ? 16.005 55.968 16.993 1.00 75.99 10 ALA C CA 1
ATOM 2488 C C . ALA C 1 13 ? 17.110 56.453 16.068 1.00 71.22 10 ALA C C 1
ATOM 2489 O O . ALA C 1 13 ? 17.334 55.871 14.999 1.00 70.06 10 ALA C O 1
ATOM 2491 N N . GLY C 1 14 ? 17.799 57.515 16.483 1.00 67.63 11 GLY C N 1
ATOM 2492 C CA . GLY C 1 14 ? 18.998 57.959 15.798 1.00 65.61 11 GLY C CA 1
ATOM 2493 C C . GLY C 1 14 ? 20.226 57.322 16.417 1.00 64.86 11 GLY C C 1
ATOM 2494 O O . GLY C 1 14 ? 20.420 57.376 17.635 1.00 70.30 11 GLY C O 1
ATOM 2495 N N . VAL C 1 15 ? 21.053 56.716 15.573 1.00 58.84 12 VAL C N 1
ATOM 2496 C CA . VAL C 1 15 ? 22.194 55.931 16.023 1.00 52.71 12 VAL C CA 1
ATOM 2497 C C . VAL C 1 15 ? 23.437 56.416 15.298 1.00 55.13 12 VAL C C 1
ATOM 2498 O O . VAL C 1 15 ? 23.436 56.533 14.069 1.00 59.92 12 VAL C O 1
ATOM 2502 N N . GLY C 1 16 ? 24.491 56.673 16.050 1.00 52.40 13 GLY C N 1
ATOM 2503 C CA . GLY C 1 16 ? 25.742 57.121 15.469 1.00 50.84 13 GLY C CA 1
ATOM 2504 C C . GLY C 1 16 ? 26.480 58.054 16.405 1.00 49.26 13 GLY C C 1
ATOM 2505 O O . GLY C 1 16 ? 25.960 58.515 17.415 1.00 48.79 13 GLY C O 1
ATOM 2506 N N . ASN C 1 17 ? 27.725 58.332 16.041 1.00 53.26 14 ASN C N 1
ATOM 2507 C CA . ASN C 1 17 ? 28.599 59.183 16.834 1.00 50.24 14 ASN C CA 1
ATOM 2508 C C . ASN C 1 17 ? 28.635 60.571 16.194 1.00 55.37 14 ASN C C 1
ATOM 2509 O O . ASN C 1 17 ? 29.164 60.738 15.089 1.00 46.29 14 ASN C O 1
ATOM 2514 N N . ARG C 1 18 ? 28.084 61.569 16.895 1.00 49.84 15 ARG C N 1
ATOM 2515 C CA . ARG C 1 18 ? 28.067 62.927 16.366 1.00 49.05 15 ARG C CA 1
ATOM 2516 C C . ARG C 1 18 ? 29.460 63.482 16.121 1.00 52.78 15 ARG C C 1
ATOM 2517 O O . ARG C 1 18 ? 29.600 64.443 15.359 1.00 52.11 15 ARG C O 1
ATOM 2525 N N . LEU C 1 19 ? 30.489 62.917 16.746 1.00 49.89 16 LEU C N 1
ATOM 2526 C CA . LEU C 1 19 ? 31.851 63.383 16.517 1.00 49.97 16 LEU C CA 1
ATOM 2527 C C . LEU C 1 19 ? 32.526 62.724 15.319 1.00 50.40 16 LEU C C 1
ATOM 2528 O O . LEU C 1 19 ? 33.651 63.100 14.971 1.00 55.84 16 LEU C O 1
ATOM 2541 N N . GLY C 1 21 ? 31.722 62.775 12.045 1.00 50.59 18 GLY C N 1
ATOM 2542 C CA . GLY C 1 21 ? 31.218 63.323 10.806 1.00 51.04 18 GLY C CA 1
ATOM 2543 C C . GLY C 1 21 ? 29.888 62.746 10.381 1.00 51.80 18 GLY C C 1
ATOM 2544 O O . GLY C 1 21 ? 28.899 62.863 11.107 1.00 59.44 18 GLY C O 1
ATOM 2545 N N . ASP C 1 22 ? 29.864 62.103 9.209 1.00 53.61 19 ASP C N 1
ATOM 2546 C CA . ASP C 1 22 ? 28.621 61.600 8.633 1.00 56.38 19 ASP C CA 1
ATOM 2547 C C . ASP C 1 22 ? 28.004 60.459 9.438 1.00 56.80 19 ASP C C 1
ATOM 2548 O O . ASP C 1 22 ? 26.830 60.137 9.220 1.00 60.99 19 ASP C O 1
ATOM 2553 N N . ASP C 1 23 ? 28.742 59.858 10.375 1.00 54.15 20 ASP C N 1
ATOM 2554 C CA . ASP C 1 23 ? 28.110 58.957 11.332 1.00 51.50 20 ASP C CA 1
ATOM 2555 C C . ASP C 1 23 ? 27.123 59.678 12.240 1.00 54.19 20 ASP C C 1
ATOM 2556 O O . ASP C 1 23 ? 26.372 59.010 12.963 1.00 51.01 20 ASP C O 1
ATOM 2561 N N . GLY C 1 24 ? 27.113 61.019 12.234 1.00 50.45 21 GLY C N 1
ATOM 2562 C CA . GLY C 1 24 ? 26.120 61.764 12.977 1.00 51.70 21 GLY C CA 1
ATOM 2563 C C . GLY C 1 24 ? 24.788 61.883 12.285 1.00 57.04 21 GLY C C 1
ATOM 2564 O O . GLY C 1 24 ? 23.897 62.565 12.795 1.00 56.75 21 GLY C O 1
ATOM 2565 N N . PHE C 1 25 ? 24.640 61.227 11.130 1.00 55.03 22 PHE C N 1
ATOM 2566 C CA . PHE C 1 25 ? 23.420 61.300 10.330 1.00 62.39 22 PHE C CA 1
ATOM 2567 C C . PHE C 1 25 ? 22.180 61.051 11.181 1.00 67.21 22 PHE C C 1
ATOM 2568 O O . PHE C 1 25 ? 21.307 61.917 11.303 1.00 61.96 22 PHE C O 1
ATOM 2576 N N . GLY C 1 26 ? 22.111 59.874 11.808 1.00 57.48 23 GLY C N 1
ATOM 2577 C CA . GLY C 1 26 ? 20.957 59.455 12.565 1.00 58.88 23 GLY C CA 1
ATOM 2578 C C . GLY C 1 26 ? 20.548 60.401 13.675 1.00 63.99 23 GLY C C 1
ATOM 2579 O O . GLY C 1 26 ? 19.391 60.820 13.750 1.00 70.69 23 GLY C O 1
ATOM 2580 N N . PRO C 1 27 ? 21.468 60.722 14.590 1.00 65.32 24 PRO C N 1
ATOM 2581 C CA . PRO C 1 27 ? 21.153 61.761 15.588 1.00 65.77 24 PRO C CA 1
ATOM 2582 C C . PRO C 1 27 ? 20.673 63.061 14.962 1.00 70.26 24 PRO C C 1
ATOM 2583 O O . PRO C 1 27 ? 19.743 63.699 15.475 1.00 70.39 24 PRO C O 1
ATOM 2587 N N . ARG C 1 28 ? 21.268 63.456 13.839 1.00 65.65 25 ARG C N 1
ATOM 2588 C CA . ARG C 1 28 ? 20.864 64.696 13.201 1.00 66.79 25 ARG C CA 1
ATOM 2589 C C . ARG C 1 28 ? 19.508 64.583 12.521 1.00 80.00 25 ARG C C 1
ATOM 2590 O O . ARG C 1 28 ? 18.869 65.612 12.267 1.00 86.24 25 ARG C O 1
ATOM 2598 N N . VAL C 1 29 ? 19.043 63.365 12.232 1.00 78.52 26 VAL C N 1
ATOM 2599 C CA . VAL C 1 29 ? 17.655 63.210 11.809 1.00 79.47 26 VAL C CA 1
ATOM 2600 C C . VAL C 1 29 ? 16.729 63.377 13.005 1.00 80.43 26 VAL C C 1
ATOM 2601 O O . VAL C 1 29 ? 15.654 63.976 12.898 1.00 85.82 26 VAL C O 1
ATOM 2605 N N . VAL C 1 30 ? 17.148 62.876 14.168 1.00 79.82 27 VAL C N 1
ATOM 2606 C CA . VAL C 1 30 ? 16.360 63.035 15.387 1.00 83.99 27 VAL C CA 1
ATOM 2607 C C . VAL C 1 30 ? 16.222 64.510 15.749 1.00 88.49 27 VAL C C 1
ATOM 2608 O O . VAL C 1 30 ? 15.144 64.964 16.152 1.00 96.80 27 VAL C O 1
ATOM 2612 N N . ASP C 1 31 ? 17.302 65.284 15.597 1.00 82.97 28 ASP C N 1
ATOM 2613 C CA . ASP C 1 31 ? 17.254 66.707 15.927 1.00 85.64 28 ASP C CA 1
ATOM 2614 C C . ASP C 1 31 ? 16.176 67.425 15.125 1.00 90.98 28 ASP C C 1
ATOM 2615 O O . ASP C 1 31 ? 15.401 68.214 15.676 1.00 92.64 28 ASP C O 1
ATOM 2620 N N . LEU C 1 32 ? 16.115 67.160 13.819 1.00 92.53 29 LEU C N 1
ATOM 2621 C CA . LEU C 1 32 ? 15.074 67.752 12.984 1.00 97.73 29 LEU C CA 1
ATOM 2622 C C . LEU C 1 32 ? 13.686 67.326 13.450 1.00 102.81 29 LEU C C 1
ATOM 2623 O O . LEU C 1 32 ? 12.803 68.166 13.657 1.00 107.79 29 LEU C O 1
ATOM 2628 N N . LEU C 1 33 ? 13.474 66.020 13.621 1.00 100.12 30 LEU C N 1
ATOM 2629 C CA . LEU C 1 33 ? 12.155 65.539 14.017 1.00 113.43 30 LEU C CA 1
ATOM 2630 C C . LEU C 1 33 ? 11.763 66.035 15.407 1.00 125.34 30 LEU C C 1
ATOM 2631 O O . LEU C 1 33 ? 10.577 66.295 15.660 1.00 132.95 30 LEU C O 1
ATOM 2636 N N . SER C 1 34 ? 12.738 66.186 16.311 1.00 124.63 31 SER C N 1
ATOM 2637 C CA . SER C 1 34 ? 12.424 66.554 17.691 1.00 129.31 31 SER C CA 1
ATOM 2638 C C . SER C 1 34 ? 11.771 67.927 17.765 1.00 138.81 31 SER C C 1
ATOM 2639 O O . SER C 1 34 ? 10.842 68.140 18.554 1.00 147.22 31 SER C O 1
ATOM 2642 N N . SER C 1 35 ? 12.241 68.871 16.948 1.00 136.08 32 SER C N 1
ATOM 2643 C CA . SER C 1 35 ? 11.655 70.206 16.950 1.00 141.01 32 SER C CA 1
ATOM 2644 C C . SER C 1 35 ? 10.237 70.203 16.391 1.00 148.27 32 SER C C 1
ATOM 2645 O O . SER C 1 35 ? 9.396 70.993 16.836 1.00 157.60 32 SER C O 1
ATOM 2656 N N . SER C 1 37 ? 6.320 69.444 15.348 1.00 152.97 34 SER C N 1
ATOM 2657 C CA . SER C 1 37 ? 5.097 69.134 16.087 1.00 153.80 34 SER C CA 1
ATOM 2658 C C . SER C 1 37 ? 4.565 67.791 15.593 1.00 150.46 34 SER C C 1
ATOM 2659 O O . SER C 1 37 ? 3.650 67.710 14.769 1.00 150.62 34 SER C O 1
ATOM 2662 N N . LEU C 1 38 ? 5.172 66.706 16.115 1.00 142.37 35 LEU C N 1
ATOM 2663 C CA . LEU C 1 38 ? 4.786 65.336 15.802 1.00 141.47 35 LEU C CA 1
ATOM 2664 C C . LEU C 1 38 ? 3.788 64.806 16.828 1.00 147.00 35 LEU C C 1
ATOM 2665 O O . LEU C 1 38 ? 3.676 65.341 17.936 1.00 149.11 35 LEU C O 1
ATOM 2670 N N . PRO C 1 39 ? 3.035 63.756 16.484 1.00 147.52 36 PRO C N 1
ATOM 2671 C CA . PRO C 1 39 ? 2.112 63.160 17.459 1.00 154.67 36 PRO C CA 1
ATOM 2672 C C . PRO C 1 39 ? 2.823 62.720 18.733 1.00 155.84 36 PRO C C 1
ATOM 2673 O O . PRO C 1 39 ? 4.000 62.351 18.722 1.00 153.04 36 PRO C O 1
ATOM 2677 N N . ASP C 1 40 ? 2.079 62.753 19.844 1.00 162.62 37 ASP C N 1
ATOM 2678 C CA . ASP C 1 40 ? 2.681 62.528 21.155 1.00 160.73 37 ASP C CA 1
ATOM 2679 C C . ASP C 1 40 ? 3.136 61.087 21.347 1.00 154.69 37 ASP C C 1
ATOM 2680 O O . ASP C 1 40 ? 4.102 60.841 22.080 1.00 151.89 37 ASP C O 1
ATOM 2685 N N . TYR C 1 41 ? 2.469 60.124 20.705 1.00 150.36 38 TYR C N 1
ATOM 2686 C CA . TYR C 1 41 ? 2.883 58.734 20.861 1.00 141.65 38 TYR C CA 1
ATOM 2687 C C . TYR C 1 41 ? 4.250 58.464 20.238 1.00 129.94 38 TYR C C 1
ATOM 2688 O O . TYR C 1 41 ? 4.897 57.476 20.602 1.00 124.16 38 TYR C O 1
ATOM 2697 N N . VAL C 1 42 ? 4.708 59.319 19.329 1.00 127.08 39 VAL C N 1
ATOM 2698 C CA . VAL C 1 42 ? 6.021 59.156 18.716 1.00 120.81 39 VAL C CA 1
ATOM 2699 C C . VAL C 1 42 ? 7.079 59.754 19.636 1.00 123.86 39 VAL C C 1
ATOM 2700 O O . VAL C 1 42 ? 6.918 60.870 20.146 1.00 129.51 39 VAL C O 1
ATOM 2704 N N . ASP C 1 43 ? 8.159 59.003 19.859 1.00 119.89 40 ASP C N 1
ATOM 2705 C CA . ASP C 1 43 ? 9.281 59.420 20.700 1.00 118.78 40 ASP C CA 1
ATOM 2706 C C . ASP C 1 43 ? 10.555 59.321 19.867 1.00 107.26 40 ASP C C 1
ATOM 2707 O O . ASP C 1 43 ? 11.105 58.230 19.699 1.00 100.87 40 ASP C O 1
ATOM 2712 N N . ALA C 1 44 ? 11.020 60.451 19.339 1.00 105.02 41 ALA C N 1
ATOM 2713 C CA . ALA C 1 44 ? 12.305 60.486 18.656 1.00 97.58 41 ALA C CA 1
ATOM 2714 C C . ALA C 1 44 ? 13.420 60.550 19.693 1.00 98.45 41 ALA C C 1
ATOM 2715 O O . ALA C 1 44 ? 13.342 61.327 20.649 1.00 106.25 41 ALA C O 1
ATOM 2717 N N . ARG C 1 45 ? 14.450 59.725 19.515 1.00 91.33 42 ARG C N 1
ATOM 2718 C CA . ARG C 1 45 ? 15.493 59.580 20.523 1.00 92.53 42 ARG C CA 1
ATOM 2719 C C . ARG C 1 45 ? 16.856 59.503 19.849 1.00 85.44 42 ARG C C 1
ATOM 2720 O O . ARG C 1 45 ? 17.068 58.688 18.945 1.00 78.22 42 ARG C O 1
ATOM 2728 N N . ASP C 1 46 ? 17.765 60.368 20.281 1.00 86.91 43 ASP C N 1
ATOM 2729 C CA . ASP C 1 46 ? 19.172 60.280 19.911 1.00 83.03 43 ASP C CA 1
ATOM 2730 C C . ASP C 1 46 ? 19.815 59.329 20.907 1.00 76.01 43 ASP C C 1
ATOM 2731 O O . ASP C 1 46 ? 20.106 59.705 22.040 1.00 83.63 43 ASP C O 1
ATOM 2736 N N . ILE C 1 47 ? 20.015 58.081 20.504 1.00 64.82 44 ILE C N 1
ATOM 2737 C CA . ILE C 1 47 ? 20.647 57.132 21.405 1.00 59.81 44 ILE C CA 1
ATOM 2738 C C . ILE C 1 47 ? 22.140 57.087 21.126 1.00 60.11 44 ILE C C 1
ATOM 2739 O O . ILE C 1 47 ? 22.859 56.263 21.703 1.00 57.85 44 ILE C O 1
ATOM 2744 N N . GLY C 1 48 ? 22.613 57.975 20.245 1.00 63.01 45 GLY C N 1
ATOM 2745 C CA . GLY C 1 48 ? 24.020 58.092 19.899 1.00 55.57 45 GLY C CA 1
ATOM 2746 C C . GLY C 1 48 ? 24.755 56.774 19.740 1.00 59.13 45 GLY C C 1
ATOM 2747 O O . GLY C 1 48 ? 24.514 56.012 18.797 1.00 56.41 45 GLY C O 1
ATOM 2748 N N . THR C 1 49 ? 25.659 56.492 20.672 1.00 58.85 46 THR C N 1
ATOM 2749 C CA . THR C 1 49 ? 26.398 55.239 20.679 1.00 60.61 46 THR C CA 1
ATOM 2750 C C . THR C 1 49 ? 26.061 54.397 21.896 1.00 63.16 46 THR C C 1
ATOM 2751 O O . THR C 1 49 ? 26.755 53.411 22.173 1.00 58.10 46 THR C O 1
ATOM 2755 N N . ALA C 1 50 ? 25.026 54.783 22.646 1.00 65.55 47 ALA C N 1
ATOM 2756 C CA . ALA C 1 50 ? 24.674 54.047 23.856 1.00 74.14 47 ALA C CA 1
ATOM 2757 C C . ALA C 1 50 ? 24.087 52.681 23.531 1.00 75.33 47 ALA C C 1
ATOM 2758 O O . ALA C 1 50 ? 24.277 51.728 24.294 1.00 75.93 47 ALA C O 1
ATOM 2760 N N . GLY C 1 51 ? 23.386 52.563 22.409 1.00 74.53 48 GLY C N 1
ATOM 2761 C CA . GLY C 1 51 ? 22.675 51.346 22.101 1.00 74.44 48 GLY C CA 1
ATOM 2762 C C . GLY C 1 51 ? 21.368 51.277 22.855 1.00 85.91 48 GLY C C 1
ATOM 2763 O O . GLY C 1 51 ? 21.349 51.406 24.081 1.00 97.02 48 GLY C O 1
ATOM 2764 N N . ILE C 1 52 ? 20.262 51.090 22.139 1.00 85.18 49 ILE C N 1
ATOM 2765 C CA . ILE C 1 52 ? 18.973 50.970 22.803 1.00 89.85 49 ILE C CA 1
ATOM 2766 C C . ILE C 1 52 ? 18.950 49.695 23.641 1.00 96.51 49 ILE C C 1
ATOM 2767 O O . ILE C 1 52 ? 19.489 48.653 23.242 1.00 101.85 49 ILE C O 1
ATOM 2772 N N . THR C 1 53 ? 18.349 49.775 24.822 1.00 99.41 50 THR C N 1
ATOM 2773 C CA . THR C 1 53 ? 18.308 48.620 25.711 1.00 100.55 50 THR C CA 1
ATOM 2774 C C . THR C 1 53 ? 16.929 48.431 26.329 1.00 98.94 50 THR C C 1
ATOM 2775 O O . THR C 1 53 ? 16.543 47.315 26.670 1.00 104.32 50 THR C O 1
ATOM 2779 N N . ASP C 1 57 ? 12.408 49.302 28.513 1.00 110.89 54 ASP C N 1
ATOM 2780 C CA . ASP C 1 57 ? 12.808 50.275 27.501 1.00 112.29 54 ASP C CA 1
ATOM 2781 C C . ASP C 1 57 ? 12.184 49.950 26.142 1.00 110.51 54 ASP C C 1
ATOM 2782 O O . ASP C 1 57 ? 11.099 50.425 25.811 1.00 115.76 54 ASP C O 1
ATOM 2787 N N . LEU C 1 58 ? 12.891 49.139 25.356 1.00 104.33 55 LEU C N 1
ATOM 2788 C CA . LEU C 1 58 ? 12.504 48.908 23.968 1.00 101.67 55 LEU C CA 1
ATOM 2789 C C . LEU C 1 58 ? 11.219 48.100 23.844 1.00 108.24 55 LEU C C 1
ATOM 2790 O O . LEU C 1 58 ? 10.519 48.217 22.830 1.00 104.55 55 LEU C O 1
ATOM 2795 N N . GLU C 1 59 ? 10.888 47.298 24.856 1.00 119.95 56 GLU C N 1
ATOM 2796 C CA . GLU C 1 59 ? 9.684 46.479 24.819 1.00 128.30 56 GLU C CA 1
ATOM 2797 C C . GLU C 1 59 ? 8.421 47.325 24.762 1.00 132.96 56 GLU C C 1
ATOM 2798 O O . GLU C 1 59 ? 7.376 46.834 24.321 1.00 137.74 56 GLU C O 1
ATOM 2804 N N . ASP C 1 60 ? 8.500 48.590 25.181 1.00 132.52 57 ASP C N 1
ATOM 2805 C CA . ASP C 1 60 ? 7.328 49.448 25.317 1.00 135.29 57 ASP C CA 1
ATOM 2806 C C . ASP C 1 60 ? 6.772 49.933 23.984 1.00 127.79 57 ASP C C 1
ATOM 2807 O O . ASP C 1 60 ? 5.662 50.474 23.965 1.00 134.31 57 ASP C O 1
ATOM 2812 N N . TYR C 1 61 ? 7.498 49.769 22.885 1.00 113.61 58 TYR C N 1
ATOM 2813 C CA . TYR C 1 61 ? 7.056 50.288 21.600 1.00 110.66 58 TYR C CA 1
ATOM 2814 C C . TYR C 1 61 ? 6.448 49.182 20.748 1.00 110.19 58 TYR C C 1
ATOM 2815 O O . TYR C 1 61 ? 6.663 47.990 20.978 1.00 108.38 58 TYR C O 1
ATOM 2824 N N . GLU C 1 62 ? 5.675 49.603 19.748 1.00 112.76 59 GLU C N 1
ATOM 2825 C CA . GLU C 1 62 ? 4.987 48.701 18.836 1.00 113.84 59 GLU C CA 1
ATOM 2826 C C . GLU C 1 62 ? 5.621 48.642 17.455 1.00 109.94 59 GLU C C 1
ATOM 2827 O O . GLU C 1 62 ? 5.540 47.602 16.798 1.00 109.31 59 GLU C O 1
ATOM 2833 N N . LYS C 1 63 ? 6.243 49.732 17.004 1.00 104.06 60 LYS C N 1
ATOM 2834 C CA . LYS C 1 63 ? 6.992 49.768 15.757 1.00 105.16 60 LYS C CA 1
ATOM 2835 C C . LYS C 1 63 ? 8.226 50.631 15.971 1.00 104.49 60 LYS C C 1
ATOM 2836 O O . LYS C 1 63 ? 8.179 51.621 16.708 1.00 106.87 60 LYS C O 1
ATOM 2842 N N . VAL C 1 64 ? 9.328 50.250 15.334 1.00 98.65 61 VAL C N 1
ATOM 2843 C CA . VAL C 1 64 ? 10.594 50.953 15.477 1.00 83.36 61 VAL C CA 1
ATOM 2844 C C . VAL C 1 64 ? 11.097 51.343 14.098 1.00 82.33 61 VAL C C 1
ATOM 2845 O O . VAL C 1 64 ? 11.022 50.554 13.149 1.00 84.48 61 VAL C O 1
ATOM 2849 N N . ILE C 1 65 ? 11.592 52.571 13.991 1.00 80.33 62 ILE C N 1
ATOM 2850 C CA . ILE C 1 65 ? 12.251 53.076 12.798 1.00 85.02 62 ILE C CA 1
ATOM 2851 C C . ILE C 1 65 ? 13.680 53.435 13.181 1.00 84.09 62 ILE C C 1
ATOM 2852 O O . ILE C 1 65 ? 13.907 54.181 14.140 1.00 82.12 62 ILE C O 1
ATOM 2857 N N . PHE C 1 66 ? 14.637 52.912 12.426 1.00 84.21 63 PHE C N 1
ATOM 2858 C CA . PHE C 1 66 ? 16.043 52.939 12.791 1.00 80.55 63 PHE C CA 1
ATOM 2859 C C . PHE C 1 66 ? 16.800 53.779 11.774 1.00 77.69 63 PHE C C 1
ATOM 2860 O O . PHE C 1 66 ? 16.751 53.491 10.574 1.00 82.48 63 PHE C O 1
ATOM 2868 N N . LEU C 1 67 ? 17.492 54.814 12.248 1.00 65.99 64 LEU C N 1
ATOM 2869 C CA . LEU C 1 67 ? 18.289 55.689 11.395 1.00 66.76 64 LEU C CA 1
ATOM 2870 C C . LEU C 1 67 ? 19.753 55.572 11.779 1.00 65.65 64 LEU C C 1
ATOM 2871 O O . LEU C 1 67 ? 20.141 55.961 12.887 1.00 67.09 64 LEU C O 1
ATOM 2876 N N . ASP C 1 68 ? 20.565 55.065 10.858 1.00 60.69 65 ASP C N 1
ATOM 2877 C CA . ASP C 1 68 ? 21.994 54.952 11.077 1.00 55.81 65 ASP C CA 1
ATOM 2878 C C . ASP C 1 68 ? 22.709 55.289 9.783 1.00 59.51 65 ASP C C 1
ATOM 2879 O O . ASP C 1 68 ? 22.089 55.513 8.742 1.00 59.01 65 ASP C O 1
ATOM 2884 N N . SER C 1 69 ? 24.027 55.319 9.856 1.00 60.70 66 SER C N 1
ATOM 2885 C CA . SER C 1 69 ? 24.866 55.428 8.679 1.00 62.34 66 SER C CA 1
ATOM 2886 C C . SER C 1 69 ? 25.428 54.049 8.371 1.00 64.30 66 SER C C 1
ATOM 2887 O O . SER C 1 69 ? 25.750 53.285 9.285 1.00 64.07 66 SER C O 1
ATOM 2890 N N . VAL C 1 70 ? 25.525 53.711 7.087 1.00 69.23 67 VAL C N 1
ATOM 2891 C CA . VAL C 1 70 ? 25.843 52.337 6.718 1.00 72.31 67 VAL C CA 1
ATOM 2892 C C . VAL C 1 70 ? 26.771 52.301 5.512 1.00 75.69 67 VAL C C 1
ATOM 2893 O O . VAL C 1 70 ? 26.720 53.163 4.629 1.00 74.14 67 VAL C O 1
ATOM 2897 N N . GLU C 1 71 ? 27.622 51.275 5.481 1.00 84.93 68 GLU C N 1
ATOM 2898 C CA . GLU C 1 71 ? 28.657 51.123 4.458 1.00 97.38 68 GLU C CA 1
ATOM 2899 C C . GLU C 1 71 ? 28.093 50.364 3.261 1.00 97.38 68 GLU C C 1
ATOM 2900 O O . GLU C 1 71 ? 28.106 49.133 3.214 1.00 100.58 68 GLU C O 1
ATOM 2906 N N . LEU C 1 72 ? 27.597 51.107 2.276 1.00 96.13 69 LEU C N 1
ATOM 2907 C CA . LEU C 1 72 ? 27.157 50.550 1.007 1.00 97.57 69 LEU C CA 1
ATOM 2908 C C . LEU C 1 72 ? 27.956 51.183 -0.123 1.00 108.92 69 LEU C C 1
ATOM 2909 O O . LEU C 1 72 ? 28.641 52.193 0.057 1.00 111.29 69 LEU C O 1
ATOM 2914 N N . GLU C 1 73 ? 27.849 50.583 -1.310 1.00 118.93 70 GLU C N 1
ATOM 2915 C CA . GLU C 1 73 ? 28.772 50.906 -2.393 1.00 127.47 70 GLU C CA 1
ATOM 2916 C C . GLU C 1 73 ? 28.430 52.208 -3.112 1.00 129.65 70 GLU C C 1
ATOM 2917 O O . GLU C 1 73 ? 29.329 52.840 -3.679 1.00 135.88 70 GLU C O 1
ATOM 2923 N N . GLY C 1 74 ? 27.164 52.626 -3.104 1.00 122.87 71 GLY C N 1
ATOM 2924 C CA . GLY C 1 74 ? 26.709 53.723 -3.932 1.00 120.02 71 GLY C CA 1
ATOM 2925 C C . GLY C 1 74 ? 27.267 55.096 -3.590 1.00 114.67 71 GLY C C 1
ATOM 2926 O O . GLY C 1 74 ? 28.304 55.241 -2.928 1.00 107.63 71 GLY C O 1
ATOM 2927 N N . PRO C 1 75 ? 26.582 56.140 -4.051 1.00 116.61 72 PRO C N 1
ATOM 2928 C CA . PRO C 1 75 ? 27.067 57.507 -3.833 1.00 116.81 72 PRO C CA 1
ATOM 2929 C C . PRO C 1 75 ? 26.769 57.981 -2.421 1.00 111.51 72 PRO C C 1
ATOM 2930 O O . PRO C 1 75 ? 25.816 57.510 -1.784 1.00 106.94 72 PRO C O 1
ATOM 2934 N N . PRO C 1 76 ? 27.567 58.909 -1.892 1.00 106.87 73 PRO C N 1
ATOM 2935 C CA . PRO C 1 76 ? 27.242 59.498 -0.588 1.00 103.88 73 PRO C CA 1
ATOM 2936 C C . PRO C 1 76 ? 25.881 60.182 -0.602 1.00 103.50 73 PRO C C 1
ATOM 2937 O O . PRO C 1 76 ? 25.459 60.769 -1.604 1.00 100.23 73 PRO C O 1
ATOM 2941 N N . GLY C 1 77 ? 25.193 60.098 0.539 1.00 98.04 74 GLY C N 1
ATOM 2942 C CA . GLY C 1 77 ? 23.849 60.612 0.662 1.00 94.00 74 GLY C CA 1
ATOM 2943 C C . GLY C 1 77 ? 22.770 59.676 0.175 1.00 96.56 74 GLY C C 1
ATOM 2944 O O . GLY C 1 77 ? 21.583 59.973 0.368 1.00 95.49 74 GLY C O 1
ATOM 2945 N N . ARG C 1 78 ? 23.135 58.565 -0.463 1.00 99.18 75 ARG C N 1
ATOM 2946 C CA . ARG C 1 78 ? 22.154 57.553 -0.829 1.00 105.50 75 ARG C CA 1
ATOM 2947 C C . ARG C 1 78 ? 21.567 56.921 0.429 1.00 99.12 75 ARG C C 1
ATOM 2948 O O . ARG C 1 78 ? 22.278 56.655 1.403 1.00 95.80 75 ARG C O 1
ATOM 2956 N N . LEU C 1 79 ? 20.256 56.701 0.410 1.00 111.02 76 LEU C N 1
ATOM 2957 C CA . LEU C 1 79 ? 19.538 56.102 1.521 1.00 99.45 76 LEU C CA 1
ATOM 2958 C C . LEU C 1 79 ? 19.082 54.699 1.147 1.00 98.06 76 LEU C C 1
ATOM 2959 O O . LEU C 1 79 ? 18.732 54.437 -0.009 1.00 100.48 76 LEU C O 1
ATOM 2964 N N . SER C 1 80 ? 19.109 53.802 2.136 1.00 97.21 77 SER C N 1
ATOM 2965 C CA . SER C 1 80 ? 18.578 52.444 2.050 1.00 96.17 77 SER C CA 1
ATOM 2966 C C . SER C 1 80 ? 17.505 52.275 3.113 1.00 99.00 77 SER C C 1
ATOM 2967 O O . SER C 1 80 ? 17.802 52.365 4.309 1.00 100.23 77 SER C O 1
ATOM 2970 N N . LYS C 1 81 ? 16.275 52.009 2.686 1.00 100.14 78 LYS C N 1
ATOM 2971 C CA . LYS C 1 81 ? 15.206 51.609 3.593 1.00 96.42 78 LYS C CA 1
ATOM 2972 C C . LYS C 1 81 ? 15.043 50.095 3.521 1.00 88.44 78 LYS C C 1
ATOM 2973 O O . LYS C 1 81 ? 14.971 49.527 2.430 1.00 82.97 78 LYS C O 1
ATOM 2979 N N . SER C 1 82 ? 15.025 49.436 4.678 1.00 87.41 79 SER C N 1
ATOM 2980 C CA . SER C 1 82 ? 14.847 47.995 4.701 1.00 81.79 79 SER C CA 1
ATOM 2981 C C . SER C 1 82 ? 14.010 47.607 5.908 1.00 83.07 79 SER C C 1
ATOM 2982 O O . SER C 1 82 ? 13.883 48.360 6.878 1.00 83.12 79 SER C O 1
ATOM 2985 N N . ILE C 1 83 ? 13.439 46.410 5.825 1.00 82.52 80 ILE C N 1
ATOM 2986 C CA . ILE C 1 83 ? 12.473 45.896 6.787 1.00 81.61 80 ILE C CA 1
ATOM 2987 C C . ILE C 1 83 ? 13.044 44.619 7.387 1.00 80.45 80 ILE C C 1
ATOM 2988 O O . ILE C 1 83 ? 13.510 43.740 6.652 1.00 78.23 80 ILE C O 1
ATOM 2993 N N . LEU C 1 84 ? 13.045 44.535 8.715 1.00 75.33 81 LEU C N 1
ATOM 2994 C CA . LEU C 1 84 ? 13.428 43.324 9.427 1.00 73.22 81 LEU C CA 1
ATOM 2995 C C . LEU C 1 84 ? 12.162 42.694 9.989 1.00 83.95 81 LEU C C 1
ATOM 2996 O O . LEU C 1 84 ? 11.463 43.316 10.797 1.00 89.64 81 LEU C O 1
ATOM 3001 N N . GLU C 1 85 ? 11.862 41.472 9.550 1.00 84.67 82 GLU C N 1
ATOM 3002 C CA . GLU C 1 85 ? 10.651 40.758 9.951 1.00 82.00 82 GLU C CA 1
ATOM 3003 C C . GLU C 1 85 ? 11.066 39.686 10.945 1.00 74.94 82 GLU C C 1
ATOM 3004 O O . GLU C 1 85 ? 11.477 38.587 10.558 1.00 73.86 82 GLU C O 1
ATOM 3010 N N . VAL C 1 86 ? 10.944 40.025 12.230 1.00 70.84 83 VAL C N 1
ATOM 3011 C CA . VAL C 1 86 ? 11.497 39.203 13.303 1.00 65.72 83 VAL C CA 1
ATOM 3012 C C . VAL C 1 86 ? 10.838 37.827 13.350 1.00 62.06 83 VAL C C 1
ATOM 3013 O O . VAL C 1 86 ? 11.463 36.845 13.767 1.00 52.19 83 VAL C O 1
ATOM 3017 N N . ARG C 1 87 ? 9.585 37.719 12.906 1.00 67.17 84 ARG C N 1
ATOM 3018 C CA . ARG C 1 87 ? 8.941 36.410 12.883 1.00 71.53 84 ARG C CA 1
ATOM 3019 C C . ARG C 1 87 ? 9.607 35.482 11.875 1.00 68.45 84 ARG C C 1
ATOM 3020 O O . ARG C 1 87 ? 9.813 34.301 12.162 1.00 68.01 84 ARG C O 1
ATOM 3028 N N . GLY C 1 88 ? 9.945 35.987 10.685 1.00 61.40 85 GLY C N 1
ATOM 3029 C CA . GLY C 1 88 ? 10.648 35.147 9.723 1.00 56.77 85 GLY C CA 1
ATOM 3030 C C . GLY C 1 88 ? 11.964 34.621 10.267 1.00 61.53 85 GLY C C 1
ATOM 3031 O O . GLY C 1 88 ? 12.360 33.483 9.989 1.00 67.43 85 GLY C O 1
ATOM 3032 N N . LEU C 1 89 ? 12.651 35.435 11.063 1.00 59.86 86 LEU C N 1
ATOM 3033 C CA . LEU C 1 89 ? 13.878 34.986 11.693 1.00 61.33 86 LEU C CA 1
ATOM 3034 C C . LEU C 1 89 ? 13.608 33.818 12.628 1.00 74.50 86 LEU C C 1
ATOM 3035 O O . LEU C 1 89 ? 14.475 32.960 12.829 1.00 76.17 86 LEU C O 1
ATOM 3040 N N . ASP C 1 90 ? 12.398 33.752 13.181 1.00 79.87 87 ASP C N 1
ATOM 3041 C CA . ASP C 1 90 ? 12.066 32.690 14.118 1.00 76.43 87 ASP C CA 1
ATOM 3042 C C . ASP C 1 90 ? 12.096 31.338 13.433 1.00 77.92 87 ASP C C 1
ATOM 3043 O O . ASP C 1 90 ? 12.771 30.406 13.891 1.00 80.12 87 ASP C O 1
ATOM 3048 N N . GLU C 1 91 ? 11.343 31.209 12.339 1.00 72.32 88 GLU C N 1
ATOM 3049 C CA . GLU C 1 91 ? 11.324 29.957 11.595 1.00 59.09 88 GLU C CA 1
ATOM 3050 C C . GLU C 1 91 ? 12.734 29.543 11.185 1.00 53.15 88 GLU C C 1
ATOM 3051 O O . GLU C 1 91 ? 13.126 28.384 11.366 1.00 55.20 88 GLU C O 1
ATOM 3057 N N . ASP C 1 92 ? 13.531 30.494 10.692 1.00 48.28 89 ASP C N 1
ATOM 3058 C CA . ASP C 1 92 ? 14.888 30.177 10.275 1.00 44.47 89 ASP C CA 1
ATOM 3059 C C . ASP C 1 92 ? 15.704 29.614 11.431 1.00 53.65 89 ASP C C 1
ATOM 3060 O O . ASP C 1 92 ? 16.523 28.706 11.238 1.00 56.16 89 ASP C O 1
ATOM 3065 N N . ILE C 1 93 ? 15.488 30.131 12.643 1.00 51.14 90 ILE C N 1
ATOM 3066 C CA . ILE C 1 93 ? 16.219 29.628 13.800 1.00 46.93 90 ILE C CA 1
ATOM 3067 C C . ILE C 1 93 ? 15.821 28.182 14.100 1.00 47.86 90 ILE C C 1
ATOM 3068 O O . ILE C 1 93 ? 16.677 27.346 14.416 1.00 42.39 90 ILE C O 1
ATOM 3073 N N . SER C 1 94 ? 14.530 27.851 13.982 1.00 42.39 91 SER C N 1
ATOM 3074 C CA . SER C 1 94 ? 14.109 26.467 14.196 1.00 43.46 91 SER C CA 1
ATOM 3075 C C . SER C 1 94 ? 14.723 25.523 13.165 1.00 48.84 91 SER C C 1
ATOM 3076 O O . SER C 1 94 ? 15.090 24.388 13.496 1.00 54.34 91 SER C O 1
ATOM 3079 N N . GLN C 1 95 ? 14.829 25.967 11.908 1.00 46.03 92 GLN C N 1
ATOM 3080 C CA . GLN C 1 95 ? 15.514 25.169 10.897 1.00 47.26 92 GLN C CA 1
ATOM 3081 C C . GLN C 1 95 ? 16.956 24.915 11.294 1.00 45.89 92 GLN C C 1
ATOM 3082 O O . GLN C 1 95 ? 17.459 23.793 11.160 1.00 42.45 92 GLN C O 1
ATOM 3088 N N . LEU C 1 96 ? 17.649 25.968 11.750 1.00 38.93 93 LEU C N 1
ATOM 3089 C CA . LEU C 1 96 ? 19.041 25.826 12.147 1.00 39.20 93 LEU C CA 1
ATOM 3090 C C . LEU C 1 96 ? 19.186 24.880 13.333 1.00 39.25 93 LEU C C 1
ATOM 3091 O O . LEU C 1 96 ? 20.193 24.170 13.444 1.00 39.45 93 LEU C O 1
ATOM 3096 N N . ALA C 1 97 ? 18.210 24.873 14.240 1.00 36.19 94 ALA C N 1
ATOM 3097 C CA . ALA C 1 97 ? 18.266 23.950 15.366 1.00 51.67 94 ALA C CA 1
ATOM 3098 C C . ALA C 1 97 ? 18.328 22.503 14.872 1.00 53.90 94 ALA C C 1
ATOM 3099 O O . ALA C 1 97 ? 19.207 21.731 15.281 1.00 58.73 94 ALA C O 1
ATOM 3101 N N . ARG C 1 98 ? 17.446 22.146 13.926 1.00 46.11 95 ARG C N 1
ATOM 3102 C CA . ARG C 1 98 ? 17.413 20.804 13.348 1.00 36.97 95 ARG C CA 1
ATOM 3103 C C . ARG C 1 98 ? 18.712 20.398 12.657 1.00 52.72 95 ARG C C 1
ATOM 3104 O O . ARG C 1 98 ? 18.924 19.203 12.419 1.00 56.94 95 ARG C O 1
ATOM 3120 N N . THR C 1 100 ? 22.033 20.797 13.563 1.00 41.96 97 THR C N 1
ATOM 3121 C CA . THR C 1 100 ? 23.082 20.249 14.439 1.00 50.27 97 THR C CA 1
ATOM 3122 C C . THR C 1 100 ? 24.478 20.696 13.986 1.00 49.58 97 THR C C 1
ATOM 3123 O O . THR C 1 100 ? 25.448 19.939 14.021 1.00 51.13 97 THR C O 1
ATOM 3127 N N . LEU C 1 101 ? 24.584 21.950 13.560 1.00 52.73 98 LEU C N 1
ATOM 3128 C CA . LEU C 1 101 ? 25.889 22.528 13.260 1.00 56.74 98 LEU C CA 1
ATOM 3129 C C . LEU C 1 101 ? 26.721 22.634 14.534 1.00 52.38 98 LEU C C 1
ATOM 3130 O O . LEU C 1 101 ? 26.271 23.224 15.520 1.00 51.84 98 LEU C O 1
ATOM 3135 N N . HIS C 1 102 ? 27.942 22.081 14.509 1.00 51.75 99 HIS C N 1
ATOM 3136 C CA . HIS C 1 102 ? 28.840 22.199 15.661 1.00 55.33 99 HIS C CA 1
ATOM 3137 C C . HIS C 1 102 ? 28.987 23.659 16.114 1.00 68.05 99 HIS C C 1
ATOM 3138 O O . HIS C 1 102 ? 28.797 23.965 17.296 1.00 72.13 99 HIS C O 1
ATOM 3145 N N . GLU C 1 103 ? 29.288 24.590 15.180 1.00 67.50 100 GLU C N 1
ATOM 3146 C CA . GLU C 1 103 ? 29.494 25.999 15.541 1.00 64.37 100 GLU C CA 1
ATOM 3147 C C . GLU C 1 103 ? 28.204 26.755 15.850 1.00 61.95 100 GLU C C 1
ATOM 3148 O O . GLU C 1 103 ? 28.273 27.886 16.344 1.00 49.20 100 GLU C O 1
ATOM 3154 N N . VAL C 1 104 ? 27.033 26.197 15.554 1.00 60.58 101 VAL C N 1
ATOM 3155 C CA . VAL C 1 104 ? 25.797 26.900 15.876 1.00 56.96 101 VAL C CA 1
ATOM 3156 C C . VAL C 1 104 ? 25.031 26.054 16.889 1.00 61.22 101 VAL C C 1
ATOM 3157 O O . VAL C 1 104 ? 24.103 25.312 16.537 1.00 56.17 101 VAL C O 1
ATOM 3161 N N . GLY C 1 105 ? 25.433 26.168 18.161 1.00 67.60 102 GLY C N 1
ATOM 3162 C CA . GLY C 1 105 ? 24.936 25.272 19.188 1.00 57.56 102 GLY C CA 1
ATOM 3163 C C . GLY C 1 105 ? 23.502 25.569 19.586 1.00 49.07 102 GLY C C 1
ATOM 3164 O O . GLY C 1 105 ? 23.039 26.710 19.553 1.00 51.86 102 GLY C O 1
ATOM 3165 N N . LEU C 1 106 ? 22.806 24.510 20.003 1.00 43.10 103 LEU C N 1
ATOM 3166 C CA . LEU C 1 106 ? 21.383 24.606 20.315 1.00 39.01 103 LEU C CA 1
ATOM 3167 C C . LEU C 1 106 ? 21.092 25.674 21.376 1.00 42.06 103 LEU C C 1
ATOM 3168 O O . LEU C 1 106 ? 20.097 26.398 21.280 1.00 39.78 103 LEU C O 1
ATOM 3173 N N . GLU C 1 107 ? 21.919 25.769 22.411 1.00 37.09 104 GLU C N 1
ATOM 3174 C CA . GLU C 1 107 ? 21.609 26.704 23.488 1.00 47.68 104 GLU C CA 1
ATOM 3175 C C . GLU C 1 107 ? 21.737 28.155 23.019 1.00 46.51 104 GLU C C 1
ATOM 3176 O O . GLU C 1 107 ? 20.830 28.975 23.231 1.00 38.25 104 GLU C O 1
ATOM 3182 N N . GLY C 1 108 ? 22.864 28.500 22.396 1.00 42.16 105 GLY C N 1
ATOM 3183 C CA . GLY C 1 108 ? 22.993 29.839 21.847 1.00 38.54 105 GLY C CA 1
ATOM 3184 C C . GLY C 1 108 ? 21.871 30.167 20.880 1.00 44.00 105 GLY C C 1
ATOM 3185 O O . GLY C 1 108 ? 21.347 31.283 20.878 1.00 44.48 105 GLY C O 1
ATOM 3186 N N . LEU C 1 109 ? 21.470 29.188 20.060 1.00 42.07 106 LEU C N 1
ATOM 3187 C CA . LEU C 1 109 ? 20.380 29.416 19.117 1.00 36.35 106 LEU C CA 1
ATOM 3188 C C . LEU C 1 109 ? 19.110 29.817 19.853 1.00 41.70 106 LEU C C 1
ATOM 3189 O O . LEU C 1 109 ? 18.462 30.822 19.508 1.00 38.18 106 LEU C O 1
ATOM 3194 N N . LEU C 1 110 ? 18.764 29.060 20.901 1.00 35.15 107 LEU C N 1
ATOM 3195 C CA . LEU C 1 110 ? 17.560 29.340 21.678 1.00 42.78 107 LEU C CA 1
ATOM 3196 C C . LEU C 1 110 ? 17.678 30.664 22.433 1.00 43.04 107 LEU C C 1
ATOM 3197 O O . LEU C 1 110 ? 16.709 31.431 22.500 1.00 41.77 107 LEU C O 1
ATOM 3202 N N . LYS C 1 111 ? 18.850 30.946 23.014 1.00 38.14 108 LYS C N 1
ATOM 3203 C CA . LYS C 1 111 ? 19.050 32.231 23.683 1.00 42.67 108 LYS C CA 1
ATOM 3204 C C . LYS C 1 111 ? 18.902 33.376 22.699 1.00 44.02 108 LYS C C 1
ATOM 3205 O O . LYS C 1 111 ? 18.259 34.391 22.999 1.00 44.22 108 LYS C O 1
ATOM 3211 N N . PHE C 1 112 ? 19.458 33.208 21.500 1.00 43.52 109 PHE C N 1
ATOM 3212 C CA . PHE C 1 112 ? 19.273 34.188 20.441 1.00 40.09 109 PHE C CA 1
ATOM 3213 C C . PHE C 1 112 ? 17.793 34.375 20.109 1.00 45.51 109 PHE C C 1
ATOM 3214 O O . PHE C 1 112 ? 17.301 35.503 20.029 1.00 52.45 109 PHE C O 1
ATOM 3222 N N . ALA C 1 113 ? 17.058 33.278 19.935 1.00 49.20 110 ALA C N 1
ATOM 3223 C CA . ALA C 1 113 ? 15.636 33.399 19.628 1.00 46.89 110 ALA C CA 1
ATOM 3224 C C . ALA C 1 113 ? 14.886 34.108 20.753 1.00 45.54 110 ALA C C 1
ATOM 3225 O O . ALA C 1 113 ? 13.993 34.926 20.499 1.00 43.76 110 ALA C O 1
ATOM 3227 N N . LYS C 1 114 ? 15.251 33.813 22.004 1.00 45.98 111 LYS C N 1
ATOM 3228 C CA . LYS C 1 114 ? 14.610 34.453 23.148 1.00 49.78 111 LYS C CA 1
ATOM 3229 C C . LYS C 1 114 ? 14.836 35.960 23.153 1.00 53.25 111 LYS C C 1
ATOM 3230 O O . LYS C 1 114 ? 13.920 36.735 23.461 1.00 57.69 111 LYS C O 1
ATOM 3236 N N . SER C 1 115 ? 16.041 36.395 22.792 1.00 43.90 112 SER C N 1
ATOM 3237 C CA . SER C 1 115 ? 16.397 37.794 22.951 1.00 48.38 112 SER C CA 1
ATOM 3238 C C . SER C 1 115 ? 15.768 38.665 21.876 1.00 57.90 112 SER C C 1
ATOM 3239 O O . SER C 1 115 ? 15.482 39.836 22.126 1.00 67.80 112 SER C O 1
ATOM 3242 N N . ILE C 1 116 ? 15.530 38.120 20.687 1.00 58.66 113 ILE C N 1
ATOM 3243 C CA . ILE C 1 116 ? 14.861 38.885 19.646 1.00 57.34 113 ILE C CA 1
ATOM 3244 C C . ILE C 1 116 ? 13.343 38.777 19.714 1.00 63.84 113 ILE C C 1
ATOM 3245 O O . ILE C 1 116 ? 12.650 39.578 19.075 1.00 67.38 113 ILE C O 1
ATOM 3250 N N . GLY C 1 117 ? 12.802 37.803 20.453 1.00 63.65 114 GLY C N 1
ATOM 3251 C CA . GLY C 1 117 ? 11.356 37.696 20.568 1.00 63.14 114 GLY C CA 1
ATOM 3252 C C . GLY C 1 117 ? 10.698 38.912 21.194 1.00 77.43 114 GLY C C 1
ATOM 3253 O O . GLY C 1 117 ? 9.486 39.100 21.044 1.00 86.21 114 GLY C O 1
ATOM 3254 N N . VAL C 1 118 ? 11.473 39.753 21.888 1.00 78.36 115 VAL C N 1
ATOM 3255 C CA . VAL C 1 118 ? 10.915 40.928 22.549 1.00 90.54 115 VAL C CA 1
ATOM 3256 C C . VAL C 1 118 ? 10.949 42.163 21.667 1.00 91.79 115 VAL C C 1
ATOM 3257 O O . VAL C 1 118 ? 10.285 43.159 21.990 1.00 103.21 115 VAL C O 1
ATOM 3261 N N . LEU C 1 119 ? 11.709 42.137 20.578 1.00 83.22 116 LEU C N 1
ATOM 3262 C CA . LEU C 1 119 ? 11.665 43.214 19.607 1.00 83.36 116 LEU C CA 1
ATOM 3263 C C . LEU C 1 119 ? 10.263 43.327 19.007 1.00 85.42 116 LEU C C 1
ATOM 3264 O O . LEU C 1 119 ? 9.530 42.335 18.927 1.00 83.89 116 LEU C O 1
ATOM 3269 N N . PRO C 1 120 ? 9.862 44.529 18.588 1.00 84.54 117 PRO C N 1
ATOM 3270 C CA . PRO C 1 120 ? 8.566 44.690 17.922 1.00 87.13 117 PRO C CA 1
ATOM 3271 C C . PRO C 1 120 ? 8.484 43.846 16.661 1.00 89.75 117 PRO C C 1
ATOM 3272 O O . PRO C 1 120 ? 9.493 43.400 16.114 1.00 92.50 117 PRO C O 1
ATOM 3276 N N . GLY C 1 121 ? 7.253 43.637 16.192 1.00 95.59 118 GLY C N 1
ATOM 3277 C CA . GLY C 1 121 ? 7.046 42.729 15.074 1.00 100.02 118 GLY C CA 1
ATOM 3278 C C . GLY C 1 121 ? 7.740 43.180 13.803 1.00 103.19 118 GLY C C 1
ATOM 3279 O O . GLY C 1 121 ? 8.330 42.367 13.083 1.00 98.97 118 GLY C O 1
ATOM 3280 N N . GLU C 1 122 ? 7.691 44.481 13.517 1.00 105.01 119 GLU C N 1
ATOM 3281 C CA . GLU C 1 122 ? 8.243 45.055 12.298 1.00 107.17 119 GLU C CA 1
ATOM 3282 C C . GLU C 1 122 ? 9.231 46.160 12.647 1.00 101.56 119 GLU C C 1
ATOM 3283 O O . GLU C 1 122 ? 8.901 47.079 13.406 1.00 100.41 119 GLU C O 1
ATOM 3289 N N . VAL C 1 123 ? 10.439 46.070 12.091 1.00 93.14 120 VAL C N 1
ATOM 3290 C CA . VAL C 1 123 ? 11.443 47.118 12.215 1.00 83.52 120 VAL C CA 1
ATOM 3291 C C . VAL C 1 123 ? 11.765 47.650 10.826 1.00 83.15 120 VAL C C 1
ATOM 3292 O O . VAL C 1 123 ? 11.923 46.877 9.873 1.00 81.01 120 VAL C O 1
ATOM 3296 N N . THR C 1 124 ? 11.844 48.974 10.717 1.00 82.14 121 THR C N 1
ATOM 3297 C CA . THR C 1 124 ? 12.339 49.658 9.533 1.00 84.29 121 THR C CA 1
ATOM 3298 C C . THR C 1 124 ? 13.745 50.180 9.809 1.00 86.20 121 THR C C 1
ATOM 3299 O O . THR C 1 124 ? 14.021 50.681 10.904 1.00 80.77 121 THR C O 1
ATOM 3303 N N . LEU C 1 125 ? 14.640 50.046 8.822 1.00 86.55 122 LEU C N 1
ATOM 3304 C CA . LEU C 1 125 ? 16.019 50.526 8.928 1.00 74.03 122 LEU C CA 1
ATOM 3305 C C . LEU C 1 125 ? 16.315 51.449 7.761 1.00 76.81 122 LEU C C 1
ATOM 3306 O O . LEU C 1 125 ? 16.427 50.999 6.615 1.00 74.70 122 LEU C O 1
ATOM 3311 N N . ILE C 1 126 ? 16.471 52.729 8.065 1.00 83.38 123 ILE C N 1
ATOM 3312 C CA . ILE C 1 126 ? 16.883 53.730 7.096 1.00 79.04 123 ILE C CA 1
ATOM 3313 C C . ILE C 1 126 ? 18.348 54.036 7.362 1.00 80.67 123 ILE C C 1
ATOM 3314 O O . ILE C 1 126 ? 18.707 54.564 8.422 1.00 76.45 123 ILE C O 1
ATOM 3319 N N . GLY C 1 127 ? 19.198 53.681 6.406 1.00 78.20 124 GLY C N 1
ATOM 3320 C CA . GLY C 1 127 ? 20.621 53.902 6.538 1.00 76.81 124 GLY C CA 1
ATOM 3321 C C . GLY C 1 127 ? 21.121 54.855 5.482 1.00 85.11 124 GLY C C 1
ATOM 3322 O O . GLY C 1 127 ? 20.450 55.087 4.472 1.00 90.44 124 GLY C O 1
ATOM 3323 N N . CYS C 1 128 ? 22.298 55.419 5.698 1.00 88.65 125 CYS C N 1
ATOM 3324 C CA . CYS C 1 128 ? 22.813 56.449 4.815 1.00 83.51 125 CYS C CA 1
ATOM 3325 C C . CYS C 1 128 ? 24.242 56.112 4.435 1.00 83.41 125 CYS C C 1
ATOM 3326 O O . CYS C 1 128 ? 25.080 55.887 5.312 1.00 80.67 125 CYS C O 1
ATOM 3329 N N . ILE C 1 129 ? 24.510 56.066 3.134 1.00 87.59 126 ILE C N 1
ATOM 3330 C CA . ILE C 1 129 ? 25.880 55.978 2.637 1.00 90.89 126 ILE C CA 1
ATOM 3331 C C . ILE C 1 129 ? 26.613 57.257 3.031 1.00 91.57 126 ILE C C 1
ATOM 3332 O O . ILE C 1 129 ? 26.275 58.341 2.532 1.00 93.69 126 ILE C O 1
ATOM 3337 N N . PRO C 1 130 ? 27.611 57.184 3.908 1.00 72.50 127 PRO C N 1
ATOM 3338 C CA . PRO C 1 130 ? 28.328 58.390 4.317 1.00 73.38 127 PRO C CA 1
ATOM 3339 C C . PRO C 1 130 ? 29.375 58.792 3.298 1.00 78.34 127 PRO C C 1
ATOM 3340 O O . PRO C 1 130 ? 29.894 57.967 2.540 1.00 80.61 127 PRO C O 1
ATOM 3344 N N . ARG C 1 131 ? 29.693 60.090 3.297 1.00 83.52 128 ARG C N 1
ATOM 3345 C CA . ARG C 1 131 ? 30.827 60.562 2.510 1.00 84.01 128 ARG C CA 1
ATOM 3346 C C . ARG C 1 131 ? 32.128 60.399 3.279 1.00 78.68 128 ARG C C 1
ATOM 3347 O O . ARG C 1 131 ? 33.149 60.006 2.701 1.00 81.09 128 ARG C O 1
ATOM 3355 N N . SER C 1 132 ? 32.106 60.684 4.581 1.00 74.04 129 SER C N 1
ATOM 3356 C CA . SER C 1 132 ? 33.300 60.605 5.409 1.00 71.62 129 SER C CA 1
ATOM 3357 C C . SER C 1 132 ? 32.920 60.323 6.856 1.00 76.02 129 SER C C 1
ATOM 3358 O O . SER C 1 132 ? 31.977 60.912 7.396 1.00 69.45 129 SER C O 1
ATOM 3361 N N . LEU C 1 133 ? 33.669 59.416 7.479 1.00 75.43 130 LEU C N 1
ATOM 3362 C CA . LEU C 1 133 ? 33.546 59.144 8.901 1.00 61.14 130 LEU C CA 1
ATOM 3363 C C . LEU C 1 133 ? 34.729 59.686 9.688 1.00 57.81 130 LEU C C 1
ATOM 3364 O O . LEU C 1 133 ? 34.827 59.426 10.889 1.00 57.71 130 LEU C O 1
ATOM 3369 N N . LYS C 1 134 ? 35.627 60.421 9.032 1.00 62.98 131 LYS C N 1
ATOM 3370 C CA . LYS C 1 134 ? 36.713 61.112 9.713 1.00 68.24 131 LYS C CA 1
ATOM 3371 C C . LYS C 1 134 ? 36.165 61.944 10.875 1.00 71.53 131 LYS C C 1
ATOM 3372 O O . LYS C 1 134 ? 35.066 62.508 10.768 1.00 72.23 131 LYS C O 1
ATOM 3378 N N . PRO C 1 135 ? 36.878 62.029 11.999 1.00 64.07 132 PRO C N 1
ATOM 3379 C CA . PRO C 1 135 ? 36.377 62.820 13.132 1.00 55.90 132 PRO C CA 1
ATOM 3380 C C . PRO C 1 135 ? 36.052 64.248 12.718 1.00 62.58 132 PRO C C 1
ATOM 3381 O O . PRO C 1 135 ? 36.874 64.951 12.121 1.00 63.99 132 PRO C O 1
ATOM 3385 N N . SER C 1 136 ? 34.828 64.663 13.016 1.00 59.72 133 SER C N 1
ATOM 3386 C CA . SER C 1 136 ? 34.331 65.971 12.627 1.00 60.34 133 SER C CA 1
ATOM 3387 C C . SER C 1 136 ? 33.009 66.201 13.330 1.00 58.81 133 SER C C 1
ATOM 3388 O O . SER C 1 136 ? 32.244 65.263 13.552 1.00 56.20 133 SER C O 1
ATOM 3391 N N . LEU C 1 137 ? 32.748 67.460 13.658 1.00 61.14 134 LEU C N 1
ATOM 3392 C CA . LEU C 1 137 ? 31.475 67.840 14.242 1.00 65.26 134 LEU C CA 1
ATOM 3393 C C . LEU C 1 137 ? 30.389 68.011 13.194 1.00 68.96 134 LEU C C 1
ATOM 3394 O O . LEU C 1 137 ? 29.211 68.069 13.554 1.00 73.73 134 LEU C O 1
ATOM 3399 N N . GLU C 1 138 ? 30.749 68.053 11.916 1.00 66.32 135 GLU C N 1
ATOM 3400 C CA . GLU C 1 138 ? 29.836 68.457 10.859 1.00 73.58 135 GLU C CA 1
ATOM 3401 C C . GLU C 1 138 ? 29.535 67.301 9.915 1.00 69.45 135 GLU C C 1
ATOM 3402 O O . GLU C 1 138 ? 30.329 66.367 9.765 1.00 67.54 135 GLU C O 1
ATOM 3408 N N . LEU C 1 139 ? 28.381 67.380 9.266 1.00 71.58 136 LEU C N 1
ATOM 3409 C CA . LEU C 1 139 ? 28.074 66.458 8.189 1.00 72.40 136 LEU C CA 1
ATOM 3410 C C . LEU C 1 139 ? 28.646 66.969 6.875 1.00 77.56 136 LEU C C 1
ATOM 3411 O O . LEU C 1 139 ? 28.804 68.175 6.665 1.00 88.81 136 LEU C O 1
ATOM 3416 N N . SER C 1 140 ? 28.953 66.033 5.984 1.00 79.07 137 SER C N 1
ATOM 3417 C CA . SER C 1 140 ? 29.215 66.394 4.606 1.00 83.90 137 SER C CA 1
ATOM 3418 C C . SER C 1 140 ? 27.963 67.026 4.008 1.00 87.61 137 SER C C 1
ATOM 3419 O O . SER C 1 140 ? 26.887 67.037 4.611 1.00 86.63 137 SER C O 1
ATOM 3422 N N . GLU C 1 141 ? 28.116 67.555 2.797 1.00 93.69 138 GLU C N 1
ATOM 3423 C CA . GLU C 1 141 ? 27.009 68.252 2.155 1.00 98.19 138 GLU C CA 1
ATOM 3424 C C . GLU C 1 141 ? 25.942 67.273 1.689 1.00 97.44 138 GLU C C 1
ATOM 3425 O O . GLU C 1 141 ? 24.743 67.553 1.804 1.00 98.06 138 GLU C O 1
ATOM 3431 N N . GLU C 1 142 ? 26.360 66.117 1.168 1.00 96.54 139 GLU C N 1
ATOM 3432 C CA . GLU C 1 142 ? 25.407 65.088 0.763 1.00 100.22 139 GLU C CA 1
ATOM 3433 C C . GLU C 1 142 ? 24.563 64.637 1.946 1.00 96.27 139 GLU C C 1
ATOM 3434 O O . GLU C 1 142 ? 23.338 64.799 1.946 1.00 97.98 139 GLU C O 1
ATOM 3440 N N . VAL C 1 143 ? 25.215 64.081 2.976 1.00 91.75 140 VAL C N 1
ATOM 3441 C CA . VAL C 1 143 ? 24.495 63.550 4.133 1.00 85.68 140 VAL C CA 1
ATOM 3442 C C . VAL C 1 143 ? 23.684 64.643 4.811 1.00 86.83 140 VAL C C 1
ATOM 3443 O O . VAL C 1 143 ? 22.591 64.384 5.327 1.00 84.89 140 VAL C O 1
ATOM 3447 N N . GLU C 1 144 ? 24.190 65.880 4.808 1.00 90.88 141 GLU C N 1
ATOM 3448 C CA . GLU C 1 144 ? 23.370 67.022 5.198 1.00 101.46 141 GLU C CA 1
ATOM 3449 C C . GLU C 1 144 ? 22.055 67.040 4.423 1.00 104.21 141 GLU C C 1
ATOM 3450 O O . GLU C 1 144 ? 20.971 67.118 5.012 1.00 103.41 141 GLU C O 1
ATOM 3456 N N . ALA C 1 145 ? 22.136 66.973 3.091 1.00 103.27 142 ALA C N 1
ATOM 3457 C CA . ALA C 1 145 ? 20.918 66.929 2.292 1.00 104.77 142 ALA C CA 1
ATOM 3458 C C . ALA C 1 145 ? 20.145 65.645 2.542 1.00 102.06 142 ALA C C 1
ATOM 3459 O O . ALA C 1 145 ? 18.909 65.655 2.546 1.00 108.86 142 ALA C O 1
ATOM 3461 N N . ALA C 1 146 ? 20.853 64.539 2.768 1.00 97.28 143 ALA C N 1
ATOM 3462 C CA . ALA C 1 146 ? 20.197 63.264 3.014 1.00 87.63 143 ALA C CA 1
ATOM 3463 C C . ALA C 1 146 ? 19.413 63.254 4.321 1.00 84.43 143 ALA C C 1
ATOM 3464 O O . ALA C 1 146 ? 18.477 62.462 4.448 1.00 84.18 143 ALA C O 1
ATOM 3466 N N . THR C 1 147 ? 19.757 64.115 5.287 1.00 90.28 144 THR C N 1
ATOM 3467 C CA . THR C 1 147 ? 18.965 64.198 6.516 1.00 87.01 144 THR C CA 1
ATOM 3468 C C . THR C 1 147 ? 17.514 64.547 6.208 1.00 94.27 144 THR C C 1
ATOM 3469 O O . THR C 1 147 ? 16.589 63.860 6.661 1.00 83.71 144 THR C O 1
ATOM 3473 N N . HIS C 1 148 ? 17.297 65.622 5.434 1.00 95.54 145 HIS C N 1
ATOM 3474 C CA . HIS C 1 148 ? 15.939 66.020 5.075 1.00 97.11 145 HIS C CA 1
ATOM 3475 C C . HIS C 1 148 ? 15.266 64.967 4.204 1.00 95.67 145 HIS C C 1
ATOM 3476 O O . HIS C 1 148 ? 14.076 64.680 4.378 1.00 98.11 145 HIS C O 1
ATOM 3483 N N . ALA C 1 149 ? 16.010 64.387 3.257 1.00 95.21 146 ALA C N 1
ATOM 3484 C CA . ALA C 1 149 ? 15.487 63.270 2.478 1.00 96.65 146 ALA C CA 1
ATOM 3485 C C . ALA C 1 149 ? 14.980 62.165 3.388 1.00 100.10 146 ALA C C 1
ATOM 3486 O O . ALA C 1 149 ? 13.912 61.589 3.147 1.00 107.00 146 ALA C O 1
ATOM 3488 N N . ALA C 1 150 ? 15.729 61.876 4.457 1.00 93.21 147 ALA C N 1
ATOM 3489 C CA . ALA C 1 150 ? 15.379 60.794 5.367 1.00 89.02 147 ALA C CA 1
ATOM 3490 C C . ALA C 1 150 ? 14.194 61.158 6.250 1.00 92.90 147 ALA C C 1
ATOM 3491 O O . ALA C 1 150 ? 13.461 60.266 6.694 1.00 100.15 147 ALA C O 1
ATOM 3493 N N . VAL C 1 151 ? 13.985 62.448 6.519 1.00 90.05 148 VAL C N 1
ATOM 3494 C CA . VAL C 1 151 ? 12.797 62.845 7.268 1.00 95.85 148 VAL C CA 1
ATOM 3495 C C . VAL C 1 151 ? 11.536 62.481 6.491 1.00 106.34 148 VAL C C 1
ATOM 3496 O O . VAL C 1 151 ? 10.586 61.920 7.052 1.00 106.97 148 VAL C O 1
ATOM 3500 N N . ASP C 1 152 ? 11.520 62.764 5.184 1.00 110.90 149 ASP C N 1
ATOM 3501 C CA . ASP C 1 152 ? 10.380 62.377 4.355 1.00 117.00 149 ASP C CA 1
ATOM 3502 C C . ASP C 1 152 ? 10.137 60.870 4.407 1.00 111.99 149 ASP C C 1
ATOM 3503 O O . ASP C 1 152 ? 8.986 60.420 4.492 1.00 113.89 149 ASP C O 1
ATOM 3508 N N . LEU C 1 153 ? 11.208 60.073 4.352 1.00 103.73 150 LEU C N 1
ATOM 3509 C CA . LEU C 1 153 ? 11.052 58.632 4.517 1.00 101.63 150 LEU C CA 1
ATOM 3510 C C . LEU C 1 153 ? 10.389 58.309 5.848 1.00 98.25 150 LEU C C 1
ATOM 3511 O O . LEU C 1 153 ? 9.471 57.483 5.908 1.00 97.11 150 LEU C O 1
ATOM 3516 N N . VAL C 1 154 ? 10.827 58.969 6.924 1.00 91.62 151 VAL C N 1
ATOM 3517 C CA . VAL C 1 154 ? 10.224 58.744 8.235 1.00 90.96 151 VAL C CA 1
ATOM 3518 C C . VAL C 1 154 ? 8.757 59.151 8.222 1.00 95.88 151 VAL C C 1
ATOM 3519 O O . VAL C 1 154 ? 7.883 58.397 8.663 1.00 97.85 151 VAL C O 1
ATOM 3523 N N . LEU C 1 155 ? 8.463 60.341 7.697 1.00 99.41 152 LEU C N 1
ATOM 3524 C CA . LEU C 1 155 ? 7.079 60.801 7.666 1.00 106.42 152 LEU C CA 1
ATOM 3525 C C . LEU C 1 155 ? 6.213 59.884 6.814 1.00 116.50 152 LEU C C 1
ATOM 3526 O O . LEU C 1 155 ? 5.087 59.551 7.200 1.00 118.63 152 LEU C O 1
ATOM 3531 N N . GLU C 1 156 ? 6.723 59.449 5.658 1.00 124.60 153 GLU C N 1
ATOM 3532 C CA . GLU C 1 156 ? 5.941 58.546 4.818 1.00 135.84 153 GLU C CA 1
ATOM 3533 C C . GLU C 1 156 ? 5.823 57.165 5.455 1.00 132.17 153 GLU C C 1
ATOM 3534 O O . GLU C 1 156 ? 4.778 56.514 5.345 1.00 132.11 153 GLU C O 1
ATOM 3540 N N . ALA C 1 157 ? 6.880 56.700 6.130 1.00 127.13 154 ALA C N 1
ATOM 3541 C CA . ALA C 1 157 ? 6.776 55.444 6.865 1.00 124.97 154 ALA C CA 1
ATOM 3542 C C . ALA C 1 157 ? 5.824 55.588 8.044 1.00 127.45 154 ALA C C 1
ATOM 3543 O O . ALA C 1 157 ? 5.044 54.673 8.337 1.00 129.89 154 ALA C O 1
ATOM 3545 N N . LEU C 1 158 ? 5.873 56.734 8.730 1.00 124.45 155 LEU C N 1
ATOM 3546 C CA . LEU C 1 158 ? 4.875 57.065 9.737 1.00 122.51 155 LEU C CA 1
ATOM 3547 C C . LEU C 1 158 ? 3.542 57.463 9.125 1.00 127.90 155 LEU C C 1
ATOM 3548 O O . LEU C 1 158 ? 2.577 57.663 9.870 1.00 132.07 155 LEU C O 1
ATOM 3553 N N . GLY C 1 159 ? 3.469 57.591 7.798 1.00 127.49 156 GLY C N 1
ATOM 3554 C CA . GLY C 1 159 ? 2.248 57.961 7.113 1.00 130.26 156 GLY C CA 1
ATOM 3555 C C . GLY C 1 159 ? 1.922 59.439 7.113 1.00 132.24 156 GLY C C 1
ATOM 3556 O O . GLY C 1 159 ? 1.051 59.861 6.341 1.00 135.72 156 GLY C O 1
ATOM 3557 N N . LEU C 1 160 ? 2.603 60.246 7.934 1.00 132.67 157 LEU C N 1
ATOM 3558 C CA . LEU C 1 160 ? 2.220 61.646 8.108 1.00 137.22 157 LEU C CA 1
ATOM 3559 C C . LEU C 1 160 ? 2.461 62.473 6.848 1.00 144.01 157 LEU C C 1
ATOM 3560 O O . LEU C 1 160 ? 1.738 63.446 6.602 1.00 145.89 157 LEU C O 1
ATOM 3565 N N . GLU C 1 161 ? 3.458 62.111 6.044 1.00 148.57 158 GLU C N 1
ATOM 3566 C CA . GLU C 1 161 ? 3.718 62.802 4.783 1.00 154.40 158 GLU C CA 1
ATOM 3567 C C . GLU C 1 161 ? 4.282 61.841 3.740 1.00 153.03 158 GLU C C 1
ATOM 3568 O O . GLU C 1 161 ? 3.561 60.996 3.206 1.00 153.62 158 GLU C O 1
ATOM 3574 N N . LYS D 1 8 ? -7.267 -32.420 30.890 1.00 124.41 5 LYS D N 1
ATOM 3575 C CA . LYS D 1 8 ? -8.280 -31.377 30.764 1.00 114.91 5 LYS D CA 1
ATOM 3576 C C . LYS D 1 8 ? -7.653 -29.992 30.579 1.00 106.56 5 LYS D C 1
ATOM 3577 O O . LYS D 1 8 ? -7.819 -29.103 31.417 1.00 100.10 5 LYS D O 1
ATOM 3579 N N . ARG D 1 9 ? -6.923 -29.818 29.475 1.00 102.40 6 ARG D N 1
ATOM 3580 C CA . ARG D 1 9 ? -6.511 -28.483 29.067 1.00 98.97 6 ARG D CA 1
ATOM 3581 C C . ARG D 1 9 ? -6.690 -28.246 27.569 1.00 96.00 6 ARG D C 1
ATOM 3582 O O . ARG D 1 9 ? -6.239 -27.211 27.070 1.00 99.32 6 ARG D O 1
ATOM 3590 N N . VAL D 1 10 ? -7.343 -29.158 26.842 1.00 94.98 7 VAL D N 1
ATOM 3591 C CA . VAL D 1 10 ? -7.747 -28.947 25.449 1.00 92.89 7 VAL D CA 1
ATOM 3592 C C . VAL D 1 10 ? -9.111 -29.598 25.230 1.00 86.64 7 VAL D C 1
ATOM 3593 O O . VAL D 1 10 ? -9.289 -30.785 25.515 1.00 86.34 7 VAL D O 1
ATOM 3597 N N . LEU D 1 11 ? -10.069 -28.831 24.712 1.00 82.17 8 LEU D N 1
ATOM 3598 C CA . LEU D 1 11 ? -11.434 -29.305 24.512 1.00 70.84 8 LEU D CA 1
ATOM 3599 C C . LEU D 1 11 ? -11.704 -29.533 23.033 1.00 68.94 8 LEU D C 1
ATOM 3600 O O . LEU D 1 11 ? -11.352 -28.691 22.196 1.00 64.85 8 LEU D O 1
ATOM 3605 N N . VAL D 1 12 ? -12.325 -30.671 22.721 1.00 64.62 9 VAL D N 1
ATOM 3606 C CA . VAL D 1 12 ? -12.894 -30.948 21.406 1.00 61.01 9 VAL D CA 1
ATOM 3607 C C . VAL D 1 12 ? -14.384 -31.191 21.613 1.00 59.84 9 VAL D C 1
ATOM 3608 O O . VAL D 1 12 ? -14.783 -32.252 22.108 1.00 65.90 9 VAL D O 1
ATOM 3612 N N . ALA D 1 13 ? -15.206 -30.212 21.243 1.00 60.18 10 ALA D N 1
ATOM 3613 C CA . ALA D 1 13 ? -16.638 -30.242 21.501 1.00 47.79 10 ALA D CA 1
ATOM 3614 C C . ALA D 1 13 ? -17.383 -30.571 20.214 1.00 53.62 10 ALA D C 1
ATOM 3615 O O . ALA D 1 13 ? -17.250 -29.859 19.215 1.00 53.73 10 ALA D O 1
ATOM 3617 N N . GLY D 1 14 ? -18.148 -31.659 20.236 1.00 59.69 11 GLY D N 1
ATOM 3618 C CA . GLY D 1 14 ? -19.060 -31.962 19.154 1.00 58.32 11 GLY D CA 1
ATOM 3619 C C . GLY D 1 14 ? -20.426 -31.388 19.466 1.00 54.77 11 GLY D C 1
ATOM 3620 O O . GLY D 1 14 ? -21.012 -31.706 20.510 1.00 50.14 11 GLY D O 1
ATOM 3621 N N . VAL D 1 15 ? -20.934 -30.536 18.576 1.00 43.51 12 VAL D N 1
ATOM 3622 C CA . VAL D 1 15 ? -22.159 -29.771 18.801 1.00 42.57 12 VAL D CA 1
ATOM 3623 C C . VAL D 1 15 ? -23.189 -30.156 17.746 1.00 43.13 12 VAL D C 1
ATOM 3624 O O . VAL D 1 15 ? -22.884 -30.187 16.550 1.00 47.05 12 VAL D O 1
ATOM 3628 N N . GLY D 1 16 ? -24.403 -30.457 18.187 1.00 39.55 13 GLY D N 1
ATOM 3629 C CA . GLY D 1 16 ? -25.451 -30.761 17.242 1.00 38.29 13 GLY D CA 1
ATOM 3630 C C . GLY D 1 16 ? -26.398 -31.813 17.767 1.00 54.42 13 GLY D C 1
ATOM 3631 O O . GLY D 1 16 ? -26.177 -32.389 18.837 1.00 45.05 13 GLY D O 1
ATOM 3632 N N . ASN D 1 17 ? -27.443 -32.094 16.999 1.00 57.66 14 ASN D N 1
ATOM 3633 C CA . ASN D 1 17 ? -28.510 -33.001 17.408 1.00 54.29 14 ASN D CA 1
ATOM 3634 C C . ASN D 1 17 ? -28.353 -34.334 16.681 1.00 53.69 14 ASN D C 1
ATOM 3635 O O . ASN D 1 17 ? -28.560 -34.415 15.466 1.00 54.85 14 ASN D O 1
ATOM 3640 N N . ARG D 1 18 ? -27.990 -35.378 17.429 1.00 49.07 15 ARG D N 1
ATOM 3641 C CA . ARG D 1 18 ? -27.847 -36.703 16.841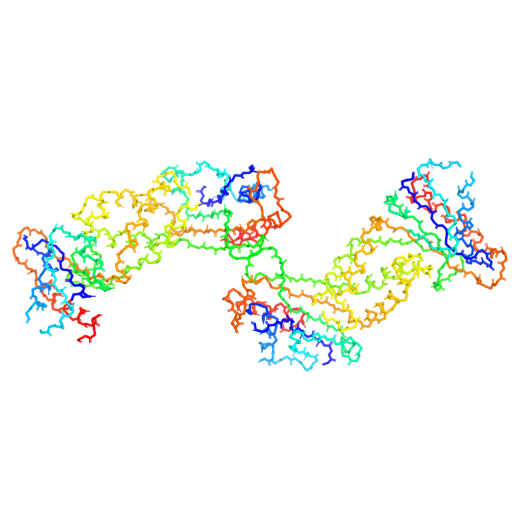 1.00 53.34 15 ARG D CA 1
ATOM 3642 C C . ARG D 1 18 ? -29.121 -37.145 16.146 1.00 61.03 15 ARG D C 1
ATOM 3643 O O . ARG D 1 18 ? -29.067 -37.918 15.174 1.00 53.12 15 ARG D O 1
ATOM 3651 N N . LEU D 1 19 ? -30.268 -36.678 16.647 1.00 61.50 16 LEU D N 1
ATOM 3652 C CA . LEU D 1 19 ? -31.574 -37.050 16.131 1.00 60.14 16 LEU D CA 1
ATOM 3653 C C . LEU D 1 19 ? -31.909 -36.358 14.821 1.00 60.36 16 LEU D C 1
ATOM 3654 O O . LEU D 1 19 ? -32.900 -36.728 14.185 1.00 63.52 16 LEU D O 1
ATOM 3667 N N . GLY D 1 21 ? -30.343 -36.113 11.726 1.00 71.06 18 GLY D N 1
ATOM 3668 C CA . GLY D 1 21 ? -29.520 -36.535 10.615 1.00 69.73 18 GLY D CA 1
ATOM 3669 C C . GLY D 1 21 ? -28.115 -35.979 10.644 1.00 67.41 18 GLY D C 1
ATOM 3670 O O . GLY D 1 21 ? -27.342 -36.264 11.564 1.00 71.53 18 GLY D O 1
ATOM 3671 N N . ASP D 1 22 ? -27.779 -35.169 9.638 1.00 63.19 19 ASP D N 1
ATOM 3672 C CA . ASP D 1 22 ? -26.423 -34.655 9.506 1.00 61.18 19 ASP D CA 1
ATOM 3673 C C . ASP D 1 22 ? -26.077 -33.613 10.564 1.00 57.24 19 ASP D C 1
ATOM 3674 O O . ASP D 1 22 ? -24.903 -33.224 10.672 1.00 52.71 19 ASP D O 1
ATOM 3679 N N . ASP D 1 23 ? -27.050 -33.146 11.349 1.00 51.18 20 ASP D N 1
ATOM 3680 C CA . ASP D 1 23 ? -26.657 -32.320 12.480 1.00 49.87 20 ASP D CA 1
ATOM 3681 C C . ASP D 1 23 ? -25.862 -33.121 13.498 1.00 52.44 20 ASP D C 1
ATOM 3682 O O . ASP D 1 23 ? -25.246 -32.518 14.388 1.00 49.05 20 ASP D O 1
ATOM 3687 N N . GLY D 1 24 ? -25.856 -34.461 13.371 1.00 47.34 21 GLY D N 1
ATOM 3688 C CA . GLY D 1 24 ? -25.089 -35.350 14.213 1.00 49.99 21 GLY D CA 1
ATOM 3689 C C . GLY D 1 24 ? -23.611 -35.374 13.919 1.00 52.12 21 GLY D C 1
ATOM 3690 O O . GLY D 1 24 ? -22.866 -36.101 14.581 1.00 50.52 21 GLY D O 1
ATOM 3691 N N . PHE D 1 25 ? -23.173 -34.581 12.937 1.00 48.67 22 PHE D N 1
ATOM 3692 C CA . PHE D 1 25 ? -21.786 -34.607 12.482 1.00 48.89 22 PHE D CA 1
ATOM 3693 C C . PHE D 1 25 ? -20.812 -34.467 13.651 1.00 50.49 22 PHE D C 1
ATOM 3694 O O . PHE D 1 25 ? -19.988 -35.357 13.902 1.00 55.25 22 PHE D O 1
ATOM 3702 N N . GLY D 1 26 ? -20.912 -33.357 14.386 1.00 49.11 23 GLY D N 1
ATOM 3703 C CA . GLY D 1 26 ? -20.056 -33.074 15.514 1.00 50.84 23 GLY D CA 1
ATOM 3704 C C . GLY D 1 26 ? -19.996 -34.186 16.547 1.00 48.86 23 GLY D C 1
ATOM 3705 O O . GLY D 1 26 ? -18.934 -34.766 16.792 1.00 53.75 23 GLY D O 1
ATOM 3706 N N . PRO D 1 27 ? -21.127 -34.498 17.187 1.00 51.28 24 PRO D N 1
ATOM 3707 C CA . PRO D 1 27 ? -21.136 -35.644 18.121 1.00 51.13 24 PRO D CA 1
ATOM 3708 C C . PRO D 1 27 ? -20.539 -36.913 17.535 1.00 51.36 24 PRO D C 1
ATOM 3709 O O . PRO D 1 27 ? -19.752 -37.595 18.207 1.00 51.61 24 PRO D O 1
ATOM 3713 N N . ARG D 1 28 ? -20.865 -37.235 16.282 1.00 53.58 25 ARG D N 1
ATOM 3714 C CA . ARG D 1 28 ? -20.316 -38.447 15.678 1.00 51.97 25 ARG D CA 1
ATOM 3715 C C . ARG D 1 28 ? -18.802 -38.367 15.538 1.00 58.65 25 ARG D C 1
ATOM 3716 O O . ARG D 1 28 ? -18.121 -39.393 15.637 1.00 70.10 25 ARG D O 1
ATOM 3724 N N . VAL D 1 29 ? -18.250 -37.168 15.326 1.00 61.58 26 VAL D N 1
ATOM 3725 C CA . VAL D 1 29 ? -16.797 -37.042 15.302 1.00 60.50 26 VAL D CA 1
ATOM 3726 C C . VAL D 1 29 ? -16.223 -37.305 16.688 1.00 61.15 26 VAL D C 1
ATOM 3727 O O . VAL D 1 29 ? -15.188 -37.966 16.834 1.00 68.01 26 VAL D O 1
ATOM 3731 N N . VAL D 1 30 ? -16.895 -36.810 17.727 1.00 60.79 27 VAL D N 1
ATOM 3732 C CA . VAL D 1 30 ? -16.478 -37.122 19.088 1.00 64.14 27 VAL D CA 1
ATOM 3733 C C . VAL D 1 30 ? -16.580 -38.621 19.357 1.00 63.66 27 VAL D C 1
ATOM 3734 O O . VAL D 1 30 ? -15.737 -39.186 20.065 1.00 71.26 27 VAL D O 1
ATOM 3738 N N . ASP D 1 31 ? -17.574 -39.299 18.770 1.00 55.39 28 ASP D N 1
ATOM 3739 C CA . ASP D 1 31 ? -17.666 -40.750 18.939 1.00 62.86 28 ASP D CA 1
ATOM 3740 C C . ASP D 1 31 ? -16.418 -41.442 18.414 1.00 69.47 28 ASP D C 1
ATOM 3741 O O . ASP D 1 31 ? -15.867 -42.335 19.068 1.00 75.11 28 ASP D O 1
ATOM 3746 N N . LEU D 1 32 ? -15.969 -41.051 17.220 1.00 69.17 29 LEU D N 1
ATOM 3747 C CA . LEU D 1 32 ? -14.770 -41.653 16.650 1.00 71.02 29 LEU D CA 1
ATOM 3748 C C . LEU D 1 32 ? -13.546 -41.347 17.502 1.00 81.52 29 LEU D C 1
ATOM 3749 O O . LEU D 1 32 ? -12.730 -42.236 17.768 1.00 93.78 29 LEU D O 1
ATOM 3754 N N . LEU D 1 33 ? -13.411 -40.101 17.961 1.00 77.26 30 LEU D N 1
ATOM 3755 C CA . LEU D 1 33 ? -12.242 -39.746 18.756 1.00 78.78 30 LEU D CA 1
ATOM 3756 C C . LEU D 1 33 ? -12.267 -40.411 20.128 1.00 77.91 30 LEU D C 1
ATOM 3757 O O . LEU D 1 33 ? -11.209 -40.750 20.670 1.00 82.26 30 LEU D O 1
ATOM 3762 N N . SER D 1 34 ? -13.457 -40.611 20.700 1.00 78.95 31 SER D N 1
ATOM 3763 C CA . SER D 1 34 ? -13.551 -41.236 22.017 1.00 85.35 31 SER D CA 1
ATOM 3764 C C . SER D 1 34 ? -12.955 -42.635 22.022 1.00 89.01 31 SER D C 1
ATOM 3765 O O . SER D 1 34 ? -12.465 -43.097 23.059 1.00 93.27 31 SER D O 1
ATOM 3768 N N . SER D 1 35 ? -12.983 -43.323 20.880 1.00 92.25 32 SER D N 1
ATOM 3769 C CA . SER D 1 35 ? -12.474 -44.684 20.772 1.00 90.26 32 SER D CA 1
ATOM 3770 C C . SER D 1 35 ? -11.046 -44.731 20.234 1.00 97.73 32 SER D C 1
ATOM 3771 O O . SER D 1 35 ? -10.584 -45.795 19.801 1.00 101.56 32 SER D O 1
ATOM 3782 N N . SER D 1 37 ? -6.760 -43.471 20.984 1.00 119.74 34 SER D N 1
ATOM 3783 C CA . SER D 1 37 ? -5.835 -43.336 22.107 1.00 121.07 34 SER D CA 1
ATOM 3784 C C . SER D 1 37 ? -5.271 -41.917 22.142 1.00 122.12 34 SER D C 1
ATOM 3785 O O . SER D 1 37 ? -4.107 -41.661 21.826 1.00 129.79 34 SER D O 1
ATOM 3788 N N . LEU D 1 38 ? -6.137 -40.985 22.551 1.00 113.41 35 LEU D N 1
ATOM 3789 C CA . LEU D 1 38 ? -5.785 -39.576 22.637 1.00 110.73 35 LEU D CA 1
ATOM 3790 C C . LEU D 1 38 ? -5.065 -39.271 23.951 1.00 117.07 35 LEU D C 1
ATOM 3791 O O . LEU D 1 38 ? -5.241 -39.984 24.944 1.00 115.12 35 LEU D O 1
ATOM 3796 N N . PRO D 1 39 ? -4.247 -38.217 23.982 1.00 125.76 36 PRO D N 1
ATOM 3797 C CA . PRO D 1 39 ? -3.499 -37.898 25.205 1.00 134.68 36 PRO D CA 1
ATOM 3798 C C . PRO D 1 39 ? -4.429 -37.552 26.358 1.00 135.02 36 PRO D C 1
ATOM 3799 O O . PRO D 1 39 ? -5.623 -37.291 26.193 1.00 132.20 36 PRO D O 1
ATOM 3803 N N . ASP D 1 40 ? -3.848 -37.548 27.558 1.00 140.11 37 ASP D N 1
ATOM 3804 C CA . ASP D 1 40 ? -4.650 -37.413 28.768 1.00 136.18 37 ASP D CA 1
ATOM 3805 C C . ASP D 1 40 ? -5.262 -36.023 28.895 1.00 130.27 37 ASP D C 1
ATOM 3806 O O . ASP D 1 40 ? -6.309 -35.867 29.534 1.00 125.84 37 ASP D O 1
ATOM 3811 N N . TYR D 1 41 ? -4.638 -35.008 28.294 1.00 132.24 38 TYR D N 1
ATOM 3812 C CA . TYR D 1 41 ? -5.129 -33.646 28.449 1.00 127.28 38 TYR D CA 1
ATOM 3813 C C . TYR D 1 41 ? -6.326 -33.340 27.555 1.00 116.28 38 TYR D C 1
ATOM 3814 O O . TYR D 1 41 ? -7.119 -32.456 27.895 1.00 110.04 38 TYR D O 1
ATOM 3823 N N . VAL D 1 42 ? -6.487 -34.057 26.445 1.00 111.27 39 VAL D N 1
ATOM 3824 C CA . VAL D 1 42 ? -7.581 -33.794 25.514 1.00 103.11 39 VAL D CA 1
ATOM 3825 C C . VAL D 1 42 ? -8.882 -34.349 26.082 1.00 97.53 39 VAL D C 1
ATOM 3826 O O . VAL D 1 42 ? -8.930 -35.489 26.561 1.00 100.58 39 VAL D O 1
ATOM 3830 N N . ASP D 1 43 ? -9.940 -33.535 26.031 1.00 86.11 40 ASP D N 1
ATOM 3831 C CA . ASP D 1 43 ? -11.290 -33.917 26.445 1.00 82.91 40 ASP D CA 1
ATOM 3832 C C . ASP D 1 43 ? -12.194 -33.804 25.218 1.00 79.47 40 ASP D C 1
ATOM 3833 O O . ASP D 1 43 ? -12.554 -32.699 24.802 1.00 81.16 40 ASP D O 1
ATOM 3838 N N . ALA D 1 44 ? -12.556 -34.938 24.623 1.00 74.44 41 ALA D N 1
ATOM 3839 C CA . ALA D 1 44 ? -13.491 -34.953 23.504 1.00 67.16 41 ALA D CA 1
ATOM 3840 C C . ALA D 1 44 ? -14.890 -35.085 24.087 1.00 64.18 41 ALA D C 1
ATOM 3841 O O . ALA D 1 44 ? -15.237 -36.132 24.628 1.00 57.65 41 ALA D O 1
ATOM 3843 N N . ARG D 1 45 ? -15.690 -34.025 24.012 1.00 62.27 42 ARG D N 1
ATOM 3844 C CA . ARG D 1 45 ? -16.970 -34.011 24.704 1.00 57.86 42 ARG D CA 1
ATOM 3845 C C . ARG D 1 45 ? -18.108 -33.853 23.708 1.00 53.18 42 ARG D C 1
ATOM 3846 O O . ARG D 1 45 ? -18.037 -33.030 22.790 1.00 48.70 42 ARG D O 1
ATOM 3854 N N . ASP D 1 46 ? -19.139 -34.667 23.881 1.00 53.18 43 ASP D N 1
ATOM 3855 C CA . ASP D 1 46 ? -20.360 -34.566 23.093 1.00 49.67 43 ASP D CA 1
ATOM 3856 C C . ASP D 1 46 ? -21.266 -33.592 23.822 1.00 45.84 43 ASP D C 1
ATOM 3857 O O . ASP D 1 46 ? -21.907 -33.947 24.812 1.00 50.72 43 ASP D O 1
ATOM 3862 N N . ILE D 1 47 ? -21.309 -32.357 23.325 1.00 45.65 44 ILE D N 1
ATOM 3863 C CA . ILE D 1 47 ? -22.122 -31.286 23.895 1.00 46.97 44 ILE D CA 1
ATOM 3864 C C . ILE D 1 47 ? -23.567 -31.350 23.433 1.00 46.65 44 ILE D C 1
ATOM 3865 O O . ILE D 1 47 ? -24.434 -30.686 24.021 1.00 47.17 44 ILE D O 1
ATOM 3870 N N . GLY D 1 48 ? -23.853 -32.128 22.391 1.00 49.57 45 GLY D N 1
ATOM 3871 C CA . GLY D 1 48 ? -25.195 -32.149 21.829 1.00 46.44 45 GLY D CA 1
ATOM 3872 C C . GLY D 1 48 ? -25.749 -30.751 21.604 1.00 50.54 45 GLY D C 1
ATOM 3873 O O . GLY D 1 48 ? -25.109 -29.879 21.004 1.00 50.92 45 GLY D O 1
ATOM 3874 N N . THR D 1 49 ? -26.959 -30.517 22.098 1.00 56.35 46 THR D N 1
ATOM 3875 C CA . THR D 1 49 ? -27.617 -29.229 21.934 1.00 58.89 46 THR D CA 1
ATOM 3876 C C . THR D 1 49 ? -27.721 -28.467 23.247 1.00 50.23 46 THR D C 1
ATOM 3877 O O . THR D 1 49 ? -28.529 -27.545 23.354 1.00 59.14 46 THR D O 1
ATOM 3881 N N . ALA D 1 50 ? -26.932 -28.838 24.253 1.00 45.30 47 ALA D N 1
ATOM 3882 C CA . ALA D 1 50 ? -27.025 -28.189 25.554 1.00 52.32 47 ALA D CA 1
ATOM 3883 C C . ALA D 1 50 ? -26.166 -26.935 25.689 1.00 51.95 47 ALA D C 1
ATOM 3884 O O . ALA D 1 50 ? -26.398 -26.152 26.613 1.00 52.47 47 ALA D O 1
ATOM 3886 N N . GLY D 1 51 ? -25.175 -26.720 24.818 1.00 44.95 48 GLY D N 1
ATOM 3887 C CA . GLY D 1 51 ? -24.261 -25.605 25.009 1.00 42.85 48 GLY D CA 1
ATOM 3888 C C . GLY D 1 51 ? -23.259 -25.866 26.115 1.00 50.87 48 GLY D C 1
ATOM 3889 O O . GLY D 1 51 ? -23.286 -26.886 26.789 1.00 53.12 48 GLY D O 1
ATOM 3890 N N . ILE D 1 52 ? -22.361 -24.913 26.334 1.00 65.65 49 ILE D N 1
ATOM 3891 C CA . ILE D 1 52 ? -21.351 -25.094 27.373 1.00 70.51 49 ILE D CA 1
ATOM 3892 C C . ILE D 1 52 ? -21.200 -23.818 28.199 1.00 70.16 49 ILE D C 1
ATOM 3893 O O . ILE D 1 52 ? -21.091 -22.716 27.649 1.00 62.33 49 ILE D O 1
ATOM 3898 N N . THR D 1 53 ? -21.197 -23.975 29.526 1.00 68.16 50 THR D N 1
ATOM 3899 C CA . THR D 1 53 ? -20.918 -22.862 30.426 1.00 82.59 50 THR D CA 1
ATOM 3900 C C . THR D 1 53 ? -19.447 -22.464 30.342 1.00 88.14 50 THR D C 1
ATOM 3901 O O . THR D 1 53 ? -18.560 -23.320 30.396 1.00 85.63 50 THR D O 1
ATOM 3905 N N . VAL D 1 54 ? -19.181 -21.159 30.237 1.00 89.23 51 VAL D N 1
ATOM 3906 C CA . VAL D 1 54 ? -17.789 -20.728 30.135 1.00 91.95 51 VAL D CA 1
ATOM 3907 C C . VAL D 1 54 ? -17.111 -20.744 31.507 1.00 95.12 51 VAL D C 1
ATOM 3908 O O . VAL D 1 54 ? -15.953 -21.164 31.631 1.00 91.45 51 VAL D O 1
ATOM 3912 N N . ALA D 1 55 ? -17.820 -20.331 32.560 1.00 96.86 52 ALA D N 1
ATOM 3913 C CA . ALA D 1 55 ? -17.237 -20.311 33.897 1.00 101.71 52 ALA D CA 1
ATOM 3914 C C . ALA D 1 55 ? -17.220 -21.723 34.473 1.00 109.74 52 ALA D C 1
ATOM 3915 O O . ALA D 1 55 ? -18.208 -22.458 34.364 1.00 106.94 52 ALA D O 1
ATOM 3917 N N . THR D 1 56 ? -16.090 -22.101 35.071 1.00 115.58 53 THR D N 1
ATOM 3918 C CA . THR D 1 56 ? -15.855 -23.409 35.683 1.00 120.24 53 THR D CA 1
ATOM 3919 C C . THR D 1 56 ? -15.939 -24.562 34.684 1.00 113.94 53 THR D C 1
ATOM 3920 O O . THR D 1 56 ? -16.052 -25.724 35.093 1.00 116.31 53 THR D O 1
ATOM 3924 N N . ASP D 1 57 ? -15.872 -24.280 33.386 1.00 101.92 54 ASP D N 1
ATOM 3925 C CA . ASP D 1 57 ? -15.914 -25.338 32.385 1.00 92.06 54 ASP D CA 1
ATOM 3926 C C . ASP D 1 57 ? -15.012 -24.947 31.221 1.00 84.55 54 ASP D C 1
ATOM 3927 O O . ASP D 1 57 ? -13.921 -25.500 31.063 1.00 86.19 54 ASP D O 1
ATOM 3932 N N . LEU D 1 58 ? -15.429 -23.961 30.431 1.00 82.49 55 LEU D N 1
ATOM 3933 C CA . LEU D 1 58 ? -14.692 -23.633 29.218 1.00 79.75 55 LEU D CA 1
ATOM 3934 C C . LEU D 1 58 ? -13.356 -22.957 29.510 1.00 82.52 55 LEU D C 1
ATOM 3935 O O . LEU D 1 58 ? -12.434 -23.054 28.693 1.00 83.20 55 LEU D O 1
ATOM 3940 N N . GLU D 1 59 ? -13.217 -22.312 30.670 1.00 91.48 56 GLU D N 1
ATOM 3941 C CA . GLU D 1 59 ? -11.976 -21.619 31.005 1.00 100.67 56 GLU D CA 1
ATOM 3942 C C . GLU D 1 59 ? -10.814 -22.566 31.282 1.00 99.75 56 GLU D C 1
ATOM 3943 O O . GLU D 1 59 ? -9.655 -22.153 31.159 1.00 102.87 56 GLU D O 1
ATOM 3949 N N . ASP D 1 60 ? -11.091 -23.812 31.675 1.00 96.03 57 ASP D N 1
ATOM 3950 C CA . ASP D 1 60 ? -10.013 -24.745 31.983 1.00 101.69 57 ASP D CA 1
ATOM 3951 C C . ASP D 1 60 ? -9.191 -25.077 30.752 1.00 100.26 57 ASP D C 1
ATOM 3952 O O . ASP D 1 60 ? -8.001 -25.394 30.863 1.00 108.46 57 ASP D O 1
ATOM 3957 N N . TYR D 1 61 ? -9.803 -25.027 29.580 1.00 93.61 58 TYR D N 1
ATOM 3958 C CA . TYR D 1 61 ? -9.125 -25.376 28.344 1.00 91.72 58 TYR D CA 1
ATOM 3959 C C . TYR D 1 61 ? -8.452 -24.134 27.779 1.00 94.28 58 TYR D C 1
ATOM 3960 O O . TYR D 1 61 ? -9.106 -23.109 27.558 1.00 91.74 58 TYR D O 1
ATOM 3969 N N . GLU D 1 62 ? -7.147 -24.224 27.555 1.00 100.82 59 GLU D N 1
ATOM 3970 C CA . GLU D 1 62 ? -6.453 -23.142 26.882 1.00 108.07 59 GLU D CA 1
ATOM 3971 C C . GLU D 1 62 ? -6.628 -23.212 25.372 1.00 104.39 59 GLU D C 1
ATOM 3972 O O . GLU D 1 62 ? -6.431 -22.200 24.692 1.00 107.77 59 GLU D O 1
ATOM 3978 N N . LYS D 1 63 ? -7.002 -24.374 24.837 1.00 97.11 60 LYS D N 1
ATOM 3979 C CA . LYS D 1 63 ? -7.258 -24.551 23.413 1.00 94.75 60 LYS D CA 1
ATOM 3980 C C . LYS D 1 63 ? -8.582 -25.275 23.245 1.00 90.53 60 LYS D C 1
ATOM 3981 O O . LYS D 1 63 ? -8.839 -26.267 23.934 1.00 91.92 60 LYS D O 1
ATOM 3987 N N . VAL D 1 64 ? -9.414 -24.792 22.326 1.00 82.47 61 VAL D N 1
ATOM 3988 C CA . VAL D 1 64 ? -10.754 -25.330 22.143 1.00 67.09 61 VAL D CA 1
ATOM 3989 C C . VAL D 1 64 ? -11.028 -25.527 20.661 1.00 64.36 61 VAL D C 1
ATOM 3990 O O . VAL D 1 64 ? -10.833 -24.609 19.862 1.00 74.85 61 VAL D O 1
ATOM 3994 N N . ILE D 1 65 ? -11.499 -26.718 20.303 1.00 66.34 62 ILE D N 1
ATOM 3995 C CA . ILE D 1 65 ? -11.891 -27.060 18.943 1.00 63.15 62 ILE D CA 1
ATOM 3996 C C . ILE D 1 65 ? -13.365 -27.432 18.963 1.00 59.23 62 ILE D C 1
ATOM 3997 O O . ILE D 1 65 ? -13.780 -28.290 19.749 1.00 63.20 62 ILE D O 1
ATOM 4002 N N . PHE D 1 66 ? -14.148 -26.801 18.093 1.00 54.16 63 PHE D N 1
ATOM 4003 C CA . PHE D 1 66 ? -15.582 -27.031 18.005 1.00 57.72 63 PHE D CA 1
ATOM 4004 C C . PHE D 1 66 ? -15.907 -27.701 16.680 1.00 55.46 63 PHE D C 1
ATOM 4005 O O . PHE D 1 66 ? -15.334 -27.355 15.644 1.00 61.12 63 PHE D O 1
ATOM 4013 N N . LEU D 1 67 ? -16.841 -28.647 16.719 1.00 48.82 64 LEU D N 1
ATOM 4014 C CA . LEU D 1 67 ? -17.312 -29.363 15.539 1.00 53.18 64 LEU D CA 1
ATOM 4015 C C . LEU D 1 67 ? -18.822 -29.222 15.470 1.00 42.05 64 LEU D C 1
ATOM 4016 O O . LEU D 1 67 ? -19.520 -29.606 16.409 1.00 60.52 64 LEU D O 1
ATOM 4021 N N . ASP D 1 68 ? -19.329 -28.702 14.362 1.00 42.78 65 ASP D N 1
ATOM 4022 C CA . ASP D 1 68 ? -20.768 -28.527 14.226 1.00 44.50 65 ASP D CA 1
ATOM 4023 C C . ASP D 1 68 ? -21.146 -28.623 12.758 1.00 52.75 65 ASP D C 1
ATOM 4024 O O . ASP D 1 68 ? -20.299 -28.805 11.879 1.00 58.07 65 ASP D O 1
ATOM 4029 N N . SER D 1 69 ? -22.437 -28.498 12.504 1.00 54.25 66 SER D N 1
ATOM 4030 C CA . SER D 1 69 ? -22.980 -28.529 11.161 1.00 54.62 66 SER D CA 1
ATOM 4031 C C . SER D 1 69 ? -23.444 -27.120 10.812 1.00 54.23 66 SER D C 1
ATOM 4032 O O . SER D 1 69 ? -24.120 -26.468 11.616 1.00 57.73 66 SER D O 1
ATOM 4035 N N . VAL D 1 70 ? -23.040 -26.634 9.643 1.00 83.96 67 VAL D N 1
ATOM 4036 C CA . VAL D 1 70 ? -23.279 -25.243 9.262 1.00 71.88 67 VAL D CA 1
ATOM 4037 C C . VAL D 1 70 ? -23.492 -25.180 7.756 1.00 79.43 67 VAL D C 1
ATOM 4038 O O . VAL D 1 70 ? -22.698 -25.720 6.978 1.00 76.44 67 VAL D O 1
ATOM 4042 N N . GLU D 1 71 ? -24.591 -24.557 7.341 1.00 95.89 68 GLU D N 1
ATOM 4043 C CA . GLU D 1 71 ? -25.004 -24.587 5.939 1.00 108.46 68 GLU D CA 1
ATOM 4044 C C . GLU D 1 71 ? -24.337 -23.437 5.181 1.00 97.55 68 GLU D C 1
ATOM 4045 O O . GLU D 1 71 ? -24.670 -22.266 5.385 1.00 85.32 68 GLU D O 1
ATOM 4051 N N . LEU D 1 72 ? -23.399 -23.778 4.304 1.00 95.90 69 LEU D N 1
ATOM 4052 C CA . LEU D 1 72 ? -22.703 -22.822 3.466 1.00 94.20 69 LEU D CA 1
ATOM 4053 C C . LEU D 1 72 ? -22.847 -23.225 2.005 1.00 105.25 69 LEU D C 1
ATOM 4054 O O . LEU D 1 72 ? -23.353 -24.302 1.670 1.00 102.82 69 LEU D O 1
ATOM 4059 N N . GLU D 1 73 ? -22.369 -22.341 1.136 1.00 116.77 70 GLU D N 1
ATOM 4060 C CA . GLU D 1 73 ? -22.286 -22.615 -0.292 1.00 127.86 70 GLU D CA 1
ATOM 4061 C C . GLU D 1 73 ? -21.085 -23.515 -0.531 1.00 119.99 70 GLU D C 1
ATOM 4062 O O . GLU D 1 73 ? -19.937 -23.067 -0.533 1.00 130.05 70 GLU D O 1
ATOM 4068 N N . GLY D 1 74 ? -21.353 -24.791 -0.725 1.00 108.25 71 GLY D N 1
ATOM 4069 C CA . GLY D 1 74 ? -20.319 -25.742 -1.022 1.00 104.49 71 GLY D CA 1
ATOM 4070 C C . GLY D 1 74 ? -20.885 -27.142 -1.091 1.00 102.72 71 GLY D C 1
ATOM 4071 O O . GLY D 1 74 ? -22.073 -27.381 -0.838 1.00 96.41 71 GLY D O 1
ATOM 4072 N N . PRO D 1 75 ? -20.034 -28.098 -1.440 1.00 105.41 72 PRO D N 1
ATOM 4073 C CA . PRO D 1 75 ? -20.495 -29.489 -1.603 1.00 106.03 72 PRO D CA 1
ATOM 4074 C C . PRO D 1 75 ? -20.974 -30.072 -0.283 1.00 107.32 72 PRO D C 1
ATOM 4075 O O . PRO D 1 75 ? -20.331 -29.886 0.762 1.00 98.08 72 PRO D O 1
ATOM 4079 N N . PRO D 1 76 ? -22.125 -30.767 -0.283 1.00 113.74 73 PRO D N 1
ATOM 4080 C CA . PRO D 1 76 ? -22.555 -31.493 0.920 1.00 113.59 73 PRO D CA 1
ATOM 4081 C C . PRO D 1 76 ? -21.497 -32.452 1.437 1.00 114.00 73 PRO D C 1
ATOM 4082 O O . PRO D 1 76 ? -21.114 -33.402 0.747 1.00 122.20 73 PRO D O 1
ATOM 4086 N N . GLY D 1 77 ? -21.018 -32.206 2.656 1.00 105.58 74 GLY D N 1
ATOM 4087 C CA . GLY D 1 77 ? -19.971 -33.005 3.256 1.00 97.18 74 GLY D CA 1
ATOM 4088 C C . GLY D 1 77 ? -18.624 -32.324 3.348 1.00 96.32 74 GLY D C 1
ATOM 4089 O O . GLY D 1 77 ? -17.686 -32.925 3.885 1.00 101.53 74 GLY D O 1
ATOM 4090 N N . ARG D 1 78 ? -18.488 -31.096 2.854 1.00 95.05 75 ARG D N 1
ATOM 4091 C CA . ARG D 1 78 ? -17.211 -30.404 2.930 1.00 94.36 75 ARG D CA 1
ATOM 4092 C C . ARG D 1 78 ? -17.010 -29.757 4.298 1.00 95.29 75 ARG D C 1
ATOM 4093 O O . ARG D 1 78 ? -17.953 -29.298 4.950 1.00 87.47 75 ARG D O 1
ATOM 4101 N N . LEU D 1 79 ? -15.755 -29.726 4.724 1.00 90.41 76 LEU D N 1
ATOM 4102 C CA . LEU D 1 79 ? -15.369 -29.137 5.990 1.00 91.27 76 LEU D CA 1
ATOM 4103 C C . LEU D 1 79 ? -14.830 -27.732 5.758 1.00 92.39 76 LEU D C 1
ATOM 4104 O O . LEU D 1 79 ? -13.932 -27.528 4.933 1.00 92.15 76 LEU D O 1
ATOM 4109 N N . SER D 1 80 ? -15.401 -26.770 6.470 1.00 90.90 77 SER D N 1
ATOM 4110 C CA . SER D 1 80 ? -14.844 -25.433 6.593 1.00 91.42 77 SER D CA 1
ATOM 4111 C C . SER D 1 80 ? -14.147 -25.338 7.940 1.00 88.66 77 SER D C 1
ATOM 4112 O O . SER D 1 80 ? -14.724 -25.716 8.965 1.00 97.68 77 SER D O 1
ATOM 4115 N N . LYS D 1 81 ? -12.911 -24.856 7.940 1.00 81.07 78 LYS D N 1
ATOM 4116 C CA . LYS D 1 81 ? -12.167 -24.631 9.172 1.00 81.25 78 LYS D CA 1
ATOM 4117 C C . LYS D 1 81 ? -11.905 -23.143 9.312 1.00 84.27 78 LYS D C 1
ATOM 4118 O O . LYS D 1 81 ? -11.267 -22.538 8.444 1.00 91.72 78 LYS D O 1
ATOM 4124 N N . SER D 1 82 ? -12.397 -22.554 10.394 1.00 80.42 79 SER D N 1
ATOM 4125 C CA . SER D 1 82 ? -12.193 -21.140 10.648 1.00 74.14 79 SER D CA 1
ATOM 4126 C C . SER D 1 82 ? -11.671 -20.968 12.065 1.00 75.39 79 SER D C 1
ATOM 4127 O O . SER D 1 82 ? -11.640 -21.911 12.861 1.00 72.28 79 SER D O 1
ATOM 4130 N N . ILE D 1 83 ? -11.244 -19.743 12.368 1.00 73.87 80 ILE D N 1
ATOM 4131 C CA . ILE D 1 83 ? -10.573 -19.436 13.623 1.00 70.68 80 ILE D CA 1
ATOM 4132 C C . ILE D 1 83 ? -11.178 -18.164 14.199 1.00 69.41 80 ILE D C 1
ATOM 4133 O O . ILE D 1 83 ? -11.413 -17.190 13.475 1.00 76.44 80 ILE D O 1
ATOM 4138 N N . LEU D 1 84 ? -11.450 -18.183 15.497 1.00 58.36 81 LEU D N 1
ATOM 4139 C CA . LEU D 1 84 ? -12.030 -17.056 16.210 1.00 60.45 81 LEU D CA 1
ATOM 4140 C C . LEU D 1 84 ? -10.970 -16.527 17.159 1.00 71.60 81 LEU D C 1
ATOM 4141 O O . LEU D 1 84 ? -10.603 -17.205 18.128 1.00 70.37 81 LEU D O 1
ATOM 4146 N N . GLU D 1 85 ? -10.486 -15.317 16.876 1.00 70.65 82 GLU D N 1
ATOM 4147 C CA . GLU D 1 85 ? -9.435 -14.675 17.653 1.00 77.76 82 GLU D CA 1
ATOM 4148 C C . GLU D 1 85 ? -10.111 -13.740 18.646 1.00 77.77 82 GLU D C 1
ATOM 4149 O O . GLU D 1 85 ? -10.586 -12.660 18.279 1.00 74.80 82 GLU D O 1
ATOM 4155 N N . VAL D 1 86 ? -10.154 -14.164 19.909 1.00 78.65 83 VAL D N 1
ATOM 4156 C CA . VAL D 1 86 ? -10.840 -13.386 20.935 1.00 75.19 83 VAL D CA 1
ATOM 4157 C C . VAL D 1 86 ? -10.216 -12.007 21.082 1.00 65.41 83 VAL D C 1
ATOM 4158 O O . VAL D 1 86 ? -10.911 -11.028 21.377 1.00 60.66 83 VAL D O 1
ATOM 4162 N N . ARG D 1 87 ? -8.907 -11.905 20.876 1.00 55.29 84 ARG D N 1
ATOM 4163 C CA . ARG D 1 87 ? -8.218 -10.642 21.087 1.00 48.17 84 ARG D CA 1
ATOM 4164 C C . ARG D 1 87 ? -8.622 -9.605 20.034 1.00 54.35 84 ARG D C 1
ATOM 4165 O O . ARG D 1 87 ? -8.932 -8.454 20.369 1.00 51.03 84 ARG D O 1
ATOM 4173 N N . GLY D 1 88 ? -8.624 -9.992 18.753 1.00 53.51 85 GLY D N 1
ATOM 4174 C CA . GLY D 1 88 ? -9.045 -9.062 17.713 1.00 47.16 85 GLY D CA 1
ATOM 4175 C C . GLY D 1 88 ? -10.482 -8.607 17.881 1.00 45.11 85 GLY D C 1
ATOM 4176 O O . GLY D 1 88 ? -10.829 -7.469 17.549 1.00 49.39 85 GLY D O 1
ATOM 4177 N N . LEU D 1 89 ? -11.333 -9.483 18.402 1.00 44.91 86 LEU D N 1
ATOM 4178 C CA . LEU D 1 89 ? -12.712 -9.114 18.674 1.00 49.84 86 LEU D CA 1
ATOM 4179 C C . LEU D 1 89 ? -12.768 -8.015 19.722 1.00 53.14 86 LEU D C 1
ATOM 4180 O O . LEU D 1 89 ? -13.569 -7.073 19.622 1.00 50.54 86 LEU D O 1
ATOM 4185 N N . ASP D 1 90 ? -11.904 -8.113 20.727 1.00 51.82 87 ASP D N 1
ATOM 4186 C CA . ASP D 1 90 ? -11.831 -7.084 21.751 1.00 55.95 87 ASP D CA 1
ATOM 4187 C C . ASP D 1 90 ? -11.464 -5.727 21.139 1.00 53.81 87 ASP D C 1
ATOM 4188 O O . ASP D 1 90 ? -12.140 -4.714 21.374 1.00 49.70 87 ASP D O 1
ATOM 4193 N N . GLU D 1 91 ? -10.415 -5.699 20.316 1.00 51.45 88 GLU D N 1
ATOM 4194 C CA . GLU D 1 91 ? -10.018 -4.463 19.643 1.00 43.27 88 GLU D CA 1
ATOM 4195 C C . GLU D 1 91 ? -11.128 -3.929 18.745 1.00 47.18 88 GLU D C 1
ATOM 4196 O O . GLU D 1 91 ? -11.366 -2.714 18.690 1.00 45.76 88 GLU D O 1
ATOM 4202 N N . ASP D 1 92 ? -11.845 -4.821 18.058 1.00 46.85 89 ASP D N 1
ATOM 4203 C CA . ASP D 1 92 ? -12.984 -4.384 17.258 1.00 41.48 89 ASP D CA 1
ATOM 4204 C C . ASP D 1 92 ? -14.075 -3.778 18.135 1.00 38.93 89 ASP D C 1
ATOM 4205 O O . ASP D 1 92 ? -14.721 -2.799 17.748 1.00 45.99 89 ASP D O 1
ATOM 4210 N N . ILE D 1 93 ? -14.293 -4.342 19.324 1.00 39.93 90 ILE D N 1
ATOM 4211 C CA . ILE D 1 93 ? -15.323 -3.809 20.208 1.00 37.36 90 ILE D CA 1
ATOM 4212 C C . ILE D 1 93 ? -14.928 -2.425 20.687 1.00 42.16 90 ILE D C 1
ATOM 4213 O O . ILE D 1 93 ? -15.790 -1.559 20.893 1.00 43.32 90 ILE D O 1
ATOM 4218 N N . SER D 1 94 ? -13.623 -2.172 20.827 1.00 50.75 91 SER D N 1
ATOM 4219 C CA . SER D 1 94 ? -13.171 -0.833 21.197 1.00 45.17 91 SER D CA 1
ATOM 4220 C C . SER D 1 94 ? -13.436 0.170 20.083 1.00 46.24 91 SER D C 1
ATOM 4221 O O . SER D 1 94 ? -13.860 1.298 20.353 1.00 48.48 91 SER D O 1
ATOM 4224 N N . GLN D 1 95 ? -13.182 -0.218 18.824 1.00 50.68 92 GLN D N 1
ATOM 4225 C CA . GLN D 1 95 ? -13.518 0.643 17.691 1.00 39.00 92 GLN D CA 1
ATOM 4226 C C . GLN D 1 95 ? -15.014 0.953 17.645 1.00 40.04 92 GLN D C 1
ATOM 4227 O O . GLN D 1 95 ? -15.412 2.081 17.335 1.00 42.61 92 GLN D O 1
ATOM 4233 N N . LEU D 1 96 ? -15.861 -0.030 17.947 1.00 44.95 93 LEU D N 1
ATOM 4234 C CA . LEU D 1 96 ? -17.300 0.224 17.934 1.00 49.09 93 LEU D CA 1
ATOM 4235 C C . LEU D 1 96 ? -17.697 1.234 19.004 1.00 46.53 93 LEU D C 1
ATOM 4236 O O . LEU D 1 96 ? -18.590 2.059 18.784 1.00 41.88 93 LEU D O 1
ATOM 4241 N N . ALA D 1 97 ? -17.075 1.161 20.179 1.00 35.58 94 ALA D N 1
ATOM 4242 C CA . ALA D 1 97 ? -17.358 2.134 21.227 1.00 48.39 94 ALA D CA 1
ATOM 4243 C C . ALA D 1 97 ? -17.204 3.565 20.716 1.00 51.14 94 ALA D C 1
ATOM 4244 O O . ALA D 1 97 ? -18.136 4.375 20.816 1.00 50.35 94 ALA D O 1
ATOM 4246 N N . ARG D 1 98 ? -16.049 3.874 20.113 1.00 46.37 95 ARG D N 1
ATOM 4247 C CA . ARG D 1 98 ? -15.759 5.219 19.613 1.00 39.18 95 ARG D CA 1
ATOM 4248 C C . ARG D 1 98 ? -16.822 5.737 18.650 1.00 49.82 95 ARG D C 1
ATOM 4249 O O . ARG D 1 98 ? -16.922 6.954 18.437 1.00 57.91 95 ARG D O 1
ATOM 4265 N N . THR D 1 100 ? -20.189 5.547 18.709 1.00 43.17 97 THR D N 1
ATOM 4266 C CA . THR D 1 100 ? -21.389 6.080 19.360 1.00 49.98 97 THR D CA 1
ATOM 4267 C C . THR D 1 100 ? -22.657 5.737 18.576 1.00 51.92 97 THR D C 1
ATOM 4268 O O . THR D 1 100 ? -23.542 6.568 18.366 1.00 44.29 97 THR D O 1
ATOM 4272 N N . LEU D 1 101 ? -22.748 4.479 18.154 1.00 58.08 98 LEU D N 1
ATOM 4273 C CA . LEU D 1 101 ? -23.966 3.995 17.519 1.00 59.62 98 LEU D CA 1
ATOM 4274 C C . LEU D 1 101 ? -25.098 3.943 18.542 1.00 58.21 98 LEU D C 1
ATOM 4275 O O . LEU D 1 101 ? -24.920 3.406 19.643 1.00 54.90 98 LEU D O 1
ATOM 4280 N N . HIS D 1 102 ? -26.260 4.510 18.179 1.00 53.54 99 HIS D N 1
ATOM 4281 C CA . HIS D 1 102 ? -27.434 4.453 19.051 1.00 55.14 99 HIS D CA 1
ATOM 4282 C C . HIS D 1 102 ? -27.752 3.013 19.477 1.00 61.02 99 HIS D C 1
ATOM 4283 O O . HIS D 1 102 ? -27.833 2.715 20.677 1.00 61.97 99 HIS D O 1
ATOM 4290 N N . GLU D 1 103 ? -27.905 2.094 18.504 1.00 56.69 100 GLU D N 1
ATOM 4291 C CA . GLU D 1 103 ? -28.287 0.707 18.784 1.00 50.53 100 GLU D CA 1
ATOM 4292 C C . GLU D 1 103 ? -27.176 -0.119 19.424 1.00 56.59 100 GLU D C 1
ATOM 4293 O O . GLU D 1 103 ? -27.436 -1.258 19.830 1.00 54.74 100 GLU D O 1
ATOM 4299 N N . VAL D 1 104 ? -25.946 0.391 19.493 1.00 54.36 101 VAL D N 1
ATOM 4300 C CA . VAL D 1 104 ? -24.845 -0.389 20.047 1.00 53.30 101 VAL D CA 1
ATOM 4301 C C . VAL D 1 104 ? -24.295 0.382 21.241 1.00 63.72 101 VAL D C 1
ATOM 4302 O O . VAL D 1 104 ? -23.220 0.994 21.167 1.00 64.78 101 VAL D O 1
ATOM 4306 N N . GLY D 1 105 ? -25.051 0.351 22.345 1.00 70.12 102 GLY D N 1
ATOM 4307 C CA . GLY D 1 105 ? -24.746 1.183 23.499 1.00 60.00 102 GLY D CA 1
ATOM 4308 C C . GLY D 1 105 ? -23.510 0.731 24.256 1.00 53.54 102 GLY D C 1
ATOM 4309 O O . GLY D 1 105 ? -23.164 -0.454 24.308 1.00 49.51 102 GLY D O 1
ATOM 4310 N N . LEU D 1 106 ? -22.850 1.711 24.877 1.00 46.07 103 LEU D N 1
ATOM 4311 C CA . LEU D 1 106 ? -21.529 1.489 25.450 1.00 37.89 103 LEU D CA 1
ATOM 4312 C C . LEU D 1 106 ? -21.552 0.422 26.539 1.00 42.37 103 LEU D C 1
ATOM 4313 O O . LEU D 1 106 ? -20.677 -0.450 26.582 1.00 46.78 103 LEU D O 1
ATOM 4318 N N . GLU D 1 107 ? -22.541 0.469 27.428 1.00 38.45 104 GLU D N 1
ATOM 4319 C CA . GLU D 1 107 ? -22.553 -0.486 28.527 1.00 45.53 104 GLU D CA 1
ATOM 4320 C C . GLU D 1 107 ? -22.728 -1.916 28.030 1.00 47.95 104 GLU D C 1
ATOM 4321 O O . GLU D 1 107 ? -22.173 -2.851 28.619 1.00 49.92 104 GLU D O 1
ATOM 4327 N N . GLY D 1 108 ? -23.488 -2.110 26.953 1.00 45.11 105 GLY D N 1
ATOM 4328 C CA . GLY D 1 108 ? -23.614 -3.439 26.389 1.00 39.32 105 GLY D CA 1
ATOM 4329 C C . GLY D 1 108 ? -22.347 -3.904 25.693 1.00 45.02 105 GLY D C 1
ATOM 4330 O O . GLY D 1 108 ? -21.992 -5.085 25.762 1.00 50.57 105 GLY D O 1
ATOM 4331 N N . LEU D 1 109 ? -21.655 -2.992 24.999 1.00 38.05 106 LEU D N 1
ATOM 4332 C CA . LEU D 1 109 ? -20.377 -3.353 24.393 1.00 38.79 106 LEU D CA 1
ATOM 4333 C C . LEU D 1 109 ? -19.397 -3.819 25.454 1.00 42.68 106 LEU D C 1
ATOM 4334 O O . LEU D 1 109 ? -18.651 -4.782 25.242 1.00 44.36 106 LEU D O 1
ATOM 4339 N N . LEU D 1 110 ? -19.380 -3.117 26.595 1.00 44.95 107 LEU D N 1
ATOM 4340 C CA . LEU D 1 110 ? -18.473 -3.414 27.696 1.00 40.24 107 LEU D CA 1
ATOM 4341 C C . LEU D 1 110 ? -18.820 -4.747 28.364 1.00 43.99 107 LEU D C 1
ATOM 4342 O O . LEU D 1 110 ? -17.937 -5.566 28.646 1.00 41.81 107 LEU D O 1
ATOM 4347 N N . LYS D 1 111 ? -20.100 -4.972 28.653 1.00 40.11 108 LYS D N 1
ATOM 4348 C CA . LYS D 1 111 ? -20.491 -6.268 29.192 1.00 47.03 108 LYS D CA 1
ATOM 4349 C C . LYS D 1 111 ? -20.139 -7.386 28.219 1.00 49.88 108 LYS D C 1
ATOM 4350 O O . LYS D 1 111 ? -19.654 -8.450 28.625 1.00 46.31 108 LYS D O 1
ATOM 4356 N N . PHE D 1 112 ? -20.334 -7.136 26.926 1.00 49.97 109 PHE D N 1
ATOM 4357 C CA . PHE D 1 112 ? -19.994 -8.117 25.908 1.00 44.42 109 PHE D CA 1
ATOM 4358 C C . PHE D 1 112 ? -18.500 -8.418 25.928 1.00 48.47 109 PHE D C 1
ATOM 4359 O O . PHE D 1 112 ? -18.090 -9.585 25.948 1.00 51.01 109 PHE D O 1
ATOM 4367 N N . ALA D 1 113 ? -17.668 -7.377 25.985 1.00 38.06 110 ALA D N 1
ATOM 4368 C CA . ALA D 1 113 ? -16.225 -7.599 26.042 1.00 45.02 110 ALA D CA 1
ATOM 4369 C C . ALA D 1 113 ? -15.846 -8.422 27.261 1.00 47.00 110 ALA D C 1
ATOM 4370 O O . ALA D 1 113 ? -14.990 -9.313 27.185 1.00 44.99 110 ALA D O 1
ATOM 4372 N N . LYS D 1 114 ? -16.463 -8.124 28.400 1.00 48.10 111 LYS D N 1
ATOM 4373 C CA . LYS D 1 114 ? -16.098 -8.802 29.631 1.00 41.47 111 LYS D CA 1
ATOM 4374 C C . LYS D 1 114 ? -16.472 -10.269 29.563 1.00 48.02 111 LYS D C 1
ATOM 4375 O O . LYS D 1 114 ? -15.716 -11.135 30.027 1.00 58.34 111 LYS D O 1
ATOM 4381 N N . SER D 1 115 ? -17.622 -10.572 28.959 1.00 46.55 112 SER D N 1
ATOM 4382 C CA . SER D 1 115 ? -18.069 -11.959 28.905 1.00 47.76 112 SER D CA 1
ATOM 4383 C C . SER D 1 115 ? -17.183 -12.804 27.983 1.00 57.41 112 SER D C 1
ATOM 4384 O O . SER D 1 115 ? -16.849 -13.945 28.320 1.00 66.80 112 SER D O 1
ATOM 4387 N N . ILE D 1 116 ? -16.777 -12.273 26.826 1.00 54.03 113 ILE D N 1
ATOM 4388 C CA . ILE D 1 116 ? -15.901 -13.058 25.953 1.00 51.14 113 ILE D CA 1
ATOM 4389 C C . ILE D 1 116 ? -14.447 -13.055 26.414 1.00 52.28 113 ILE D C 1
ATOM 4390 O O . ILE D 1 116 ? -13.673 -13.916 25.984 1.00 53.13 113 ILE D O 1
ATOM 43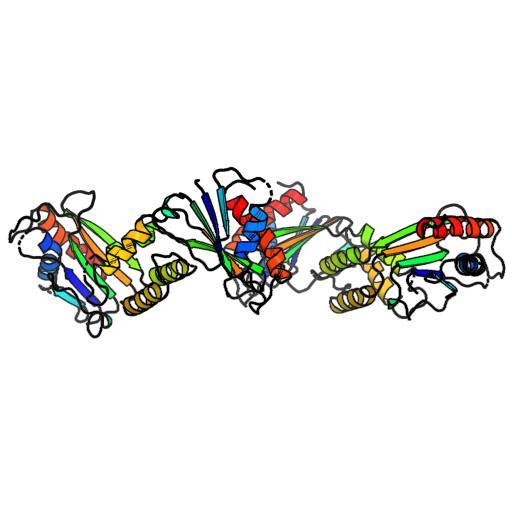95 N N . GLY D 1 117 ? -14.039 -12.097 27.250 1.00 50.11 114 GLY D N 1
ATOM 4396 C CA . GLY D 1 117 ? -12.649 -12.027 27.679 1.00 51.47 114 GLY D CA 1
ATOM 4397 C C . GLY D 1 117 ? -12.138 -13.281 28.369 1.00 63.94 114 GLY D C 1
ATOM 4398 O O . GLY D 1 117 ? -10.924 -13.510 28.395 1.00 68.11 114 GLY D O 1
ATOM 4399 N N . VAL D 1 118 ? -13.031 -14.108 28.915 1.00 59.45 115 VAL D N 1
ATOM 4400 C CA . VAL D 1 118 ? -12.605 -15.284 29.667 1.00 76.17 115 VAL D CA 1
ATOM 4401 C C . VAL D 1 118 ? -12.642 -16.528 28.786 1.00 80.35 115 VAL D C 1
ATOM 4402 O O . VAL D 1 118 ? -12.457 -17.646 29.274 1.00 96.34 115 VAL D O 1
ATOM 4406 N N . LEU D 1 119 ? -12.887 -16.352 27.492 1.00 80.43 116 LEU D N 1
ATOM 4407 C CA . LEU D 1 119 ? -12.790 -17.470 26.573 1.00 71.13 116 LEU D CA 1
ATOM 4408 C C . LEU D 1 119 ? -11.331 -17.872 26.399 1.00 78.31 116 LEU D C 1
ATOM 4409 O O . LEU D 1 119 ? -10.421 -17.102 26.716 1.00 77.18 116 LEU D O 1
ATOM 4414 N N . PRO D 1 120 ? -11.083 -19.083 25.912 1.00 88.39 117 PRO D N 1
ATOM 4415 C CA . PRO D 1 120 ? -9.704 -19.491 25.619 1.00 91.89 117 PRO D CA 1
ATOM 4416 C C . PRO D 1 120 ? -9.102 -18.654 24.505 1.00 91.74 117 PRO D C 1
ATOM 4417 O O . PRO D 1 120 ? -9.809 -18.119 23.646 1.00 96.13 117 PRO D O 1
ATOM 4421 N N . GLY D 1 121 ? -7.777 -18.549 24.528 1.00 92.79 118 GLY D N 1
ATOM 4422 C CA . GLY D 1 121 ? -7.055 -17.722 23.577 1.00 105.73 118 GLY D CA 1
ATOM 4423 C C . GLY D 1 121 ? -7.451 -17.965 22.136 1.00 112.88 118 GLY D C 1
ATOM 4424 O O . GLY D 1 121 ? -8.128 -17.136 21.519 1.00 114.62 118 GLY D O 1
ATOM 4425 N N . GLU D 1 122 ? -7.044 -19.106 21.593 1.00 116.88 119 GLU D N 1
ATOM 4426 C CA . GLU D 1 122 ? -7.446 -19.515 20.258 1.00 115.52 119 GLU D CA 1
ATOM 4427 C C . GLU D 1 122 ? -8.608 -20.497 20.347 1.00 106.87 119 GLU D C 1
ATOM 4428 O O . GLU D 1 122 ? -8.669 -21.337 21.250 1.00 107.41 119 GLU D O 1
ATOM 4434 N N . VAL D 1 123 ? -9.540 -20.364 19.413 1.00 96.14 120 VAL D N 1
ATOM 4435 C CA . VAL D 1 123 ? -10.701 -21.230 19.312 1.00 67.83 120 VAL D CA 1
ATOM 4436 C C . VAL D 1 123 ? -10.856 -21.607 17.852 1.00 69.76 120 VAL D C 1
ATOM 4437 O O . VAL D 1 123 ? -10.827 -20.736 16.980 1.00 75.58 120 VAL D O 1
ATOM 4441 N N . THR D 1 124 ? -11.013 -22.897 17.581 1.00 71.01 121 THR D N 1
ATOM 4442 C CA . THR D 1 124 ? -11.060 -23.405 16.218 1.00 77.34 121 THR D CA 1
ATOM 4443 C C . THR D 1 124 ? -12.408 -24.062 15.958 1.00 71.84 121 THR D C 1
ATOM 4444 O O . THR D 1 124 ? -12.959 -24.734 16.836 1.00 64.77 121 THR D O 1
ATOM 4448 N N . LEU D 1 125 ? -12.947 -23.846 14.759 1.00 71.22 122 LEU D N 1
ATOM 4449 C CA . LEU D 1 125 ? -14.300 -24.275 14.433 1.00 69.43 122 LEU D CA 1
ATOM 4450 C C . LEU D 1 125 ? -14.288 -25.013 13.113 1.00 74.76 122 LEU D C 1
ATOM 4451 O O . LEU D 1 125 ? -13.962 -24.426 12.075 1.00 83.63 122 LEU D O 1
ATOM 4456 N N . ILE D 1 126 ? -14.679 -26.282 13.158 1.00 73.03 123 ILE D N 1
ATOM 4457 C CA . ILE D 1 126 ? -14.809 -27.127 11.980 1.00 70.55 123 ILE D CA 1
ATOM 4458 C C . ILE D 1 126 ? -16.295 -27.340 11.736 1.00 68.24 123 ILE D C 1
ATOM 4459 O O . ILE D 1 126 ? -16.977 -28.018 12.517 1.00 64.31 123 ILE D O 1
ATOM 4464 N N . GLY D 1 127 ? -16.801 -26.755 10.663 1.00 71.04 124 GLY D N 1
ATOM 4465 C CA . GLY D 1 127 ? -18.174 -26.952 10.257 1.00 70.07 124 GLY D CA 1
ATOM 4466 C C . GLY D 1 127 ? -18.257 -27.931 9.101 1.00 83.23 124 GLY D C 1
ATOM 4467 O O . GLY D 1 127 ? -17.373 -27.989 8.249 1.00 89.13 124 GLY D O 1
ATOM 4468 N N . CYS D 1 128 ? -19.328 -28.715 9.089 1.00 82.55 125 CYS D N 1
ATOM 4469 C CA . CYS D 1 128 ? -19.621 -29.616 7.987 1.00 75.29 125 CYS D CA 1
ATOM 4470 C C . CYS D 1 128 ? -20.876 -29.140 7.272 1.00 79.37 125 CYS D C 1
ATOM 4471 O O . CYS D 1 128 ? -21.889 -28.853 7.919 1.00 76.75 125 CYS D O 1
ATOM 4474 N N . ILE D 1 129 ? -20.801 -29.033 5.948 1.00 83.97 126 ILE D N 1
ATOM 4475 C CA . ILE D 1 129 ? -21.995 -28.768 5.149 1.00 84.88 126 ILE D CA 1
ATOM 4476 C C . ILE D 1 129 ? -22.842 -30.035 5.172 1.00 87.76 126 ILE D C 1
ATOM 4477 O O . ILE D 1 129 ? -22.353 -31.110 4.796 1.00 89.77 126 ILE D O 1
ATOM 4482 N N . PRO D 1 130 ? -24.094 -29.970 5.607 1.00 84.57 127 PRO D N 1
ATOM 4483 C CA . PRO D 1 130 ? -24.933 -31.165 5.652 1.00 80.72 127 PRO D CA 1
ATOM 4484 C C . PRO D 1 130 ? -25.627 -31.400 4.315 1.00 93.71 127 PRO D C 1
ATOM 4485 O O . PRO D 1 130 ? -25.678 -30.528 3.446 1.00 98.18 127 PRO D O 1
ATOM 4489 N N . ARG D 1 131 ? -26.164 -32.609 4.173 1.00 95.66 128 ARG D N 1
ATOM 4490 C CA . ARG D 1 131 ? -27.065 -32.942 3.080 1.00 99.85 128 ARG D CA 1
ATOM 4491 C C . ARG D 1 131 ? -28.520 -32.958 3.523 1.00 98.48 128 ARG D C 1
ATOM 4492 O O . ARG D 1 131 ? -29.385 -32.464 2.797 1.00 109.40 128 ARG D O 1
ATOM 4500 N N . SER D 1 132 ? -28.811 -33.489 4.708 1.00 85.28 129 SER D N 1
ATOM 4501 C CA . SER D 1 132 ? -30.186 -33.570 5.176 1.00 86.30 129 SER D CA 1
ATOM 4502 C C . SER D 1 132 ? -30.232 -33.442 6.690 1.00 79.65 129 SER D C 1
ATOM 4503 O O . SER D 1 132 ? -29.403 -34.012 7.406 1.00 73.67 129 SER D O 1
ATOM 4506 N N . LEU D 1 133 ? -31.222 -32.688 7.161 1.00 83.72 130 LEU D N 1
ATOM 4507 C CA . LEU D 1 133 ? -31.449 -32.460 8.579 1.00 78.41 130 LEU D CA 1
ATOM 4508 C C . LEU D 1 133 ? -32.843 -32.896 8.999 1.00 81.52 130 LEU D C 1
ATOM 4509 O O . LEU D 1 133 ? -33.289 -32.536 10.093 1.00 80.23 130 LEU D O 1
ATOM 4514 N N . LYS D 1 134 ? -33.556 -33.637 8.154 1.00 91.52 131 LYS D N 1
ATOM 4515 C CA . LYS D 1 134 ? -34.839 -34.167 8.576 1.00 89.76 131 LYS D CA 1
ATOM 4516 C C . LYS D 1 134 ? -34.606 -35.216 9.659 1.00 81.45 131 LYS D C 1
ATOM 4517 O O . LYS D 1 134 ? -33.570 -35.888 9.667 1.00 85.69 131 LYS D O 1
ATOM 4523 N N . PRO D 1 135 ? -35.531 -35.343 10.607 1.00 70.19 132 PRO D N 1
ATOM 4524 C CA . PRO D 1 135 ? -35.295 -36.227 11.757 1.00 69.59 132 PRO D CA 1
ATOM 4525 C C . PRO D 1 135 ? -34.857 -37.614 11.330 1.00 77.87 132 PRO D C 1
ATOM 4526 O O . PRO D 1 135 ? -35.532 -38.274 10.535 1.00 85.58 132 PRO D O 1
ATOM 4530 N N . SER D 1 136 ? -33.705 -38.045 11.828 1.00 79.67 133 SER D N 1
ATOM 4531 C CA . SER D 1 136 ? -33.079 -39.282 11.387 1.00 78.57 133 SER D CA 1
ATOM 4532 C C . SER D 1 136 ? -31.906 -39.564 12.301 1.00 70.70 133 SER D C 1
ATOM 4533 O O . SER D 1 136 ? -31.242 -38.635 12.768 1.00 68.88 133 SER D O 1
ATOM 4536 N N . LEU D 1 137 ? -31.644 -40.846 12.538 1.00 65.32 134 LEU D N 1
ATOM 4537 C CA . LEU D 1 137 ? -30.521 -41.223 13.375 1.00 60.37 134 LEU D CA 1
ATOM 4538 C C . LEU D 1 137 ? -29.238 -41.416 12.589 1.00 64.05 134 LEU D C 1
ATOM 4539 O O . LEU D 1 137 ? -28.212 -41.739 13.196 1.00 61.34 134 LEU D O 1
ATOM 4544 N N . GLU D 1 138 ? -29.252 -41.219 11.270 1.00 70.40 135 GLU D N 1
ATOM 4545 C CA . GLU D 1 138 ? -28.082 -41.535 10.463 1.00 77.56 135 GLU D CA 1
ATOM 4546 C C . GLU D 1 138 ? -27.508 -40.322 9.733 1.00 75.13 135 GLU D C 1
ATOM 4547 O O . GLU D 1 138 ? -28.185 -39.326 9.482 1.00 70.90 135 GLU D O 1
ATOM 4553 N N . LEU D 1 139 ? -26.222 -40.445 9.416 1.00 67.63 136 LEU D N 1
ATOM 4554 C CA . LEU D 1 139 ? -25.496 -39.528 8.562 1.00 70.42 136 LEU D CA 1
ATOM 4555 C C . LEU D 1 139 ? -25.552 -39.986 7.108 1.00 82.06 136 LEU D C 1
ATOM 4556 O O . LEU D 1 139 ? -25.510 -41.183 6.822 1.00 84.45 136 LEU D O 1
ATOM 4561 N N . SER D 1 140 ? -25.627 -39.025 6.190 1.00 86.26 137 SER D N 1
ATOM 4562 C CA . SER D 1 140 ? -25.425 -39.331 4.783 1.00 90.54 137 SER D CA 1
ATOM 4563 C C . SER D 1 140 ? -24.009 -39.854 4.561 1.00 96.36 137 SER D C 1
ATOM 4564 O O . SER D 1 140 ? -23.116 -39.682 5.395 1.00 93.74 137 SER D O 1
ATOM 4567 N N . GLU D 1 141 ? -23.814 -40.516 3.417 1.00 102.24 138 GLU D N 1
ATOM 4568 C CA . GLU D 1 141 ? -22.482 -40.994 3.056 1.00 100.34 138 GLU D CA 1
ATOM 4569 C C . GLU D 1 141 ? -21.470 -39.851 3.065 1.00 103.03 138 GLU D C 1
ATOM 4570 O O . GLU D 1 141 ? -20.345 -40.008 3.557 1.00 104.19 138 GLU D O 1
ATOM 4576 N N . GLU D 1 142 ? -21.861 -38.685 2.541 1.00 96.94 139 GLU D N 1
ATOM 4577 C CA . GLU D 1 142 ? -20.951 -37.545 2.500 1.00 101.05 139 GLU D CA 1
ATOM 4578 C C . GLU D 1 142 ? -20.524 -37.135 3.904 1.00 94.91 139 GLU D C 1
ATOM 4579 O O . GLU D 1 142 ? -19.329 -36.995 4.186 1.00 97.91 139 GLU D O 1
ATOM 4585 N N . VAL D 1 143 ? -21.492 -36.946 4.804 1.00 86.43 140 VAL D N 1
ATOM 4586 C CA . VAL D 1 143 ? -21.159 -36.518 6.159 1.00 87.42 140 VAL D CA 1
ATOM 4587 C C . VAL D 1 143 ? -20.494 -37.645 6.937 1.00 78.68 140 VAL D C 1
ATOM 4588 O O . VAL D 1 143 ? -19.611 -37.397 7.766 1.00 76.31 140 VAL D O 1
ATOM 4592 N N . GLU D 1 144 ? -20.891 -38.894 6.684 1.00 79.83 141 GLU D N 1
ATOM 4593 C CA . GLU D 1 144 ? -20.201 -40.025 7.296 1.00 83.55 141 GLU D CA 1
ATOM 4594 C C . GLU D 1 144 ? -18.724 -40.014 6.922 1.00 88.75 141 GLU D C 1
ATOM 4595 O O . GLU D 1 144 ? -17.852 -40.153 7.786 1.00 93.00 141 GLU D O 1
ATOM 4601 N N . ALA D 1 145 ? -18.423 -39.817 5.636 1.00 92.05 142 ALA D N 1
ATOM 4602 C CA . ALA D 1 145 ? -17.032 -39.666 5.225 1.00 90.40 142 ALA D CA 1
ATOM 4603 C C . ALA D 1 145 ? -16.412 -38.409 5.823 1.00 89.18 142 ALA D C 1
ATOM 4604 O O . ALA D 1 145 ? -15.222 -38.397 6.158 1.00 89.77 142 ALA D O 1
ATOM 4606 N N . ALA D 1 146 ? -17.200 -37.345 5.972 1.00 86.29 143 ALA D N 1
ATOM 4607 C CA . ALA D 1 146 ? -16.663 -36.114 6.539 1.00 84.58 143 ALA D CA 1
ATOM 4608 C C . ALA D 1 146 ? -16.203 -36.312 7.978 1.00 79.97 143 ALA D C 1
ATOM 4609 O O . ALA D 1 146 ? -15.253 -35.654 8.422 1.00 79.93 143 ALA D O 1
ATOM 4611 N N . THR D 1 147 ? -16.858 -37.211 8.718 1.00 80.65 144 THR D N 1
ATOM 4612 C CA . THR D 1 147 ? -16.487 -37.427 10.113 1.00 75.19 144 THR D CA 1
ATOM 4613 C C . THR D 1 147 ? -15.049 -37.913 10.230 1.00 83.60 144 THR D C 1
ATOM 4614 O O . THR D 1 147 ? -14.300 -37.443 11.096 1.00 85.07 144 THR D O 1
ATOM 4618 N N . HIS D 1 148 ? -14.635 -38.840 9.356 1.00 78.83 145 HIS D N 1
ATOM 4619 C CA . HIS D 1 148 ? -13.244 -39.282 9.362 1.00 81.87 145 HIS D CA 1
ATOM 4620 C C . HIS D 1 148 ? -12.323 -38.194 8.832 1.00 90.26 145 HIS D C 1
ATOM 4621 O O . HIS D 1 148 ? -11.220 -37.997 9.358 1.00 92.17 145 HIS D O 1
ATOM 4628 N N . ALA D 1 149 ? -12.757 -37.480 7.789 1.00 89.31 146 ALA D N 1
ATOM 4629 C CA . ALA D 1 149 ? -12.040 -36.284 7.364 1.00 94.98 146 ALA D CA 1
ATOM 4630 C C . ALA D 1 149 ? -11.824 -35.346 8.543 1.00 90.93 146 ALA D C 1
ATOM 4631 O O . ALA D 1 149 ? -10.711 -34.858 8.768 1.00 93.09 146 ALA D O 1
ATOM 4633 N N . ALA D 1 150 ? -12.882 -35.114 9.327 1.00 85.84 147 ALA D N 1
ATOM 4634 C CA . ALA D 1 150 ? -12.792 -34.209 10.470 1.00 85.80 147 ALA D CA 1
ATOM 4635 C C . ALA D 1 150 ? -11.864 -34.760 11.546 1.00 87.80 147 ALA D C 1
ATOM 4636 O O . ALA D 1 150 ? -11.135 -33.999 12.189 1.00 97.30 147 ALA D O 1
ATOM 4638 N N . VAL D 1 151 ? -11.887 -36.074 11.762 1.00 83.13 148 VAL D N 1
ATOM 4639 C CA . VAL D 1 151 ? -10.906 -36.700 12.643 1.00 88.49 148 VAL D CA 1
ATOM 4640 C C . VAL D 1 151 ? -9.491 -36.370 12.186 1.00 95.60 148 VAL D C 1
ATOM 4641 O O . VAL D 1 151 ? -8.605 -36.094 13.005 1.00 93.74 148 VAL D O 1
ATOM 4645 N N . ASP D 1 152 ? -9.254 -36.401 10.872 1.00 103.26 149 ASP D N 1
ATOM 4646 C CA . ASP D 1 152 ? -7.944 -36.022 10.348 1.00 113.60 149 ASP D CA 1
ATOM 4647 C C . ASP D 1 152 ? -7.595 -34.592 10.741 1.00 110.79 149 ASP D C 1
ATOM 4648 O O . ASP D 1 152 ? -6.499 -34.324 11.244 1.00 118.79 149 ASP D O 1
ATOM 4653 N N . LEU D 1 153 ? -8.528 -33.660 10.533 1.00 99.77 150 LEU D N 1
ATOM 4654 C CA . LEU D 1 153 ? -8.259 -32.263 10.851 1.00 98.34 150 LEU D CA 1
ATOM 4655 C C . LEU D 1 153 ? -8.063 -32.039 12.346 1.00 92.54 150 LEU D C 1
ATOM 4656 O O . LEU D 1 153 ? -7.290 -31.157 12.738 1.00 88.73 150 LEU D O 1
ATOM 4661 N N . VAL D 1 154 ? -8.756 -32.800 13.197 1.00 88.18 151 VAL D N 1
ATOM 4662 C CA . VAL D 1 154 ? -8.636 -32.572 14.635 1.00 82.13 151 VAL D CA 1
ATOM 4663 C C . VAL D 1 154 ? -7.243 -32.956 15.123 1.00 91.15 151 VAL D C 1
ATOM 4664 O O . VAL D 1 154 ? -6.568 -32.170 15.799 1.00 92.39 151 VAL D O 1
ATOM 4668 N N . LEU D 1 155 ? -6.793 -34.170 14.791 1.00 95.63 152 LEU D N 1
ATOM 4669 C CA . LEU D 1 155 ? -5.442 -34.583 15.161 1.00 102.60 152 LEU D CA 1
ATOM 4670 C C . LEU D 1 155 ? -4.398 -33.702 14.488 1.00 112.92 152 LEU D C 1
ATOM 4671 O O . LEU D 1 155 ? -3.349 -33.407 15.073 1.00 119.22 152 LEU D O 1
ATOM 4676 N N . GLU D 1 156 ? -4.675 -33.271 13.255 1.00 115.28 153 GLU D N 1
ATOM 4677 C CA . GLU D 1 156 ? -3.775 -32.361 12.555 1.00 118.81 153 GLU D CA 1
ATOM 4678 C C . GLU D 1 156 ? -3.642 -31.040 13.305 1.00 117.69 153 GLU D C 1
ATOM 4679 O O . GLU D 1 156 ? -2.538 -30.497 13.435 1.00 121.32 153 GLU D O 1
ATOM 4685 N N . ALA D 1 157 ? -4.753 -30.516 13.822 1.00 112.51 154 ALA D N 1
ATOM 4686 C CA . ALA D 1 157 ? -4.711 -29.302 14.625 1.00 112.00 154 ALA D CA 1
ATOM 4687 C C . ALA D 1 157 ? -4.234 -29.551 16.049 1.00 112.90 154 ALA D C 1
ATOM 4688 O O . ALA D 1 157 ? -3.902 -28.590 16.751 1.00 117.99 154 ALA D O 1
ATOM 4690 N N . LEU D 1 158 ? -4.198 -30.804 16.495 1.00 106.72 155 LEU D N 1
ATOM 4691 C CA . LEU D 1 158 ? -3.657 -31.124 17.807 1.00 103.33 155 LEU D CA 1
ATOM 4692 C C . LEU D 1 158 ? -2.176 -31.468 17.769 1.00 105.39 155 LEU D C 1
ATOM 4693 O O . LEU D 1 158 ? -1.505 -31.371 18.804 1.00 99.99 155 LEU D O 1
ATOM 4698 N N . GLY D 1 159 ? -1.656 -31.856 16.605 1.00 111.06 156 GLY D N 1
ATOM 4699 C CA . GLY D 1 159 ? -0.284 -32.305 16.486 1.00 116.85 156 GLY D CA 1
ATOM 4700 C C . GLY D 1 159 ? -0.107 -33.798 16.592 1.00 124.76 156 GLY D C 1
ATOM 4701 O O . GLY D 1 159 ? 1.015 -34.262 16.828 1.00 130.65 156 GLY D O 1
ATOM 4702 N N . LEU D 1 160 ? -1.179 -34.568 16.424 1.00 125.26 157 LEU D N 1
ATOM 4703 C CA . LEU D 1 160 ? -1.155 -36.003 16.669 1.00 124.27 157 LEU D CA 1
ATOM 4704 C C . LEU D 1 160 ? -1.373 -36.785 15.374 1.00 127.59 157 LEU D C 1
ATOM 4705 O O . LEU D 1 160 ? -0.852 -36.421 14.318 1.00 131.98 157 LEU D O 1
#

Secondary structure (DSSP, 8-state):
--EEEEEES----GGGHHHHHHHHHH----TTEEEEEEETS-B-TTTTGGG-SEEEEEEE---SS-TTBEEEEE--HHHHHHHHHHHH--BTTS-SHHHHHHHHHHTTS-SEEEEEEE--S--SS-SS--HHHHHHHHHHHHHHHHHHT--/--EEEEEES----GGGHHHHHHHHHH----TTEEEEEEETT-B-TTTTGGG-SEEEEEEE---SB-TT-EEEEE--HHHHHHHHHHHH--TTSTTHHHHHHHHHHHTTS-SEEEEEEE--S--SS-SS--HHHHHHHHHHHHHHHHHHT--/--EEEEEES----GGGHHHHHHHHHH----TTEEEEEEETT----GGG-SEEEEEEE---SS-TT-EEEEEEEHHHHHHHHHHHH--BTTS-HHHHHHHHHHHTTS-SEEEEEEE--S--SS-SS--HHHHHHHHHHHHHHHHHTT--/--EEEEEES----GGGHHHHHHHHHH----TTEEEEEEETS-B-TTTTGGG-SEEEEEEE---SS-TTPEEEEEEEHHHHHHHHHHHH--BTTS-HHHHHHHHHHHTTS-SEEEEEEE--S--SS-S---HHHHHHHHHHHHHHHHHHT-